Protein 8RS5 (pdb70)

Secondary structure (DSSP, 8-state):
-EEEEETTTSHHHHHHHHHHHT-TT--EEEEE--GGGHHHHHHHHHHHHHHHHHHT---EEEEESSHHHHTT-SEEEE-----HHHHHHHHHHHHHHTTHHHH-TT-EEEE-SSSHHHHHHHHHHHH---GGGEEE-TTHHHHHHHHHHHHHHHT--GGGEE--EEB-SSTT-EE-GGG-EETTEEGGGSTTGGG--HHHHHHHHHHHHHHHHHHTSS--HHHHHHHHHHHHHHHTT--EEEEEEEEEESTTTT-EEEEEEEEEEEETTEEEEE--PPPPHHHHHHHHHHHHHHHHHHHHHHHH-/-EEEEETTTSHHHHHHHHHHHT-TT--EEEEE--GGGHHHHHHHHHHHHHHHHHTT---EEEEESSGGGTTT-SEEEE-----HHHHHHHHHHHHHHTTHHHH-TT-EEEE-SSSHHHHHHHHHHHH---GGGEEE-TTHHHHHHHHHHHHHHHT--GGGEE--EEB-SSTT-EE-GGG-EETTEEGGGSTTGGG--HHHHHHHHHHHHHHHHTTTSS--HHHHHHHHHHHHHHHTT--EEEEEEEEEESTTTT-EEEEEEEEEEEETTEEEEE------HHHHHHHHHHHHHHHHHHHHHHH-

Organism: Methanopyrus kandleri (strain AV19 / DSM 6324 / JCM 9639 / NBRC 100938) (NCBI:txid190192)

Structure (mmCIF, N/CA/C/O backbone):
data_8RS5
#
_entry.id   8RS5
#
_cell.length_a   74.360
_cell.length_b   74.360
_cell.length_c   267.670
_cell.angle_alpha   90.000
_cell.angle_beta   90.000
_cell.angle_gamma   90.000
#
_symmetry.space_group_name_H-M   'P 43 21 2'
#
loop_
_entity.id
_entity.type
_entity.pdbx_description
1 polymer 'Malate dehydrogenase'
2 non-polymer 'NADPH DIHYDRO-NICOTINAMIDE-ADENINE-DINUCLEOTIDE PHOSPHATE'
3 non-polymer 'CHLORIDE ION'
4 non-polymer 'POTASSIUM ION'
5 water water
#
loop_
_atom_site.group_PDB
_atom_site.id
_atom_site.type_symbol
_atom_site.label_atom_id
_atom_site.label_alt_id
_atom_site.label_comp_id
_atom_site.label_asym_id
_atom_site.label_entity_id
_atom_site.label_seq_id
_atom_site.pdbx_PDB_ins_code
_atom_site.Cartn_x
_atom_site.Cartn_y
_atom_site.Cartn_z
_atom_site.occupancy
_atom_site.B_iso_or_equiv
_atom_site.auth_seq_id
_atom_site.auth_comp_id
_atom_site.auth_asym_id
_atom_site.auth_atom_id
_atom_site.pdbx_PDB_model_num
ATOM 1 N N . SER A 1 2 ? -7.12900 -6.08000 -8.06800 1.000 34.62784 2 SER A N 1
ATOM 2 C CA A SER A 1 2 ? -6.43200 -6.93900 -9.01200 0.387 35.68059 2 SER A CA 1
ATOM 3 C CA B SER A 1 2 ? -6.44100 -6.95300 -9.00800 0.613 35.89641 2 SER A CA 1
ATOM 4 C C . SER A 1 2 ? -7.05900 -6.85800 -10.39800 1.000 35.31213 2 SER A C 1
ATOM 5 O O . SER A 1 2 ? -8.28200 -6.87200 -10.54100 1.000 32.30387 2 SER A O 1
ATOM 16 N N . LYS A 1 3 ? -6.20800 -6.77100 -11.41400 1.000 33.63035 3 LYS A N 1
ATOM 17 C CA . LYS A 1 3 ? -6.63200 -6.67000 -12.80100 1.000 34.00408 3 LYS A CA 1
ATOM 18 C C . LYS A 1 3 ? -6.15700 -7.90200 -13.55500 1.000 32.58022 3 LYS A C 1
ATOM 19 O O . LYS A 1 3 ? -4.96200 -8.22700 -13.53300 1.000 33.53560 3 LYS A O 1
ATOM 38 N N . VAL A 1 4 ? -7.08800 -8.58000 -14.22300 1.000 30.92213 4 VAL A N 1
ATOM 39 C CA . VAL A 1 4 ? -6.78100 -9.75000 -15.03900 1.000 29.30088 4 VAL A CA 1
ATOM 40 C C . VAL A 1 4 ? -7.12000 -9.42900 -16.49000 1.000 29.24824 4 VAL A C 1
ATOM 41 O O . VAL A 1 4 ? -8.27800 -9.13700 -16.81200 1.000 30.90107 4 VAL A O 1
ATOM 54 N N . ALA A 1 5 ? -6.12000 -9.49900 -17.36400 1.000 26.97955 5 ALA A N 1
ATOM 55 C CA . ALA A 1 5 ? -6.30600 -9.27200 -18.78900 1.000 29.01401 5 ALA A CA 1
ATOM 56 C C . ALA A 1 5 ? -6.45700 -10.60900 -19.50000 1.000 26.37421 5 ALA A C 1
ATOM 57 O O . ALA A 1 5 ? -5.74200 -11.56600 -19.19800 1.000 31.72749 5 ALA A O 1
ATOM 64 N N . VAL A 1 6 ? -7.37200 -10.66300 -20.46200 1.000 29.69567 6 VAL A N 1
ATOM 65 C CA . VAL A 1 6 ? -7.67700 -11.87800 -21.21300 1.000 26.79532 6 VAL A CA 1
ATOM 66 C C . VAL A 1 6 ? -7.48100 -11.52500 -22.68500 1.000 26.82164 6 VAL A C 1
ATOM 67 O O . VAL A 1 6 ? -8.31700 -10.84900 -23.29200 1.000 27.24274 6 VAL A O 1
ATOM 80 N N . ILE A 1 7 ? -6.38800 -11.98400 -23.27200 1.000 26.28473 7 ILE A N 1
ATOM 81 C CA . ILE A 1 7 ? -6.09700 -11.75500 -24.68800 1.000 27.18221 7 ILE A CA 1
ATOM 82 C C . ILE A 1 7 ? -6.69900 -12.89700 -25.49000 1.000 31.89330 7 ILE A C 1
ATOM 83 O O . ILE A 1 7 ? -6.49400 -14.07500 -25.16400 1.000 31.49588 7 ILE A O 1
ATOM 99 N N . GLY A 1 8 ? -7.43600 -12.54800 -26.54200 1.000 31.31691 8 GLY A N 1
ATOM 100 C CA . GLY A 1 8 ? -8.25000 -13.51900 -27.23500 1.000 33.15661 8 GLY A CA 1
ATOM 101 C C . GLY A 1 8 ? -9.63300 -13.69000 -26.65700 1.000 30.41680 8 GLY A C 1
ATOM 102 O O . GLY A 1 8 ? -10.22900 -14.76000 -26.81300 1.000 29.17981 8 GLY A O 1
ATOM 106 N N . ALA A 1 9 ? -10.16700 -12.65700 -26.00000 1.000 29.81673 9 ALA A N 1
ATOM 107 C CA . ALA A 1 9 ? -11.45500 -12.76500 -25.33000 1.000 28.75345 9 ALA A CA 1
ATOM 108 C C . ALA A 1 9 ? -12.61000 -13.00000 -26.29100 1.000 30.42470 9 ALA A C 1
ATOM 109 O O . ALA A 1 9 ? -13.70800 -13.35800 -25.83400 1.000 32.49074 9 ALA A O 1
ATOM 116 N N . THR A 1 10 ? -12.40400 -12.80000 -27.59300 1.000 32.81183 10 THR A N 1
ATOM 117 C CA . THR A 1 10 ? -13.46000 -13.02600 -28.56900 1.000 35.20685 10 THR A CA 1
ATOM 118 C C . THR A 1 10 ? -13.69300 -14.50600 -28.85100 1.000 34.07777 10 THR A C 1
ATOM 119 O O . THR A 1 10 ? -14.72900 -14.85900 -29.42500 1.000 31.06688 10 THR A O 1
ATOM 130 N N . GLY A 1 11 ? -12.76800 -15.37400 -28.45400 1.000 33.54613 11 GLY A N 1
ATOM 131 C CA . GLY A 1 11 ? -12.88600 -16.78800 -28.72800 1.000 32.93290 11 GLY A CA 1
ATOM 132 C C . GLY A 1 11 ? -13.74000 -17.51500 -27.71700 1.000 30.92739 11 GLY A C 1
ATOM 133 O O . GLY A 1 11 ? -14.25900 -16.93900 -26.75700 1.000 29.57460 11 GLY A O 1
ATOM 137 N N . ARG A 1 12 ? -13.89400 -18.82200 -27.95800 1.000 32.00121 12 ARG A N 1
ATOM 138 C CA A ARG A 1 12 ? -14.68600 -19.66100 -27.06200 0.459 33.07502 12 ARG A CA 1
ATOM 139 C CA B ARG A 1 12 ? -14.68900 -19.65500 -27.06000 0.541 33.04870 12 ARG A CA 1
ATOM 140 C C . ARG A 1 12 ? -14.07200 -19.69900 -25.67000 1.000 32.06700 12 ARG A C 1
ATOM 141 O O . ARG A 1 12 ? -14.77000 -19.53900 -24.66700 1.000 28.06126 12 ARG A O 1
ATOM 178 N N . VAL A 1 13 ? -12.75500 -19.92000 -25.59200 1.000 30.37733 13 VAL A N 1
ATOM 179 C CA . VAL A 1 13 ? -12.09500 -20.02400 -24.29400 1.000 27.66648 13 VAL A CA 1
ATOM 180 C C . VAL A 1 13 ? -11.98600 -18.65000 -23.64300 1.000 29.62987 13 VAL A C 1
ATOM 181 O O . VAL A 1 13 ? -12.31600 -18.47200 -22.46400 1.000 27.89282 13 VAL A O 1
ATOM 194 N N . GLY A 1 14 ? -11.50000 -17.65800 -24.39600 1.000 29.65619 14 GLY A N 1
ATOM 195 C CA . GLY A 1 14 ? -11.38000 -16.31800 -23.83400 1.000 28.99558 14 GLY A CA 1
ATOM 196 C C . GLY A 1 14 ? -12.70500 -15.78400 -23.31200 1.000 25.50569 14 GLY A C 1
ATOM 197 O O . GLY A 1 14 ? -12.79400 -15.26700 -22.18800 1.000 24.45293 14 GLY A O 1
ATOM 201 N N . SER A 1 15 ? -13.75900 -15.90600 -24.12300 1.000 25.89784 15 SER A N 1
ATOM 202 C CA . SER A 1 15 ? -15.06800 -15.40100 -23.71600 1.000 30.12203 15 SER A CA 1
ATOM 203 C C . SER A 1 15 ? -15.50300 -16.02400 -22.39900 1.000 25.38725 15 SER A C 1
ATOM 204 O O . SER A 1 15 ? -15.81800 -15.31100 -21.43900 1.000 25.38199 15 SER A O 1
ATOM 212 N N . THR A 1 16 ? -15.49500 -17.36200 -22.32500 1.000 25.90837 16 THR A N 1
ATOM 213 C CA . THR A 1 16 ? -16.00000 -18.03500 -21.13500 1.000 24.30291 16 THR A CA 1
ATOM 214 C C . THR A 1 16 ? -15.07100 -17.84100 -19.94900 1.000 24.01077 16 THR A C 1
ATOM 215 O O . THR A 1 16 ? -15.53100 -17.81400 -18.79700 1.000 23.68442 16 THR A O 1
ATOM 226 N N . ALA A 1 17 ? -13.76000 -17.74100 -20.19800 1.000 24.04236 17 ALA A N 1
ATOM 227 C CA . ALA A 1 17 ? -12.83300 -17.47400 -19.10200 1.000 24.34766 17 ALA A CA 1
ATOM 228 C C . ALA A 1 17 ? -13.11300 -16.11600 -18.47000 1.000 23.00276 17 ALA A C 1
ATOM 229 O O . ALA A 1 17 ? -13.21300 -15.99700 -17.24200 1.000 23.01855 17 ALA A O 1
ATOM 236 N N . ALA A 1 18 ? -13.27300 -15.08600 -19.29900 1.000 23.09487 18 ALA A N 1
ATOM 237 C CA . ALA A 1 18 ? -13.52100 -13.75000 -18.78500 1.000 24.32660 18 ALA A CA 1
ATOM 238 C C . ALA A 1 18 ? -14.81500 -13.70200 -17.98100 1.000 20.74459 18 ALA A C 1
ATOM 239 O O . ALA A 1 18 ? -14.88900 -13.01600 -16.95900 1.000 26.89270 18 ALA A O 1
ATOM 246 N N . ALA A 1 19 ? -15.84000 -14.43600 -18.42000 1.000 21.81841 19 ALA A N 1
ATOM 247 C CA . ALA A 1 19 ? -17.12000 -14.43900 -17.71400 1.000 23.86076 19 ALA A CA 1
ATOM 248 C C . ALA A 1 19 ? -16.98400 -15.05700 -16.32600 1.000 24.17658 19 ALA A C 1
ATOM 249 O O . ALA A 1 19 ? -17.50000 -14.51300 -15.34000 1.000 22.92380 19 ALA A O 1
ATOM 256 N N . ARG A 1 20 ? -16.29100 -16.19900 -16.22900 1.000 25.19776 20 ARG A N 1
ATOM 257 C CA . ARG A 1 20 ? -16.14700 -16.86500 -14.94200 1.000 22.57113 20 ARG A CA 1
ATOM 258 C C . ARG A 1 20 ? -15.10500 -16.19800 -14.06000 1.000 26.03996 20 ARG A C 1
ATOM 259 O O . ARG A 1 20 ? -15.16600 -16.33000 -12.82600 1.000 23.54230 20 ARG A O 1
ATOM 280 N N . LEU A 1 21 ? -14.12700 -15.50900 -14.66300 1.000 24.07920 21 LEU A N 1
ATOM 281 C CA . LEU A 1 21 ? -13.13800 -14.79300 -13.86200 1.000 25.66887 21 LEU A CA 1
ATOM 282 C C . LEU A 1 21 ? -13.76400 -13.57900 -13.18500 1.000 26.30579 21 LEU A C 1
ATOM 283 O O . LEU A 1 21 ? -13.43900 -13.26100 -12.02800 1.000 26.17419 21 LEU A O 1
ATOM 299 N N . ALA A 1 22 ? -14.68700 -12.90400 -13.88300 1.000 26.94007 22 ALA A N 1
ATOM 300 C CA . ALA A 1 22 ? -15.35600 -11.74700 -13.30000 1.000 29.31141 22 ALA A CA 1
ATOM 301 C C . ALA A 1 22 ? -16.11100 -12.11700 -12.03000 1.000 27.20326 22 ALA A C 1
ATOM 302 O O . ALA A 1 22 ? -16.25000 -11.28600 -11.12700 1.000 28.57185 22 ALA A O 1
ATOM 309 N N . LEU A 1 23 ? -16.59100 -13.35300 -11.93300 1.000 26.88217 23 LEU A N 1
ATOM 310 C CA . LEU A 1 23 ? -17.35100 -13.78200 -10.77000 1.000 25.77414 23 LEU A CA 1
ATOM 311 C C . LEU A 1 23 ? -16.48200 -13.96300 -9.52700 1.000 29.24561 23 LEU A C 1
ATOM 312 O O . LEU A 1 23 ? -17.03500 -14.04300 -8.42500 1.000 30.79580 23 LEU A O 1
ATOM 328 N N . LEU A 1 24 ? -15.15700 -14.02900 -9.66900 1.000 27.85071 24 LEU A N 1
ATOM 329 C CA . LEU A 1 24 ? -14.28200 -14.21500 -8.52100 1.000 25.73993 24 LEU A CA 1
ATOM 330 C C . LEU A 1 24 ? -14.20600 -12.94400 -7.68500 1.000 30.08519 24 LEU A C 1
ATOM 331 O O . LEU A 1 24 ? -14.07900 -11.83800 -8.21200 1.000 30.34311 24 LEU A O 1
ATOM 347 N N . ASP A 1 25 ? -14.31300 -13.10500 -6.36100 1.000 30.71947 25 ASP A N 1
ATOM 348 C CA . ASP A 1 25 ? -14.21700 -11.96100 -5.45900 1.000 31.52746 25 ASP A CA 1
ATOM 349 C C . ASP A 1 25 ? -12.82700 -11.34300 -5.45600 1.000 32.08806 25 ASP A C 1
ATOM 350 O O . ASP A 1 25 ? -12.70100 -10.15200 -5.15400 1.000 30.63525 25 ASP A O 1
ATOM 359 N N . CYS A 1 26 ? -11.79800 -12.10900 -5.80900 1.000 28.55079 26 CYS A N 1
ATOM 360 C CA . CYS A 1 26 ? -10.44200 -11.58300 -5.85800 1.000 31.98278 26 CYS A CA 1
ATOM 361 C C . CYS A 1 26 ? -10.13000 -10.85700 -7.16200 1.000 30.66947 26 CYS A C 1
ATOM 362 O O . CYS A 1 26 ? -9.02600 -10.32500 -7.30200 1.000 34.18305 26 CYS A O 1
ATOM 370 N N . VAL A 1 27 ? -11.05700 -10.83100 -8.11200 1.000 30.65631 27 VAL A N 1
ATOM 371 C CA . VAL A 1 27 ? -10.87600 -10.14600 -9.38600 1.000 29.98781 27 VAL A CA 1
ATOM 372 C C . VAL A 1 27 ? -11.79500 -8.93400 -9.39000 1.000 29.39563 27 VAL A C 1
ATOM 373 O O . VAL A 1 27 ? -13.02000 -9.07900 -9.46500 1.000 27.45856 27 VAL A O 1
ATOM 386 N N . ASN A 1 28 ? -11.20500 -7.74000 -9.32500 1.000 28.78503 28 ASN A N 1
ATOM 387 C CA . ASN A 1 28 ? -11.97100 -6.50400 -9.34600 1.000 32.09332 28 ASN A CA 1
ATOM 388 C C . ASN A 1 28 ? -12.08200 -5.91100 -10.74400 1.000 32.32230 28 ASN A C 1
ATOM 389 O O . ASN A 1 28 ? -12.96000 -5.07700 -10.98100 1.000 31.27480 28 ASN A O 1
ATOM 400 N N . GLU A 1 29 ? -11.20500 -6.29400 -11.66900 1.000 32.29598 29 GLU A N 1
ATOM 401 C CA . GLU A 1 29 ? -11.27700 -5.78600 -13.03300 1.000 30.17993 29 GLU A CA 1
ATOM 402 C C . GLU A 1 29 ? -10.84700 -6.87200 -14.00800 1.000 34.64363 29 GLU A C 1
ATOM 403 O O . GLU A 1 29 ? -9.83800 -7.55300 -13.78300 1.000 27.31643 29 GLU A O 1
ATOM 415 N N . VAL A 1 30 ? -11.61200 -7.02300 -15.08600 1.000 31.05899 30 VAL A N 1
ATOM 416 C CA . VAL A 1 30 ? -11.27100 -7.90500 -16.19400 1.000 31.81434 30 VAL A CA 1
ATOM 417 C C . VAL A 1 30 ? -11.20900 -7.03900 -17.44600 1.000 33.88564 30 VAL A C 1
ATOM 418 O O . VAL A 1 30 ? -12.18000 -6.34500 -17.78100 1.000 32.87763 30 VAL A O 1
ATOM 431 N N . THR A 1 31 ? -10.07700 -7.08600 -18.14200 1.000 34.13567 31 THR A N 1
ATOM 432 C CA . THR A 1 31 ? -9.87500 -6.32900 -19.37000 1.000 32.33546 31 THR A CA 1
ATOM 433 C C . THR A 1 31 ? -9.89500 -7.29300 -20.55000 1.000 30.03255 31 THR A C 1
ATOM 434 O O . THR A 1 31 ? -9.06200 -8.19900 -20.63400 1.000 31.62748 31 THR A O 1
ATOM 445 N N . LEU A 1 32 ? -10.84500 -7.09800 -21.45300 1.000 33.43032 32 LEU A N 1
ATOM 446 C CA . LEU A 1 32 ? -10.96400 -7.91200 -22.65500 1.000 31.53799 32 LEU A CA 1
ATOM 447 C C . LEU A 1 32 ? -10.10000 -7.31800 -23.75200 1.000 31.17216 32 LEU A C 1
ATOM 448 O O . LEU A 1 32 ? -10.23300 -6.13400 -24.07800 1.000 32.81709 32 LEU A O 1
ATOM 464 N N . ILE A 1 33 ? -9.20200 -8.13500 -24.29800 1.000 31.26691 33 ILE A N 1
ATOM 465 C CA . ILE A 1 33 ? -8.25100 -7.70100 -25.31100 1.000 31.25112 33 ILE A CA 1
ATOM 466 C C . ILE A 1 33 ? -8.50100 -8.49300 -26.58400 1.000 28.56132 33 ILE A C 1
ATOM 467 O O . ILE A 1 33 ? -8.73200 -9.70600 -26.53300 1.000 30.09308 33 ILE A O 1
ATOM 483 N N . ALA A 1 34 ? -8.45300 -7.80700 -27.72200 1.000 32.00647 34 ALA A N 1
ATOM 484 C CA . ALA A 1 34 ? -8.63200 -8.45000 -29.01700 1.000 33.24346 34 ALA A CA 1
ATOM 485 C C . ALA A 1 34 ? -7.90700 -7.62900 -30.07400 1.000 34.09093 34 ALA A C 1
ATOM 486 O O . ALA A 1 34 ? -7.37700 -6.55200 -29.79400 1.000 33.71720 34 ALA A O 1
ATOM 493 N N . ARG A 1 35 ? -7.89300 -8.14600 -31.30200 1.000 34.93050 35 ARG A N 1
ATOM 494 C CA . ARG A 1 35 ? -7.35300 -7.38200 -32.41500 1.000 38.10983 35 ARG A CA 1
ATOM 495 C C . ARG A 1 35 ? -8.20000 -6.13000 -32.62600 1.000 40.30220 35 ARG A C 1
ATOM 496 O O . ARG A 1 35 ? -9.40500 -6.13700 -32.35600 1.000 39.89952 35 ARG A O 1
ATOM 517 N N . PRO A 1 36 ? -7.59500 -5.03600 -33.10300 1.000 40.16534 36 PRO A N 1
ATOM 518 C CA . PRO A 1 36 ? -8.36900 -3.79000 -33.26100 1.000 40.56276 36 PRO A CA 1
ATOM 519 C C . PRO A 1 36 ? -9.63500 -3.96100 -34.09100 1.000 45.03961 36 PRO A C 1
ATOM 520 O O . PRO A 1 36 ? -10.62100 -3.24500 -33.86500 1.000 43.99738 36 PRO A O 1
ATOM 531 N N . LYS A 1 37 ? -9.63900 -4.88700 -35.04700 1.000 45.04751 37 LYS A N 1
ATOM 532 C CA . LYS A 1 37 ? -10.81500 -5.13500 -35.87200 1.000 49.44277 37 LYS A CA 1
ATOM 533 C C . LYS A 1 37 ? -11.79900 -6.09600 -35.21900 1.000 49.54278 37 LYS A C 1
ATOM 534 O O . LYS A 1 37 ? -12.73400 -6.55900 -35.88500 1.000 49.13221 37 LYS A O 1
ATOM 553 N N . SER A 1 38 ? -11.61400 -6.39900 -33.93000 1.000 46.50558 38 SER A N 1
ATOM 554 C CA . SER A 1 38 ? -12.54300 -7.25200 -33.19600 1.000 44.26320 38 SER A CA 1
ATOM 555 C C . SER A 1 38 ? -13.04100 -6.58600 -31.91500 1.000 45.40018 38 SER A C 1
ATOM 556 O O . SER A 1 38 ? -13.75000 -7.22600 -31.12800 1.000 43.16833 38 SER A O 1
ATOM 564 N N . VAL A 1 39 ? -12.67000 -5.32700 -31.66600 1.000 44.39743 39 VAL A N 1
ATOM 565 C CA . VAL A 1 39 ? -13.05100 -4.69700 -30.40400 1.000 44.23688 39 VAL A CA 1
ATOM 566 C C . VAL A 1 39 ? -14.56400 -4.50200 -30.33000 1.000 44.28952 39 VAL A C 1
ATOM 567 O O . VAL A 1 39 ? -15.15400 -4.56700 -29.24600 1.000 40.94175 39 VAL A O 1
ATOM 580 N N . ASP A 1 40 ? -15.21400 -4.23200 -31.46600 1.000 45.59494 40 ASP A N 1
ATOM 581 C CA . ASP A 1 40 ? -16.66100 -4.05500 -31.45500 1.000 45.59757 40 ASP A CA 1
ATOM 582 C C . ASP A 1 40 ? -17.35600 -5.30100 -30.92000 1.000 43.68419 40 ASP A C 1
ATOM 583 O O . ASP A 1 40 ? -18.36000 -5.20800 -30.20300 1.000 44.70799 40 ASP A O 1
ATOM 592 N N . LYS A 1 41 ? -16.83700 -6.48000 -31.26000 1.000 41.11282 41 LYS A N 1
ATOM 593 C CA . LYS A 1 41 ? -17.35900 -7.70700 -30.67600 1.000 42.57353 41 LYS A CA 1
ATOM 594 C C . LYS A 1 41 ? -17.11800 -7.74600 -29.17000 1.000 40.60487 41 LYS A C 1
ATOM 595 O O . LYS A 1 41 ? -17.91600 -8.32800 -28.42500 1.000 37.16235 41 LYS A O 1
ATOM 614 N N . LEU A 1 42 ? -16.01700 -7.14500 -28.70600 1.000 37.70189 42 LEU A N 1
ATOM 615 C CA . LEU A 1 42 ? -15.77000 -7.07800 -27.27400 1.000 37.13603 42 LEU A CA 1
ATOM 616 C C . LEU A 1 42 ? -16.80600 -6.21000 -26.57200 1.000 39.67844 42 LEU A C 1
ATOM 617 O O . LEU A 1 42 ? -17.10200 -6.43300 -25.39200 1.000 36.00958 42 LEU A O 1
ATOM 633 N N . ARG A 1 43 ? -17.36100 -5.21500 -27.27500 1.000 38.45198 43 ARG A N 1
ATOM 634 C CA . ARG A 1 43 ? -18.37400 -4.36400 -26.66200 1.000 42.35771 43 ARG A CA 1
ATOM 635 C C . ARG A 1 43 ? -19.62600 -5.16600 -26.31700 1.000 40.07586 43 ARG A C 1
ATOM 636 O O . ARG A 1 43 ? -20.22600 -4.96800 -25.25300 1.000 36.12802 43 ARG A O 1
ATOM 657 N N . GLY A 1 44 ? -20.02600 -6.09000 -27.19400 1.000 37.88612 44 GLY A N 1
ATOM 658 C CA . GLY A 1 44 ? -21.14200 -6.96400 -26.86800 1.000 38.04140 44 GLY A CA 1
ATOM 659 C C . GLY A 1 44 ? -20.82200 -7.91700 -25.73000 1.000 36.01748 44 GLY A C 1
ATOM 660 O O . GLY A 1 44 ? -21.59600 -8.05500 -24.78000 1.000 36.40963 44 GLY A O 1
ATOM 664 N N . LEU A 1 45 ? -19.67800 -8.59100 -25.81000 1.000 35.08315 45 LEU A N 1
ATOM 665 C CA . LEU A 1 45 ? -19.26800 -9.48700 -24.73300 1.000 31.77486 45 LEU A CA 1
ATOM 666 C C . LEU A 1 45 ? -19.21200 -8.76000 -23.39700 1.000 32.28019 45 LEU A C 1
ATOM 667 O O . LEU A 1 45 ? -19.60200 -9.32000 -22.36100 1.000 29.92201 45 LEU A O 1
ATOM 683 N N . ARG A 1 46 ? -18.73100 -7.51400 -23.39700 1.000 31.05372 46 ARG A N 1
ATOM 684 C CA . ARG A 1 46 ? -18.67100 -6.74700 -22.15700 1.000 33.50402 46 ARG A CA 1
ATOM 685 C C . ARG A 1 46 ? -20.05900 -6.60600 -21.53600 1.000 31.67748 46 ARG A C 1
ATOM 686 O O . ARG A 1 46 ? -20.24100 -6.80900 -20.32800 1.000 28.85346 46 ARG A O 1
ATOM 707 N N . ARG A 1 47 ? -21.05500 -6.24900 -22.35200 1.000 30.91686 47 ARG A N 1
ATOM 708 C CA . ARG A 1 47 ? -22.40700 -6.07700 -21.82300 1.000 32.98817 47 ARG A CA 1
ATOM 709 C C . ARG A 1 47 ? -22.96400 -7.39600 -21.30700 1.000 30.89055 47 ARG A C 1
ATOM 710 O O . ARG A 1 47 ? -23.58600 -7.44300 -20.23600 1.000 29.64040 47 ARG A O 1
ATOM 731 N N . ASP A 1 48 ? -22.73800 -8.48200 -22.05000 1.000 29.07717 48 ASP A N 1
ATOM 732 C CA . ASP A 1 48 ? -23.26400 -9.77600 -21.63400 1.000 29.43511 48 ASP A CA 1
ATOM 733 C C . ASP A 1 48 ? -22.68300 -10.20600 -20.29500 1.000 26.48475 48 ASP A C 1
ATOM 734 O O . ASP A 1 48 ? -23.40900 -10.71600 -19.43600 1.000 23.21068 48 ASP A O 1
ATOM 743 N N . ILE A 1 49 ? -21.37700 -10.01300 -20.10000 1.000 28.21128 49 ILE A N 1
ATOM 744 C CA . ILE A 1 49 ? -20.76500 -10.35200 -18.82500 1.000 27.19800 49 ILE A CA 1
ATOM 745 C C . ILE A 1 49 ? -21.33000 -9.47500 -17.71400 1.000 26.35579 49 ILE A C 1
ATOM 746 O O . ILE A 1 49 ? -21.65300 -9.97000 -16.63600 1.000 25.07406 49 ILE A O 1
ATOM 762 N N . LEU A 1 50 ? -21.45000 -8.16100 -17.95300 1.000 30.35890 50 LEU A N 1
ATOM 763 C CA . LEU A 1 50 ? -22.05000 -7.28000 -16.95500 1.000 27.69543 50 LEU A CA 1
ATOM 764 C C . LEU A 1 50 ? -23.45400 -7.73100 -16.58500 1.000 28.32708 50 LEU A C 1
ATOM 765 O O . LEU A 1 50 ? -23.85600 -7.61500 -15.42400 1.000 26.45844 50 LEU A O 1
ATOM 781 N N . HIS A 1 51 ? -24.19900 -8.27300 -17.54500 1.000 29.84042 51 HIS A N 1
ATOM 782 C CA . HIS A 1 51 ? -25.51300 -8.82600 -17.23400 1.000 28.50342 51 HIS A CA 1
ATOM 783 C C . HIS A 1 51 ? -25.39000 -10.05600 -16.34500 1.000 27.85334 51 HIS A C 1
ATOM 784 O O . HIS A 1 51 ? -26.19300 -10.24100 -15.42700 1.000 25.91890 51 HIS A O 1
ATOM 798 N N . SER A 1 52 ? -24.39300 -10.90300 -16.60800 1.000 24.76350 52 SER A N 1
ATOM 799 C CA . SER A 1 52 ? -24.18400 -12.08800 -15.78500 1.000 28.25076 52 SER A CA 1
ATOM 800 C C . SER A 1 52 ? -23.89400 -11.70700 -14.34100 1.000 30.72737 52 SER A C 1
ATOM 801 O O . SER A 1 52 ? -24.42900 -12.32500 -13.41100 1.000 25.58728 52 SER A O 1
ATOM 809 N N . LEU A 1 53 ? -23.05100 -10.68800 -14.13700 1.000 27.11904 53 LEU A N 1
ATOM 810 C CA . LEU A 1 53 ? -22.73100 -10.25200 -12.78400 1.000 29.81936 53 LEU A CA 1
ATOM 811 C C . LEU A 1 53 ? -23.97700 -9.77300 -12.05400 1.000 28.18496 53 LEU A C 1
ATOM 812 O O . LEU A 1 53 ? -24.20900 -10.14800 -10.89900 1.000 30.70895 53 LEU A O 1
ATOM 828 N N . ALA A 1 54 ? -24.79400 -8.94400 -12.71500 1.000 30.09571 54 ALA A N 1
ATOM 829 C CA . ALA A 1 54 ? -26.03900 -8.49000 -12.10200 1.000 30.26942 54 ALA A CA 1
ATOM 830 C C . ALA A 1 54 ? -26.89500 -9.67300 -11.67500 1.000 28.09021 54 ALA A C 1
ATOM 831 O O . ALA A 1 54 ? -27.45300 -9.68200 -10.57300 1.000 28.66396 54 ALA A O 1
ATOM 838 N N . ALA A 1 55 ? -26.98900 -10.69300 -12.52500 1.000 28.91399 55 ALA A N 1
ATOM 839 C CA . ALA A 1 55 ? -27.80700 -11.85900 -12.20300 1.000 30.64052 55 ALA A CA 1
ATOM 840 C C . ALA A 1 55 ? -27.23000 -12.61900 -11.02000 1.000 30.07729 55 ALA A C 1
ATOM 841 O O . ALA A 1 55 ? -27.97900 -13.06500 -10.14200 1.000 29.45090 55 ALA A O 1
ATOM 848 N N . ALA A 1 56 ? -25.90000 -12.76300 -10.97100 1.000 28.06652 56 ALA A N 1
ATOM 849 C CA . ALA A 1 56 ? -25.24600 -13.43700 -9.86000 1.000 29.94306 56 ALA A CA 1
ATOM 850 C C . ALA A 1 56 ? -25.05500 -12.52800 -8.65200 1.000 33.30136 56 ALA A C 1
ATOM 851 O O . ALA A 1 56 ? -24.52200 -12.97700 -7.63000 1.000 35.53058 56 ALA A O 1
ATOM 858 N N . GLN A 1 57 ? -25.47000 -11.26500 -8.74900 1.000 31.08794 57 GLN A N 1
ATOM 859 C CA . GLN A 1 57 ? -25.30100 -10.29200 -7.66700 1.000 34.69363 57 GLN A CA 1
ATOM 860 C C . GLN A 1 57 ? -23.82400 -10.11500 -7.31000 1.000 33.07765 57 GLN A C 1
ATOM 861 O O . GLN A 1 57 ? -23.44800 -10.04100 -6.13700 1.000 32.72498 57 GLN A O 1
ATOM 875 N N . LYS A 1 58 ? -22.98900 -10.05500 -8.33300 1.000 32.29071 58 LYS A N 1
ATOM 876 C CA . LYS A 1 58 ? -21.53600 -9.82200 -8.19600 1.000 35.62269 58 LYS A CA 1
ATOM 877 C C . LYS A 1 58 ? -21.17600 -8.53900 -8.93500 1.000 35.43583 58 LYS A C 1
ATOM 878 O O . LYS A 1 58 ? -21.97000 -8.08300 -9.74200 1.000 36.29383 58 LYS A O 1
ATOM 897 N N . ASP A 1 59 ? -19.98500 -8.03500 -8.65900 1.000 36.18592 59 ASP A N 1
ATOM 898 C CA . ASP A 1 59 ? -19.44200 -6.79300 -9.24500 1.000 37.75979 59 ASP A CA 1
ATOM 899 C C . ASP A 1 59 ? -18.02600 -7.04000 -9.75800 1.000 37.95192 59 ASP A C 1
ATOM 900 O O . ASP A 1 59 ? -17.25900 -7.75400 -9.10900 1.000 35.81482 59 ASP A O 1
ATOM 909 N N . ALA A 1 60 ? -17.72400 -6.42800 -10.88900 1.000 38.83887 60 ALA A N 1
ATOM 910 C CA . ALA A 1 60 ? -16.37900 -6.31700 -11.46500 1.000 37.94139 60 ALA A CA 1
ATOM 911 C C . ALA A 1 60 ? -16.39300 -5.21500 -12.51600 1.000 38.37302 60 ALA A C 1
ATOM 912 O O . ALA A 1 60 ? -17.42100 -5.03800 -13.17500 1.000 36.93074 60 ALA A O 1
ATOM 919 N N . GLU A 1 61 ? -15.26700 -4.53400 -12.66300 1.000 38.73359 61 GLU A N 1
ATOM 920 C CA . GLU A 1 61 ? -15.02000 -3.60500 -13.76000 1.000 40.05480 61 GLU A CA 1
ATOM 921 C C . GLU A 1 61 ? -14.61400 -4.37800 -15.00900 1.000 36.78336 61 GLU A C 1
ATOM 922 O O . GLU A 1 61 ? -13.68300 -5.18500 -14.96800 1.000 35.96221 61 GLU A O 1
ATOM 934 N N . ILE A 1 62 ? -15.30100 -4.11900 -16.11800 1.000 36.89653 62 ILE A N 1
ATOM 935 C CA . ILE A 1 62 ? -15.02800 -4.77800 -17.38700 1.000 35.78061 62 ILE A CA 1
ATOM 936 C C . ILE A 1 62 ? -14.59000 -3.70400 -18.37700 1.000 33.93828 62 ILE A C 1
ATOM 937 O O . ILE A 1 62 ? -15.41200 -2.91800 -18.85600 1.000 33.48296 62 ILE A O 1
ATOM 953 N N . THR A 1 63 ? -13.29900 -3.66600 -18.68200 1.000 34.16725 63 THR A N 1
ATOM 954 C CA . THR A 1 63 ? -12.74500 -2.76000 -19.67600 1.000 33.58034 63 THR A CA 1
ATOM 955 C C . THR A 1 63 ? -12.40200 -3.53800 -20.94500 1.000 31.61168 63 THR A C 1
ATOM 956 O O . THR A 1 63 ? -12.37500 -4.76800 -20.97000 1.000 32.53811 63 THR A O 1
ATOM 967 N N . ILE A 1 64 ? -12.14100 -2.79500 -22.01900 1.000 32.82762 64 ILE A N 1
ATOM 968 C CA . ILE A 1 64 ? -11.82200 -3.36100 -23.32200 1.000 32.94606 64 ILE A CA 1
ATOM 969 C C . ILE A 1 64 ? -10.67900 -2.55700 -23.92800 1.000 34.38570 64 ILE A C 1
ATOM 970 O O . ILE A 1 64 ? -10.45100 -1.39500 -23.59100 1.000 35.56479 64 ILE A O 1
ATOM 986 N N . GLY A 1 65 ? -9.94600 -3.20300 -24.82400 1.000 35.77534 65 GLY A N 1
ATOM 987 C CA . GLY A 1 65 ? -8.84100 -2.54000 -25.49500 1.000 38.71517 65 GLY A CA 1
ATOM 988 C C . GLY A 1 65 ? -8.22600 -3.44200 -26.54200 1.000 36.66755 65 GLY A C 1
ATOM 989 O O . GLY A 1 65 ? -8.60200 -4.61400 -26.69500 1.000 35.42004 65 GLY A O 1
ATOM 993 N N . CYS A 1 66 ? -7.24600 -2.86600 -27.26800 1.000 40.82068 66 CYS A N 1
ATOM 994 C CA . CYS A 1 66 ? -6.57200 -3.62400 -28.31600 1.000 38.88887 66 CYS A CA 1
ATOM 995 C C . CYS A 1 66 ? -5.10000 -3.25000 -28.43900 1.000 41.70237 66 CYS A C 1
ATOM 996 O O . CYS A 1 66 ? -4.51000 -3.50300 -29.49500 1.000 40.96807 66 CYS A O 1
ATOM 1004 N N . GLU A 1 67 ? -4.49700 -2.65800 -27.40800 1.000 42.89725 67 GLU A N 1
ATOM 1005 C CA . GLU A 1 67 ? -3.11700 -2.21200 -27.44900 1.000 43.68945 67 GLU A CA 1
ATOM 1006 C C . GLU A 1 67 ? -2.38300 -2.71000 -26.21300 1.000 41.74711 67 GLU A C 1
ATOM 1007 O O . GLU A 1 67 ? -2.98100 -3.23900 -25.27600 1.000 40.95754 67 GLU A O 1
ATOM 1019 N N A ARG A 1 68 ? -1.06000 -2.52900 -26.22300 0.373 42.68933 68 ARG A N 1
ATOM 1020 N N B ARG A 1 68 ? -1.05900 -2.52300 -26.22000 0.627 42.57879 68 ARG A N 1
ATOM 1021 C CA A ARG A 1 68 ? -0.25200 -2.95900 -25.08700 0.373 40.55486 68 ARG A CA 1
ATOM 1022 C CA B ARG A 1 68 ? -0.24300 -2.95700 -25.09100 0.627 41.03387 68 ARG A CA 1
ATOM 1023 C C A ARG A 1 68 ? -0.60700 -2.17800 -23.83000 0.373 40.71014 68 ARG A C 1
ATOM 1024 C C B ARG A 1 68 ? -0.57600 -2.17100 -23.83100 0.627 41.19968 68 ARG A C 1
ATOM 1025 O O A ARG A 1 68 ? -0.67000 -2.74800 -22.73500 0.373 39.72055 68 ARG A O 1
ATOM 1026 O O B ARG A 1 68 ? -0.60000 -2.74000 -22.73400 0.627 39.75477 68 ARG A O 1
ATOM 1065 N N . ASP A 1 69 ? -0.83900 -0.86800 -23.96500 1.000 44.13161 69 ASP A N 1
ATOM 1066 C CA . ASP A 1 69 ? -1.17300 -0.05700 -22.80100 1.000 42.31560 69 ASP A CA 1
ATOM 1067 C C . ASP A 1 69 ? -2.41100 -0.56600 -22.07300 1.000 41.61815 69 ASP A C 1
ATOM 1068 O O . ASP A 1 69 ? -2.60200 -0.23800 -20.89500 1.000 39.73898 69 ASP A O 1
ATOM 1076 N N . ASP A 1 70 ? -3.24500 -1.36700 -22.74100 1.000 39.75477 70 ASP A N 1
ATOM 1077 C CA . ASP A 1 70 ? -4.50200 -1.79500 -22.14800 1.000 38.23353 70 ASP A CA 1
ATOM 1078 C C . ASP A 1 70 ? -4.32500 -2.97200 -21.19500 1.000 38.38092 70 ASP A C 1
ATOM 1079 O O . ASP A 1 70 ? -5.13200 -3.14300 -20.27800 1.000 38.93888 70 ASP A O 1
ATOM 1088 N N . TYR A 1 71 ? -3.28500 -3.79100 -21.38100 1.000 36.92022 71 TYR A N 1
ATOM 1089 C CA . TYR A 1 71 ? -3.12100 -4.99600 -20.58000 1.000 37.79401 71 TYR A CA 1
ATOM 1090 C C . TYR A 1 71 ? -1.75100 -5.14000 -19.93800 1.000 37.26499 71 TYR A C 1
ATOM 1091 O O . TYR A 1 71 ? -1.55200 -6.07500 -19.15800 1.000 37.51502 71 TYR A O 1
ATOM 1109 N N . VAL A 1 72 ? -0.80900 -4.23900 -20.21500 1.000 37.64136 72 VAL A N 1
ATOM 1110 C CA . VAL A 1 72 ? 0.54600 -4.44400 -19.71300 1.000 38.72570 72 VAL A CA 1
ATOM 1111 C C . VAL A 1 72 ? 0.59500 -4.29100 -18.19700 1.000 37.41764 72 VAL A C 1
ATOM 1112 O O . VAL A 1 72 ? 1.37600 -4.97500 -17.52200 1.000 37.96771 72 VAL A O 1
ATOM 1125 N N . ASP A 1 73 ? -0.22900 -3.41200 -17.63400 1.000 38.29933 73 ASP A N 1
ATOM 1126 C CA . ASP A 1 73 ? -0.23300 -3.17500 -16.19600 1.000 40.53118 73 ASP A CA 1
ATOM 1127 C C . ASP A 1 73 ? -1.06900 -4.19400 -15.42500 1.000 39.94426 73 ASP A C 1
ATOM 1128 O O . ASP A 1 73 ? -1.26600 -4.02600 -14.21500 1.000 38.52304 73 ASP A O 1
ATOM 1137 N N . ALA A 1 74 ? -1.55700 -5.23600 -16.09100 1.000 38.35197 74 ALA A N 1
ATOM 1138 C CA . ALA A 1 74 ? -2.39800 -6.21500 -15.42800 1.000 36.19645 74 ALA A CA 1
ATOM 1139 C C . ALA A 1 74 ? -1.59400 -7.01300 -14.40200 1.000 36.87811 74 ALA A C 1
ATOM 1140 O O . ALA A 1 74 ? -0.36700 -7.10900 -14.46800 1.000 34.36465 74 ALA A O 1
ATOM 1147 N N . ASP A 1 75 ? -2.31700 -7.60400 -13.44700 1.000 34.82260 75 ASP A N 1
ATOM 1148 C CA . ASP A 1 75 ? -1.69600 -8.50900 -12.48500 1.000 33.34610 75 ASP A CA 1
ATOM 1149 C C . ASP A 1 75 ? -1.56100 -9.91900 -13.04600 1.000 31.61168 75 ASP A C 1
ATOM 1150 O O . ASP A 1 75 ? -0.60400 -10.63100 -12.71100 1.000 28.13758 75 ASP A O 1
ATOM 1159 N N . VAL A 1 76 ? -2.49800 -10.33400 -13.89600 1.000 29.13244 76 VAL A N 1
ATOM 1160 C CA . VAL A 1 76 ? -2.45200 -11.62600 -14.56900 1.000 28.71134 76 VAL A CA 1
ATOM 1161 C C . VAL A 1 76 ? -2.85100 -11.40400 -16.02200 1.000 28.23233 76 VAL A C 1
ATOM 1162 O O . VAL A 1 76 ? -3.86400 -10.75400 -16.30400 1.000 29.40616 76 VAL A O 1
ATOM 1175 N N . ILE A 1 77 ? -2.04700 -11.92600 -16.94200 1.000 28.73502 77 ILE A N 1
ATOM 1176 C CA . ILE A 1 77 ? -2.31600 -11.85000 -18.37200 1.000 28.81661 77 ILE A CA 1
ATOM 1177 C C . ILE A 1 77 ? -2.55800 -13.27400 -18.86300 1.000 27.44276 77 ILE A C 1
ATOM 1178 O O . ILE A 1 77 ? -1.63100 -14.09200 -18.88600 1.000 21.98158 77 ILE A O 1
ATOM 1194 N N . VAL A 1 78 ? -3.79300 -13.56900 -19.26700 1.000 25.68992 78 VAL A N 1
ATOM 1195 C CA . VAL A 1 78 ? -4.16200 -14.89000 -19.76000 1.000 28.58764 78 VAL A CA 1
ATOM 1196 C C . VAL A 1 78 ? -4.14400 -14.85600 -21.28400 1.000 29.36668 78 VAL A C 1
ATOM 1197 O O . VAL A 1 78 ? -4.85200 -14.06000 -21.91200 1.000 26.41369 78 VAL A O 1
ATOM 1210 N N . MET A 1 79 ? -3.33900 -15.72100 -21.88200 1.000 26.26894 79 MET A N 1
ATOM 1211 C CA . MET A 1 79 ? -3.20500 -15.79600 -23.33000 1.000 31.14584 79 MET A CA 1
ATOM 1212 C C . MET A 1 79 ? -4.07200 -16.93500 -23.85000 1.000 30.55103 79 MET A C 1
ATOM 1213 O O . MET A 1 79 ? -3.73300 -18.11100 -23.67900 1.000 28.21128 79 MET A O 1
ATOM 1227 N N . THR A 1 80 ? -5.18300 -16.58100 -24.49800 1.000 30.67473 80 THR A N 1
ATOM 1228 C CA . THR A 1 80 ? -6.05500 -17.54800 -25.15600 1.000 30.85896 80 THR A CA 1
ATOM 1229 C C . THR A 1 80 ? -6.23800 -17.22200 -26.63900 1.000 34.11725 80 THR A C 1
ATOM 1230 O O . THR A 1 80 ? -7.15800 -17.73600 -27.28700 1.000 35.00157 80 THR A O 1
ATOM 1241 N N . ALA A 1 81 ? -5.38600 -16.37000 -27.19300 1.000 34.80944 81 ALA A N 1
ATOM 1242 C CA . ALA A 1 81 ? -5.48300 -15.97900 -28.59400 1.000 38.72043 81 ALA A CA 1
ATOM 1243 C C . ALA A 1 81 ? -4.66800 -16.94500 -29.44500 1.000 40.71541 81 ALA A C 1
ATOM 1244 O O . ALA A 1 81 ? -3.45100 -17.04500 -29.28200 1.000 40.69172 81 ALA A O 1
ATOM 1251 N N . GLY A 1 82 ? -5.33700 -17.65800 -30.33700 1.000 43.65260 82 GLY A N 1
ATOM 1252 C CA . GLY A 1 82 ? -4.64700 -18.59200 -31.19800 1.000 46.83193 82 GLY A CA 1
ATOM 1253 C C . GLY A 1 82 ? -5.56900 -19.13200 -32.27000 1.000 53.69591 82 GLY A C 1
ATOM 1254 O O . GLY A 1 82 ? -6.69500 -18.66100 -32.44800 1.000 51.86675 82 GLY A O 1
ATOM 1258 N N . ILE A 1 83 ? -5.06800 -20.13500 -32.98500 1.000 72.90085 83 ILE A N 1
ATOM 1259 C CA . ILE A 1 83 ? -5.82600 -20.77200 -34.05200 1.000 71.45330 83 ILE A CA 1
ATOM 1260 C C . ILE A 1 83 ? -6.06500 -22.24400 -33.71500 1.000 75.86699 83 ILE A C 1
ATOM 1261 O O . ILE A 1 83 ? -5.60100 -22.73900 -32.68700 1.000 72.50343 83 ILE A O 1
ATOM 1265 N N . LEU A 1 92 ? 2.36000 -28.02300 -37.06700 1.000 76.45917 92 LEU A N 1
ATOM 1266 C CA . LEU A 1 92 ? 3.67900 -27.40600 -37.10100 1.000 79.08843 92 LEU A CA 1
ATOM 1267 C C . LEU A 1 92 ? 3.58100 -25.92100 -37.44200 1.000 72.27446 92 LEU A C 1
ATOM 1268 O O . LEU A 1 92 ? 4.07600 -25.06900 -36.70000 1.000 65.67103 92 LEU A O 1
ATOM 1284 N N . ASP A 1 93 ? 2.94700 -25.61600 -38.57600 1.000 74.10889 93 ASP A N 1
ATOM 1285 C CA . ASP A 1 93 ? 2.82600 -24.22400 -38.99500 1.000 71.79019 93 ASP A CA 1
ATOM 1286 C C . ASP A 1 93 ? 1.87900 -23.44600 -38.08700 1.000 63.06019 93 ASP A C 1
ATOM 1287 O O . ASP A 1 93 ? 2.00700 -22.22300 -37.96400 1.000 60.32039 93 ASP A O 1
ATOM 1296 N N . LEU A 1 94 ? 0.92200 -24.12800 -37.45300 1.000 58.69125 94 LEU A N 1
ATOM 1297 C CA . LEU A 1 94 ? 0.06000 -23.45500 -36.48500 1.000 53.76697 94 LEU A CA 1
ATOM 1298 C C . LEU A 1 94 ? 0.83000 -23.10700 -35.21700 1.000 51.23772 94 LEU A C 1
ATOM 1299 O O . LEU A 1 94 ? 0.68700 -22.00300 -34.67800 1.000 49.22432 94 LEU A O 1
ATOM 1303 N N . THR A 1 95 ? 1.66200 -24.0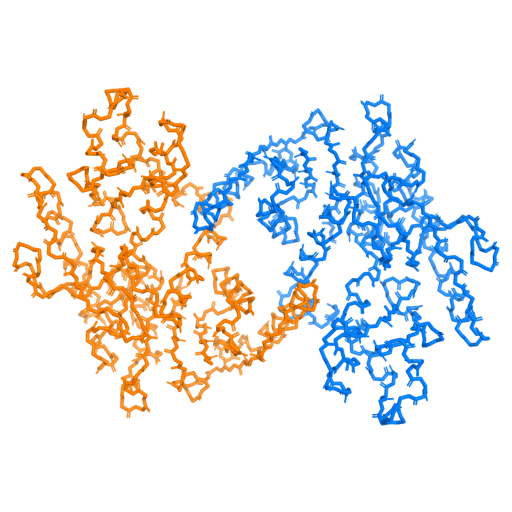3300 -34.73500 1.000 51.13508 95 THR A N 1
ATOM 1304 C CA . THR A 1 95 ? 2.58100 -23.71300 -33.64700 1.000 50.04021 95 THR A CA 1
ATOM 1305 C C . THR A 1 95 ? 3.41600 -22.48600 -33.99000 1.000 50.96137 95 THR A C 1
ATOM 1306 O O . THR A 1 95 ? 3.71500 -21.66400 -33.12000 1.000 48.81901 95 THR A O 1
ATOM 1317 N N . LYS A 1 96 ? 3.79900 -22.34700 -35.25700 1.000 55.63825 96 LYS A N 1
ATOM 1318 C CA . LYS A 1 96 ? 4.45200 -21.13800 -35.73800 1.000 57.07526 96 LYS A CA 1
ATOM 1319 C C . LYS A 1 96 ? 3.55000 -19.94000 -35.47000 1.000 53.06952 96 LYS A C 1
ATOM 1320 O O . LYS A 1 96 ? 3.88000 -19.07100 -34.65400 1.000 50.68766 96 LYS A O 1
ATOM 1339 N N . ASP A 1 97 ? 2.40200 -19.89800 -36.15400 1.000 52.35628 97 ASP A N 1
ATOM 1340 C CA . ASP A 1 97 ? 1.55800 -18.71100 -36.11800 1.000 50.56659 97 ASP A CA 1
ATOM 1341 C C . ASP A 1 97 ? 1.19100 -18.33100 -34.69200 1.000 44.63167 97 ASP A C 1
ATOM 1342 O O . ASP A 1 97 ? 1.21200 -17.14900 -34.33100 1.000 43.38152 97 ASP A O 1
ATOM 1351 N N . ASN A 1 98 ? 0.84400 -19.31300 -33.86500 1.000 44.47112 98 ASN A N 1
ATOM 1352 C CA . ASN A 1 98 ? 0.51900 -19.00700 -32.47900 1.000 41.18915 98 ASN A CA 1
ATOM 1353 C C . ASN A 1 98 ? 1.73700 -18.46600 -31.74100 1.000 41.35759 98 ASN A C 1
ATOM 1354 O O . ASN A 1 98 ? 1.63000 -17.50000 -30.97800 1.000 39.17049 98 ASN A O 1
ATOM 1365 N N . ALA A 1 99 ? 2.91100 -19.06600 -31.96700 1.000 44.43427 99 ALA A N 1
ATOM 1366 C CA . ALA A 1 99 ? 4.13100 -18.55500 -31.35000 1.000 40.79436 99 ALA A CA 1
ATOM 1367 C C . ALA A 1 99 ? 4.37200 -17.09800 -31.73300 1.000 39.01257 99 ALA A C 1
ATOM 1368 O O . ALA A 1 99 ? 4.79600 -16.29000 -30.89900 1.000 37.31500 99 ALA A O 1
ATOM 1375 N N . ALA A 1 100 ? 4.11200 -16.74100 -32.99300 1.000 40.87859 100 ALA A N 1
ATOM 1376 C CA . ALA A 1 100 ? 4.24200 -15.34600 -33.40300 1.000 40.30746 100 ALA A CA 1
ATOM 1377 C C . ALA A 1 100 ? 3.26700 -14.45800 -32.64300 1.000 38.80992 100 ALA A C 1
ATOM 1378 O O . ALA A 1 100 ? 3.62000 -13.34800 -32.22800 1.000 38.73096 100 ALA A O 1
ATOM 1385 N N . ILE A 1 101 ? 2.03800 -14.93900 -32.43700 1.000 37.96508 101 ILE A N 1
ATOM 1386 C CA . ILE A 1 101 ? 1.05500 -14.17600 -31.67500 1.000 38.30722 101 ILE A CA 1
ATOM 1387 C C . ILE A 1 101 ? 1.56000 -13.93700 -30.25900 1.000 35.40424 101 ILE A C 1
ATOM 1388 O O . ILE A 1 101 ? 1.52100 -12.81100 -29.75700 1.000 37.53082 101 ILE A O 1
ATOM 1404 N N . ILE A 1 102 ? 2.03200 -14.99500 -29.59400 1.000 35.17264 102 ILE A N 1
ATOM 1405 C CA . ILE A 1 102 ? 2.64300 -14.83800 -28.27900 1.000 34.77785 102 ILE A CA 1
ATOM 1406 C C . ILE A 1 102 ? 3.66200 -13.70400 -28.30900 1.000 38.83097 102 ILE A C 1
ATOM 1407 O O . ILE A 1 102 ? 3.65900 -12.81000 -27.45500 1.000 37.94139 102 ILE A O 1
ATOM 1423 N N . LYS A 1 103 ? 4.54200 -13.72000 -29.31500 1.000 39.27839 103 LYS A N 1
ATOM 1424 C CA . LYS A 1 103 ? 5.62300 -12.74300 -29.38300 1.000 40.84700 103 LYS A CA 1
ATOM 1425 C C . LYS A 1 103 ? 5.07500 -11.33000 -29.51400 1.000 42.43404 103 LYS A C 1
ATOM 1426 O O . LYS A 1 103 ? 5.47100 -10.42600 -28.76900 1.000 43.64471 103 LYS A O 1
ATOM 1445 N N . LYS A 1 104 ? 4.16100 -11.12100 -30.46300 1.000 42.16295 104 LYS A N 1
ATOM 1446 C CA . LYS A 1 104 ? 3.59100 -9.79200 -30.66500 1.000 45.35807 104 LYS A CA 1
ATOM 1447 C C . LYS A 1 104 ? 3.01100 -9.23200 -29.37200 1.000 40.98913 104 LYS A C 1
ATOM 1448 O O . LYS A 1 104 ? 3.16800 -8.04300 -29.07000 1.000 42.55247 104 LYS A O 1
ATOM 1467 N N . TYR A 1 105 ? 2.33100 -10.07300 -28.59800 1.000 36.66755 105 TYR A N 1
ATOM 1468 C CA . TYR A 1 105 ? 1.62500 -9.57500 -27.42400 1.000 39.09679 105 TYR A CA 1
ATOM 1469 C C . TYR A 1 105 ? 2.53500 -9.41800 -26.21800 1.000 36.87284 105 TYR A C 1
ATOM 1470 O O . TYR A 1 105 ? 2.38400 -8.45800 -25.45200 1.000 39.12311 105 TYR A O 1
ATOM 1488 N N . LEU A 1 106 ? 3.49700 -10.31900 -26.04100 1.000 38.00192 106 LEU A N 1
ATOM 1489 C CA . LEU A 1 106 ? 4.18600 -10.44200 -24.76600 1.000 39.01257 106 LEU A CA 1
ATOM 1490 C C . LEU A 1 106 ? 5.67300 -10.10100 -24.82100 1.000 37.87559 106 LEU A C 1
ATOM 1491 O O . LEU A 1 106 ? 6.37100 -10.28800 -23.82100 1.000 35.96221 106 LEU A O 1
ATOM 1507 N N . GLU A 1 107 ? 6.18100 -9.60300 -25.94500 1.000 40.49433 107 GLU A N 1
ATOM 1508 C CA . GLU A 1 107 ? 7.60100 -9.28100 -26.00300 1.000 40.76015 107 GLU A CA 1
ATOM 1509 C C . GLU A 1 107 ? 7.90200 -8.01100 -25.21200 1.000 40.08112 107 GLU A C 1
ATOM 1510 O O . GLU A 1 107 ? 7.27400 -6.97000 -25.41900 1.000 40.19692 107 GLU A O 1
ATOM 1522 N N . GLY A 1 108 ? 8.85100 -8.11000 -24.28400 1.000 39.05205 108 GLY A N 1
ATOM 1523 C CA . GLY A 1 108 ? 9.28500 -6.95400 -23.52700 1.000 42.38140 108 GLY A CA 1
ATOM 1524 C C . GLY A 1 108 ? 8.35300 -6.48700 -22.43900 1.000 40.43116 108 GLY A C 1
ATOM 1525 O O . GLY A 1 108 ? 8.46100 -5.33500 -22.00200 1.000 41.85239 108 GLY A O 1
ATOM 1529 N N . VAL A 1 109 ? 7.43900 -7.34400 -21.98300 1.000 36.61228 109 VAL A N 1
ATOM 1530 C CA . VAL A 1 109 ? 6.47500 -6.92800 -20.97100 1.000 37.95718 109 VAL A CA 1
ATOM 1531 C C . VAL A 1 109 ? 7.18000 -6.61100 -19.66000 1.000 39.09942 109 VAL A C 1
ATOM 1532 O O . VAL A 1 109 ? 6.78800 -5.68700 -18.93500 1.000 38.68359 109 VAL A O 1
ATOM 1545 N N . ALA A 1 110 ? 8.23100 -7.36600 -19.33200 1.000 37.77032 110 ALA A N 1
ATOM 1546 C CA . ALA A 1 110 ? 8.94200 -7.14300 -18.07600 1.000 38.58094 110 ALA A CA 1
ATOM 1547 C C . ALA A 1 110 ? 9.49000 -5.73300 -17.97200 1.000 40.27325 110 ALA A C 1
ATOM 1548 O O . ALA A 1 110 ? 9.75100 -5.26200 -16.85900 1.000 42.54457 110 ALA A O 1
ATOM 1555 N N . GLU A 1 111 ? 9.66600 -5.04600 -19.10100 1.000 44.90275 111 GLU A N 1
ATOM 1556 C CA . GLU A 1 111 ? 10.18600 -3.68300 -19.06000 1.000 50.36657 111 GLU A CA 1
ATOM 1557 C C . GLU A 1 111 ? 9.14600 -2.70700 -18.52100 1.000 48.72953 111 GLU A C 1
ATOM 1558 O O . GLU A 1 111 ? 9.49000 -1.75600 -17.80900 1.000 49.35065 111 GLU A O 1
ATOM 1570 N N . GLU A 1 112 ? 7.87200 -2.92200 -18.84900 1.000 48.44002 112 GLU A N 1
ATOM 1571 C CA . GLU A 1 112 ? 6.80900 -2.04600 -18.37300 1.000 48.93218 112 GLU A CA 1
ATOM 1572 C C . GLU A 1 112 ? 6.17200 -2.54500 -17.08200 1.000 43.15781 112 GLU A C 1
ATOM 1573 O O . GLU A 1 112 ? 5.66000 -1.73900 -16.30000 1.000 41.25495 112 GLU A O 1
ATOM 1585 N N . ASN A 1 113 ? 6.18600 -3.85300 -16.83900 1.000 41.13388 113 ASN A N 1
ATOM 1586 C CA . ASN A 1 113 ? 5.59500 -4.43600 -15.63100 1.000 38.12826 113 ASN A CA 1
ATOM 1587 C C . ASN A 1 113 ? 6.32300 -5.72100 -15.29000 1.000 37.78348 113 ASN A C 1
ATOM 1588 O O . ASN A 1 113 ? 5.89600 -6.82500 -15.65500 1.000 34.25148 113 ASN A O 1
ATOM 1599 N N . PRO A 1 114 ? 7.43500 -5.61800 -14.55900 1.000 36.07011 114 PRO A N 1
ATOM 1600 C CA . PRO A 1 114 ? 8.19600 -6.83100 -14.21300 1.000 39.42052 114 PRO A CA 1
ATOM 1601 C C . PRO A 1 114 ? 7.46700 -7.76000 -13.26000 1.000 38.34144 114 PRO A C 1
ATOM 1602 O O . PRO A 1 114 ? 7.92000 -8.89100 -13.07100 1.000 40.48643 114 PRO A O 1
ATOM 1613 N N . GLU A 1 115 ? 6.36600 -7.32400 -12.65800 1.000 37.57029 115 GLU A N 1
ATOM 1614 C CA . GLU A 1 115 ? 5.60300 -8.13200 -11.72200 1.000 40.53644 115 GLU A CA 1
ATOM 1615 C C . GLU A 1 115 ? 4.40000 -8.80000 -12.37100 1.000 37.02023 115 GLU A C 1
ATOM 1616 O O . GLU A 1 115 ? 3.53800 -9.32300 -11.65900 1.000 38.05719 115 GLU A O 1
ATOM 1628 N N . ALA A 1 116 ? 4.31900 -8.79200 -13.69800 1.000 33.91459 116 ALA A N 1
ATOM 1629 C CA . ALA A 1 116 ? 3.20000 -9.42500 -14.38200 1.000 32.44336 116 ALA A CA 1
ATOM 1630 C C . ALA A 1 116 ? 3.29500 -10.94100 -14.29400 1.000 29.52722 116 ALA A C 1
ATOM 1631 O O . ALA A 1 116 ? 4.38600 -11.51600 -14.28700 1.000 32.69866 116 ALA A O 1
ATOM 1638 N N . ILE A 1 117 ? 2.13500 -11.59100 -14.21600 1.000 29.21403 117 ILE A N 1
ATOM 1639 C CA . ILE A 1 117 ? 2.03300 -13.04800 -14.26400 1.000 29.93780 117 ILE A CA 1
ATOM 1640 C C . ILE A 1 117 ? 1.28600 -13.41900 -15.53400 1.000 29.11402 117 ILE A C 1
ATOM 1641 O O . ILE A 1 117 ? 0.22000 -12.86300 -15.81800 1.000 26.06102 117 ILE A O 1
ATOM 1657 N N . VAL A 1 118 ? 1.84200 -14.35200 -16.29800 1.000 26.60582 118 VAL A N 1
ATOM 1658 C CA . VAL A 1 118 ? 1.27800 -14.76400 -17.57700 1.000 27.38749 118 VAL A CA 1
ATOM 1659 C C . VAL A 1 118 ? 0.86800 -16.22700 -17.46600 1.000 27.09799 118 VAL A C 1
ATOM 1660 O O . VAL A 1 118 ? 1.65800 -17.07100 -17.01400 1.000 27.79544 118 VAL A O 1
ATOM 1673 N N . LEU A 1 119 ? -0.36700 -16.52100 -17.87200 1.000 27.81123 119 LEU A N 1
ATOM 1674 C CA . LEU A 1 119 ? -0.88900 -17.88600 -17.93000 1.000 27.54278 119 LEU A CA 1
ATOM 1675 C C . LEU A 1 119 ? -1.25200 -18.17900 -19.37700 1.000 28.26392 119 LEU A C 1
ATOM 1676 O O . LEU A 1 119 ? -2.20300 -17.59500 -19.90800 1.000 28.29813 119 LEU A O 1
ATOM 1692 N N . VAL A 1 120 ? -0.48400 -19.07500 -20.01900 1.000 27.34538 120 VAL A N 1
ATOM 1693 C CA . VAL A 1 120 ? -0.69800 -19.41500 -21.41800 1.000 25.99259 120 VAL A CA 1
ATOM 1694 C C . VAL A 1 120 ? -1.64700 -20.60000 -21.49900 1.000 27.74806 120 VAL A C 1
ATOM 1695 O O . VAL A 1 120 ? -1.51800 -21.56500 -20.74300 1.000 27.73227 120 VAL A O 1
ATOM 1708 N N . VAL A 1 121 ? -2.58500 -20.53700 -22.43900 1.000 28.32971 121 VAL A N 1
ATOM 1709 C CA . VAL A 1 121 ? -3.55200 -21.60400 -22.66100 1.000 30.32732 121 VAL A CA 1
ATOM 1710 C C . VAL A 1 121 ? -3.42500 -22.08100 -24.10200 1.000 31.79329 121 VAL A C 1
ATOM 1711 O O . VAL A 1 121 ? -3.69700 -23.24700 -24.40900 1.000 32.73024 121 VAL A O 1
ATOM 1724 N N . THR A 1 122 ? -3.02600 -21.17800 -24.99800 1.000 31.57221 122 THR A N 1
ATOM 1725 C CA . THR A 1 122 ? -2.90300 -21.51900 -26.41000 1.000 32.72498 122 THR A CA 1
ATOM 1726 C C . THR A 1 122 ? -2.03500 -22.76400 -26.58900 1.000 33.97513 122 THR A C 1
ATOM 1727 O O . THR A 1 122 ? -0.98900 -22.91100 -25.94900 1.000 33.15661 122 THR A O 1
ATOM 1738 N N . ASN A 1 123 ? -2.48000 -23.68100 -27.47300 1.000 34.36728 123 ASN A N 1
ATOM 1739 C CA . ASN A 1 123 ? -1.74000 -24.91600 -27.69200 1.000 34.21463 123 ASN A CA 1
ATOM 1740 C C . ASN A 1 123 ? -0.78900 -24.78100 -28.88000 1.000 34.90682 123 ASN A C 1
ATOM 1741 O O . ASN A 1 123 ? -1.07700 -24.05600 -29.83900 1.000 31.74328 123 ASN A O 1
ATOM 1752 N N . PRO A 1 124 ? 0.35300 -25.47500 -28.85200 1.000 34.35149 124 PRO A N 1
ATOM 1753 C CA . PRO A 1 124 ? 0.86600 -26.36300 -27.77500 1.000 36.04380 124 PRO A CA 1
ATOM 1754 C C . PRO A 1 124 ? 1.24400 -25.58800 -26.51200 1.000 32.88552 124 PRO A C 1
ATOM 1755 O O . PRO A 1 124 ? 2.12700 -24.74000 -26.52900 1.000 33.71457 124 PRO A O 1
ATOM 1766 N N . VAL A 1 125 ? 0.58300 -25.88900 -25.39400 1.000 31.19585 125 VAL A N 1
ATOM 1767 C CA . VAL A 1 125 ? 0.69000 -25.03700 -24.22000 1.000 32.61970 125 VAL A CA 1
ATOM 1768 C C . VAL A 1 125 ? 2.10200 -25.06800 -23.65600 1.000 33.79879 125 VAL A C 1
ATOM 1769 O O . VAL A 1 125 ? 2.63900 -24.03100 -23.25700 1.000 31.77486 125 VAL A O 1
ATOM 1782 N N . ASP A 1 126 ? 2.72100 -26.24900 -23.60300 1.000 31.61695 126 ASP A N 1
ATOM 1783 C CA . ASP A 1 126 ? 4.05500 -26.36300 -23.02700 1.000 34.53835 126 ASP A CA 1
ATOM 1784 C C . ASP A 1 126 ? 5.07300 -25.58000 -23.84400 1.000 32.96974 126 ASP A C 1
ATOM 1785 O O . ASP A 1 126 ? 5.90300 -24.85700 -23.28700 1.000 30.84317 126 ASP A O 1
ATOM 1794 N N . VAL A 1 127 ? 5.02700 -25.72600 -25.17000 1.000 34.11462 127 VAL A N 1
ATOM 1795 C CA . VAL A 1 127 ? 5.94400 -24.99400 -26.03500 1.000 36.06222 127 VAL A CA 1
ATOM 1796 C C . VAL A 1 127 ? 5.73000 -23.49500 -25.88000 1.000 32.26966 127 VAL A C 1
ATOM 1797 O O . VAL A 1 127 ? 6.69000 -22.72500 -25.73500 1.000 32.41704 127 VAL A O 1
ATOM 1810 N N . LEU A 1 128 ? 4.46700 -23.05900 -25.92400 1.000 30.96687 128 LEU A N 1
ATOM 1811 C CA . LEU A 1 128 ? 4.17500 -21.62800 -25.98000 1.000 30.88265 128 LEU A CA 1
ATOM 1812 C C . LEU A 1 128 ? 4.39000 -20.93700 -24.63800 1.000 30.16677 128 LEU A C 1
ATOM 1813 O O . LEU A 1 128 ? 4.54100 -19.71200 -24.60500 1.000 30.84844 128 LEU A O 1
ATOM 1829 N N . THR A 1 129 ? 4.38900 -21.68200 -23.52800 1.000 28.12179 129 THR A N 1
ATOM 1830 C CA . THR A 1 129 ? 4.80000 -21.09100 -22.25700 1.000 28.75608 129 THR A CA 1
ATOM 1831 C C . THR A 1 129 ? 6.29500 -20.77700 -22.26800 1.000 29.59039 129 THR A C 1
ATOM 1832 O O . THR A 1 129 ? 6.73100 -19.76700 -21.71100 1.000 31.10899 129 THR A O 1
ATOM 1843 N N . TYR A 1 130 ? 7.09500 -21.63200 -22.90200 1.000 30.44049 130 TYR A N 1
ATOM 1844 C CA . TYR A 1 130 ? 8.52200 -21.34300 -23.06800 1.000 28.97979 130 TYR A CA 1
ATOM 1845 C C . TYR A 1 130 ? 8.72300 -20.11900 -23.95200 1.000 31.31954 130 TYR A C 1
ATOM 1846 O O . TYR A 1 130 ? 9.52400 -19.23400 -23.64200 1.000 30.60367 130 TYR A O 1
ATOM 1864 N N . VAL A 1 131 ? 7.98700 -20.04800 -25.05900 1.000 30.90107 131 VAL A N 1
ATOM 1865 C CA . VAL A 1 131 ? 8.04400 -18.86600 -25.91600 1.000 31.42219 131 VAL A CA 1
ATOM 1866 C C . VAL A 1 131 ? 7.67900 -17.62700 -25.11800 1.000 31.36429 131 VAL A C 1
ATOM 1867 O O . VAL A 1 131 ? 8.38400 -16.61600 -25.15500 1.000 33.71457 131 VAL A O 1
ATOM 1880 N N . ALA A 1 132 ? 6.56600 -17.68700 -24.38600 1.000 32.14859 132 ALA A N 1
ATOM 1881 C CA . ALA A 1 132 ? 6.11400 -16.52900 -23.61600 1.000 30.85896 132 ALA A CA 1
ATOM 1882 C C . ALA A 1 132 ? 7.17600 -16.06800 -22.62600 1.000 30.15625 132 ALA A C 1
ATOM 1883 O O . ALA A 1 132 ? 7.44000 -14.87000 -22.49300 1.000 31.82224 132 ALA A O 1
ATOM 1890 N N . LEU A 1 133 ? 7.78000 -17.00600 -21.90000 1.000 32.34335 133 LEU A N 1
ATOM 1891 C CA . LEU A 1 133 ? 8.82100 -16.63900 -20.94400 1.000 32.08016 133 LEU A CA 1
ATOM 1892 C C . LEU A 1 133 ? 10.03700 -16.04500 -21.65100 1.000 32.71708 133 LEU A C 1
ATOM 1893 O O . LEU A 1 133 ? 10.62400 -15.06800 -21.17200 1.000 34.17252 133 LEU A O 1
ATOM 1909 N N . LYS A 1 134 ? 10.43400 -16.62400 -22.78800 1.000 33.15661 134 LYS A N 1
ATOM 1910 C CA . LYS A 1 134 ? 11.61400 -16.13700 -23.49500 1.000 33.68825 134 LYS A CA 1
ATOM 1911 C C . LYS A 1 134 ? 11.40400 -14.71200 -23.99600 1.000 35.18580 134 LYS A C 1
ATOM 1912 O O . LYS A 1 134 ? 12.24200 -13.83700 -23.77300 1.000 35.68586 134 LYS A O 1
ATOM 1931 N N . VAL A 1 135 ? 10.28000 -14.45800 -24.66400 1.000 33.76194 135 VAL A N 1
ATOM 1932 C CA . VAL A 1 135 ? 10.06400 -13.14100 -25.24700 1.000 34.60152 135 VAL A CA 1
ATOM 1933 C C . VAL A 1 135 ? 9.68500 -12.11600 -24.18300 1.000 36.18592 135 VAL A C 1
ATOM 1934 O O . VAL A 1 135 ? 9.95600 -10.91900 -24.34300 1.000 37.48607 135 VAL A O 1
ATOM 1947 N N . SER A 1 136 ? 9.05500 -12.54800 -23.09300 1.000 35.60690 136 SER A N 1
ATOM 1948 C CA . SER A 1 136 ? 8.55200 -11.58700 -22.11700 1.000 37.09392 136 SER A CA 1
ATOM 1949 C C . SER A 1 136 ? 9.68900 -10.92400 -21.34500 1.000 35.02788 136 SER A C 1
ATOM 1950 O O . SER A 1 136 ? 9.62200 -9.73000 -21.03300 1.000 34.51466 136 SER A O 1
ATOM 1958 N N . GLY A 1 137 ? 10.74100 -11.67500 -21.03400 1.000 35.30686 137 GLY A N 1
ATOM 1959 C CA . GLY A 1 137 ? 11.76200 -11.19000 -20.13500 1.000 34.81996 137 GLY A CA 1
ATOM 1960 C C . GLY A 1 137 ? 11.38200 -11.26100 -18.67500 1.000 36.32541 137 GLY A C 1
ATOM 1961 O O . GLY A 1 137 ? 12.14100 -10.77700 -17.82500 1.000 36.10959 137 GLY A O 1
ATOM 1965 N N . LEU A 1 138 ? 10.23200 -11.86100 -18.36300 1.000 34.26727 138 LEU A N 1
ATOM 1966 C CA . LEU A 1 138 ? 9.78700 -11.98600 -16.99400 1.000 35.42793 138 LEU A CA 1
ATOM 1967 C C . LEU A 1 138 ? 10.57900 -13.06500 -16.26500 1.000 31.07741 138 LEU A C 1
ATOM 1968 O O . LEU A 1 138 ? 11.22700 -13.90100 -16.88900 1.000 35.40424 138 LEU A O 1
ATOM 1984 N N . PRO A 1 139 ? 10.55800 -13.04900 -14.93400 1.000 35.92010 139 PRO A N 1
ATOM 1985 C CA . PRO A 1 139 ? 11.19800 -14.14000 -14.18500 1.000 33.19082 139 PRO A CA 1
ATOM 1986 C C . PRO A 1 139 ? 10.49600 -15.46000 -14.46300 1.000 34.20147 139 PRO A C 1
ATOM 1987 O O . PRO A 1 139 ? 9.29700 -15.50800 -14.74400 1.000 29.79305 139 PRO A O 1
ATOM 1998 N N . LYS A 1 140 ? 11.25900 -16.54900 -14.35600 1.000 32.94869 140 LYS A N 1
ATOM 1999 C CA . LYS A 1 140 ? 10.70200 -17.85900 -14.66900 1.000 33.09081 140 LYS A CA 1
ATOM 2000 C C . LYS A 1 140 ? 9.53300 -18.23200 -13.75800 1.000 31.67748 140 LYS A C 1
ATOM 2001 O O . LYS A 1 140 ? 8.73700 -19.11800 -14.10700 1.000 31.35113 140 LYS A O 1
ATOM 2020 N N . ASN A 1 141 ? 9.39300 -17.57200 -12.61600 1.000 28.94031 141 ASN A N 1
ATOM 2021 C CA . ASN A 1 141 ? 8.33600 -17.90200 -11.67500 1.000 32.27492 141 ASN A CA 1
ATOM 2022 C C . ASN A 1 141 ? 7.02900 -17.16500 -11.95900 1.000 33.61719 141 ASN A C 1
ATOM 2023 O O . ASN A 1 141 ? 6.02900 -17.42800 -11.27900 1.000 34.23305 141 ASN A O 1
ATOM 2034 N N . ARG A 1 142 ? 7.00200 -16.27300 -12.95300 1.000 29.60092 142 ARG A N 1
ATOM 2035 C CA . ARG A 1 142 ? 5.81000 -15.49300 -13.25500 1.000 30.68789 142 ARG A CA 1
ATOM 2036 C C . ARG A 1 142 ? 5.27600 -15.78500 -14.65400 1.000 28.66923 142 ARG A C 1
ATOM 2037 O O . ARG A 1 142 ? 4.53800 -14.96700 -15.21800 1.000 29.71409 142 ARG A O 1
ATOM 2058 N N . VAL A 1 143 ? 5.62600 -16.93000 -15.23500 1.000 28.45604 143 VAL A N 1
ATOM 2059 C CA . VAL A 1 143 ? 5.10400 -17.33600 -16.53900 1.000 28.93242 143 VAL A CA 1
ATOM 2060 C C . VAL A 1 143 ? 4.82900 -18.83400 -16.48700 1.000 29.88779 143 VAL A C 1
ATOM 2061 O O . VAL A 1 143 ? 5.75700 -19.63200 -16.29500 1.000 29.43774 143 VAL A O 1
ATOM 2074 N N . ILE A 1 144 ? 3.56400 -19.21600 -16.64300 1.000 27.79544 144 ILE A N 1
ATOM 2075 C CA . ILE A 1 144 ? 3.14700 -20.60900 -16.59700 1.000 27.04798 144 ILE A CA 1
ATOM 2076 C C . ILE A 1 144 ? 2.08700 -20.83500 -17.66800 1.000 29.55618 144 ILE A C 1
ATOM 2077 O O . ILE A 1 144 ? 1.60700 -19.90000 -18.31200 1.000 27.05851 144 ILE A O 1
ATOM 2093 N N . GLY A 1 145 ? 1.71600 -22.10300 -17.84000 1.000 29.44827 145 GLY A N 1
ATOM 2094 C CA . GLY A 1 145 ? 0.61700 -22.46000 -18.70600 1.000 29.97465 145 GLY A CA 1
ATOM 2095 C C . GLY A 1 145 ? -0.29800 -23.46500 -18.03400 1.000 30.60104 145 GLY A C 1
ATOM 2096 O O . GLY A 1 145 ? 0.07500 -24.12600 -17.06400 1.000 30.07729 145 GLY A O 1
ATOM 2100 N N . SER A 1 146 ? -1.51700 -23.58000 -18.58100 1.000 29.70619 146 SER A N 1
ATOM 2101 C CA . SER A 1 146 ? -2.50700 -24.48000 -17.99500 1.000 31.25901 146 SER A CA 1
ATOM 2102 C C . SER A 1 146 ? -1.99200 -25.91500 -17.95200 1.000 33.33558 146 SER A C 1
ATOM 2103 O O . SER A 1 146 ? -2.25800 -26.65000 -16.98900 1.000 24.74244 146 SER A O 1
ATOM 2111 N N . GLY A 1 147 ? -1.28500 -26.34000 -19.00200 1.000 27.06904 147 GLY A N 1
ATOM 2112 C CA . GLY A 1 147 ? -0.62000 -27.63900 -18.96800 1.000 31.96699 147 GLY A CA 1
ATOM 2113 C C . GLY A 1 147 ? -1.57500 -28.77900 -18.65400 1.000 30.59841 147 GLY A C 1
ATOM 2114 O O . GLY A 1 147 ? -2.64800 -28.89900 -19.25000 1.000 31.05636 147 GLY A O 1
ATOM 2118 N N . THR A 1 148 ? -1.17500 -29.62600 -17.69600 1.000 29.40353 148 THR A N 1
ATOM 2119 C CA . THR A 1 148 ? -1.92200 -30.81600 -17.31700 1.000 29.36931 148 THR A CA 1
ATOM 2120 C C . THR A 1 148 ? -2.76700 -30.59700 -16.06300 1.000 30.94845 148 THR A C 1
ATOM 2121 O O . THR A 1 148 ? -3.15000 -31.56600 -15.39900 1.000 28.25602 148 THR A O 1
ATOM 2132 N N . HIS A 1 149 ? -3.05300 -29.34100 -15.72100 1.000 27.90861 149 HIS A N 1
ATOM 2133 C CA . HIS A 1 149 ? -3.85100 -29.06000 -14.53900 1.000 29.43248 149 HIS A CA 1
ATOM 2134 C C . HIS A 1 149 ? -5.22200 -29.71300 -14.64800 1.000 27.60594 149 HIS A C 1
ATOM 2135 O O . HIS A 1 149 ? -5.62100 -30.50400 -13.78400 1.000 29.31404 149 HIS A O 1
ATOM 2149 N N . LEU A 1 150 ? -5.95500 -29.40500 -15.72100 1.000 27.56383 150 LEU A N 1
ATOM 2150 C CA . LEU A 1 150 ? -7.28100 -29.99400 -15.90300 1.000 30.73526 150 LEU A CA 1
ATOM 2151 C C . LEU A 1 150 ? -7.19100 -31.51100 -16.05500 1.000 31.44588 150 LEU A C 1
ATOM 2152 O O . LEU A 1 150 ? -8.00400 -32.24900 -15.48900 1.000 32.84341 150 LEU A O 1
ATOM 2168 N N . ASP A 1 151 ? -6.18800 -31.99900 -16.78800 1.000 30.99319 151 ASP A N 1
ATOM 2169 C CA . ASP A 1 151 ? -6.01400 -33.44400 -16.91800 1.000 33.60929 151 ASP A CA 1
ATOM 2170 C C . ASP A 1 151 ? -5.86900 -34.10400 -15.54800 1.000 31.77486 151 ASP A C 1
ATOM 2171 O O . ASP A 1 151 ? -6.43900 -35.17300 -15.29400 1.000 27.11115 151 ASP A O 1
ATOM 2180 N N . SER A 1 152 ? -5.10600 -33.48000 -14.64800 1.000 32.40915 152 SER A N 1
ATOM 2181 C CA . SER A 1 152 ? -4.94900 -34.03500 -13.31500 1.000 29.40353 152 SER A CA 1
ATOM 2182 C C . SER A 1 152 ? -6.26400 -34.00700 -12.54700 1.000 29.52986 152 SER A C 1
ATOM 2183 O O . SER A 1 152 ? -6.57900 -34.95300 -11.82700 1.000 29.50354 152 SER A O 1
ATOM 2191 N N A MET A 1 153 ? -7.03300 -32.92500 -12.68000 0.537 31.31428 153 MET A N 1
ATOM 2192 N N B MET A 1 153 ? -7.03700 -32.92900 -12.68500 0.463 31.56168 153 MET A N 1
ATOM 2193 C CA A MET A 1 153 ? -8.29200 -32.81800 -11.95000 0.537 29.99044 153 MET A CA 1
ATOM 2194 C CA B MET A 1 153 ? -8.29300 -32.81800 -11.95000 0.463 30.14835 153 MET A CA 1
ATOM 2195 C C A MET A 1 153 ? -9.28400 -33.87800 -12.41000 0.537 29.89832 153 MET A C 1
ATOM 2196 C C B MET A 1 153 ? -9.30200 -33.85700 -12.41600 0.463 31.11426 153 MET A C 1
ATOM 2197 O O A MET A 1 153 ? -10.04200 -34.42100 -11.59800 0.537 31.00635 153 MET A O 1
ATOM 2198 O O B MET A 1 153 ? -10.08900 -34.36700 -11.61100 0.463 33.37505 153 MET A O 1
ATOM 2223 N N . ARG A 1 154 ? -9.30100 -34.18100 -13.71000 1.000 31.06951 154 ARG A N 1
ATOM 2224 C CA . ARG A 1 154 ? -10.19400 -35.22500 -14.20500 1.000 33.08291 154 ARG A CA 1
ATOM 2225 C C . ARG A 1 154 ? -9.75600 -36.59600 -13.70100 1.000 31.94857 154 ARG A C 1
ATOM 2226 O O . ARG A 1 154 ? -10.59100 -37.40600 -13.29400 1.000 29.67724 154 ARG A O 1
ATOM 2246 N N . PHE A 1 155 ? -8.44800 -36.88000 -13.75800 1.000 33.20661 155 PHE A N 1
ATOM 2247 C CA . PHE A 1 155 ? -7.92400 -38.12100 -13.19900 1.000 35.36740 155 PHE A CA 1
ATOM 2248 C C . PHE A 1 155 ? -8.29700 -38.24500 -11.72700 1.000 34.52782 155 PHE A C 1
ATOM 2249 O O . PHE A 1 155 ? -8.64800 -39.33400 -11.25600 1.000 32.43020 155 PHE A O 1
ATOM 2266 N N . LYS A 1 156 ? -8.23200 -37.13300 -10.99100 1.000 28.69555 156 LYS A N 1
ATOM 2267 C CA . LYS A 1 156 ? -8.61400 -37.13600 -9.58600 1.000 32.95395 156 LYS A CA 1
ATOM 2268 C C . LYS A 1 156 ? -10.06300 -37.57500 -9.41300 1.000 30.95898 156 LYS A C 1
ATOM 2269 O O . LYS A 1 156 ? -10.37400 -38.38700 -8.52900 1.000 29.10086 156 LYS A O 1
ATOM 2288 N N . VAL A 1 157 ? -10.96300 -37.06100 -10.25600 1.000 32.08279 157 VAL A N 1
ATOM 2289 C CA . VAL A 1 157 ? -12.37000 -37.43200 -10.14700 1.000 30.00623 157 VAL A CA 1
ATOM 2290 C C . VAL A 1 157 ? -12.56500 -38.90400 -10.48200 1.000 33.24346 157 VAL A C 1
ATOM 2291 O O . VAL A 1 157 ? -13.33400 -39.61100 -9.81600 1.000 32.11964 157 VAL A O 1
ATOM 2304 N N . LEU A 1 158 ? -11.88200 -39.39400 -11.52100 1.000 33.08291 158 LEU A N 1
ATOM 2305 C CA . LEU A 1 158 ? -12.04000 -40.79500 -11.90300 1.000 34.07777 158 LEU A CA 1
ATOM 2306 C C . LEU A 1 158 ? -11.64100 -41.73400 -10.76800 1.000 32.55390 158 LEU A C 1
ATOM 2307 O O . LEU A 1 158 ? -12.29800 -42.75800 -10.53300 1.000 34.39097 158 LEU A O 1
ATOM 2323 N N . ILE A 1 159 ? -10.57000 -41.40200 -10.04700 1.000 34.42518 159 ILE A N 1
ATOM 2324 C CA . ILE A 1 159 ? -10.15000 -42.24000 -8.93100 1.000 32.85131 159 ILE A CA 1
ATOM 2325 C C . ILE A 1 159 ? -11.13300 -42.11500 -7.78200 1.000 31.64590 159 ILE A C 1
ATOM 2326 O O . ILE A 1 159 ? -11.48900 -43.11000 -7.14800 1.000 29.90095 159 ILE A O 1
ATOM 2342 N N . ALA A 1 160 ? -11.58500 -40.89200 -7.49000 1.000 33.94091 160 ALA A N 1
ATOM 2343 C CA . ALA A 1 160 ? -12.52300 -40.70200 -6.38500 1.000 32.25913 160 ALA A CA 1
ATOM 2344 C C . ALA A 1 160 ? -13.80500 -41.48600 -6.61100 1.000 32.46442 160 ALA A C 1
ATOM 2345 O O . ALA A 1 160 ? -14.38000 -42.04200 -5.66500 1.000 29.91411 160 ALA A O 1
ATOM 2352 N N . LYS A 1 161 ? -14.27900 -41.53400 -7.85700 1.000 33.13818 161 LYS A N 1
ATOM 2353 C CA . LYS A 1 161 ? -15.48900 -42.29400 -8.14700 1.000 33.96986 161 LYS A CA 1
ATOM 2354 C C . LYS A 1 161 ? -15.25400 -43.79400 -8.03900 1.000 33.18819 161 LYS A C 1
ATOM 2355 O O . LYS A 1 161 ? -16.16000 -44.53300 -7.63700 1.000 32.54074 161 LYS A O 1
ATOM 2374 N N . HIS A 1 162 ? -14.05500 -44.25900 -8.38400 1.000 35.67270 162 HIS A N 1
ATOM 2375 C CA . HIS A 1 162 ? -13.75000 -45.67800 -8.24100 1.000 32.99606 162 HIS A CA 1
ATOM 2376 C C . HIS A 1 162 ? -13.83500 -46.10100 -6.78100 1.000 34.39097 162 HIS A C 1
ATOM 2377 O O . HIS A 1 162 ? -14.45100 -47.11800 -6.45000 1.000 34.70153 162 HIS A O 1
ATOM 2391 N N . PHE A 1 163 ? -13.22400 -45.32500 -5.88800 1.000 33.15134 163 PHE A N 1
ATOM 2392 C CA . PHE A 1 163 ? -13.23000 -45.63100 -4.46200 1.000 35.66217 163 PHE A CA 1
ATOM 2393 C C . PHE A 1 163 ? -14.43000 -45.03400 -3.74000 1.000 33.67772 163 PHE A C 1
ATOM 2394 O O . PHE A 1 163 ? -14.59000 -45.26200 -2.53800 1.000 34.26727 163 PHE A O 1
ATOM 2411 N N . ASN A 1 164 ? -15.27300 -44.27600 -4.44100 1.000 35.79903 164 ASN A N 1
ATOM 2412 C CA . ASN A 1 164 ? -16.51300 -43.74600 -3.87100 1.000 32.94342 164 ASN A CA 1
ATOM 2413 C C . ASN A 1 164 ? -16.23500 -42.92600 -2.61300 1.000 32.13280 164 ASN A C 1
ATOM 2414 O O . ASN A 1 164 ? -16.86800 -43.10400 -1.57000 1.000 30.37996 164 ASN A O 1
ATOM 2425 N N . VAL A 1 165 ? -15.27900 -42.00700 -2.72600 1.000 30.01149 165 VAL A N 1
ATOM 2426 C CA . VAL A 1 165 ? -14.91400 -41.10900 -1.63900 1.000 32.60391 165 VAL A CA 1
ATOM 2427 C C . VAL A 1 165 ? -15.09100 -39.67700 -2.11400 1.000 29.18771 165 VAL A C 1
ATOM 2428 O O . VAL A 1 165 ? -15.09200 -39.39400 -3.31400 1.000 25.60307 165 VAL A O 1
ATOM 2441 N N . HIS A 1 166 ? -15.22700 -38.76700 -1.15000 1.000 29.09559 166 HIS A N 1
ATOM 2442 C CA . HIS A 1 166 ? -15.26800 -37.34500 -1.47600 1.000 30.08782 166 HIS A CA 1
ATOM 2443 C C . HIS A 1 166 ? -14.02400 -36.97800 -2.27700 1.000 29.75883 166 HIS A C 1
ATOM 2444 O O . HIS A 1 166 ? -12.90400 -37.41200 -1.96800 1.000 28.60343 166 HIS A O 1
ATOM 2458 N N . MET A 1 167 ? -14.23000 -36.17000 -3.31500 1.000 28.73502 167 MET A N 1
ATOM 2459 C CA . MET A 1 167 ? -13.14900 -35.81800 -4.23200 1.000 31.94067 167 MET A CA 1
ATOM 2460 C C . MET A 1 167 ? -11.95500 -35.22800 -3.49000 1.000 31.24848 167 MET A C 1
ATOM 2461 O O . MET A 1 167 ? -10.80300 -35.48100 -3.84900 1.000 30.48260 167 MET A O 1
ATOM 2475 N N . SER A 1 168 ? -12.20700 -34.44500 -2.44000 1.000 31.31691 168 SER A N 1
ATOM 2476 C CA . SER A 1 168 ? -11.11000 -33.79800 -1.73100 1.000 31.63537 168 SER A CA 1
ATOM 2477 C C . SER A 1 168 ? -10.13900 -34.80700 -1.13000 1.000 30.88265 168 SER A C 1
ATOM 2478 O O . SER A 1 168 ? -9.00700 -34.44000 -0.79300 1.000 31.90383 168 SER A O 1
ATOM 2486 N N . GLU A 1 169 ? -10.55200 -36.06900 -0.98900 1.000 30.38259 169 GLU A N 1
ATOM 2487 C CA . GLU A 1 169 ? -9.68200 -37.07100 -0.40000 1.000 30.21152 169 GLU A CA 1
ATOM 2488 C C . GLU A 1 169 ? -8.58600 -37.51800 -1.35300 1.000 29.03243 169 GLU A C 1
ATOM 2489 O O . GLU A 1 169 ? -7.53500 -37.97900 -0.89300 1.000 30.70368 169 GLU A O 1
ATOM 2501 N N . VAL A 1 170 ? -8.79400 -37.38700 -2.65700 1.000 29.59565 170 VAL A N 1
ATOM 2502 C CA . VAL A 1 170 ? -7.84300 -37.88300 -3.64100 1.000 27.79281 170 VAL A CA 1
ATOM 2503 C C . VAL A 1 170 ? -6.86400 -36.77100 -3.99800 1.000 32.40915 170 VAL A C 1
ATOM 2504 O O . VAL A 1 170 ? -7.26800 -35.65000 -4.32300 1.000 29.75620 170 VAL A O 1
ATOM 2517 N N . HIS A 1 171 ? -5.57300 -37.08800 -3.95300 1.000 28.21391 171 HIS A N 1
ATOM 2518 C CA . HIS A 1 171 ? -4.52100 -36.22200 -4.46900 1.000 32.57233 171 HIS A CA 1
ATOM 2519 C C . HIS A 1 171 ? -3.75100 -37.01700 -5.51100 1.000 30.00097 171 HIS A C 1
ATOM 2520 O O . HIS A 1 171 ? -3.24700 -38.10600 -5.21400 1.000 30.63262 171 HIS A O 1
ATOM 2534 N N . THR A 1 172 ? -3.68300 -36.48500 -6.72700 1.000 31.11952 172 THR A N 1
ATOM 2535 C CA . THR A 1 172 ? -3.00700 -37.14600 -7.82900 1.000 33.26188 172 THR A CA 1
ATOM 2536 C C . THR A 1 172 ? -2.55800 -36.07700 -8.80900 1.000 35.69112 172 THR A C 1
ATOM 2537 O O . THR A 1 172 ? -2.91500 -34.90300 -8.68100 1.000 34.46466 172 THR A O 1
ATOM 2548 N N . ARG A 1 173 ? -1.78000 -36.49400 -9.80600 1.000 33.35137 173 ARG A N 1
ATOM 2549 C CA . ARG A 1 173 ? -1.37700 -35.56200 -10.84800 1.000 33.45664 173 ARG A CA 1
ATOM 2550 C C . ARG A 1 173 ? -0.91000 -36.31200 -12.08700 1.000 35.52005 173 ARG A C 1
ATOM 2551 O O . ARG A 1 173 ? -0.38000 -37.42400 -12.00500 1.000 36.49648 173 ARG A O 1
ATOM 2572 N N . ILE A 1 174 ? -1.14600 -35.68500 -13.23400 1.000 33.55929 174 ILE A N 1
ATOM 2573 C CA . ILE A 1 174 ? -0.59200 -36.08900 -14.51900 1.000 31.46167 174 ILE A CA 1
ATOM 2574 C C . ILE A 1 174 ? 0.44400 -35.04400 -14.90500 1.000 32.43810 174 ILE A C 1
ATOM 2575 O O . ILE A 1 174 ? 0.12300 -33.85400 -15.04200 1.000 33.62245 174 ILE A O 1
ATOM 2591 N N . ILE A 1 175 ? 1.68800 -35.47800 -15.07600 1.000 32.78288 175 ILE A N 1
ATOM 2592 C CA . ILE A 1 175 ? 2.77400 -34.56800 -15.39600 1.000 30.78790 175 ILE A CA 1
ATOM 2593 C C . ILE A 1 175 ? 3.19600 -34.78700 -16.84400 1.000 32.12754 175 ILE A C 1
ATOM 2594 O O . ILE A 1 175 ? 2.77300 -35.73700 -17.50300 1.000 33.60929 175 ILE A O 1
ATOM 2610 N N . GLY A 1 176 ? 4.05100 -33.89700 -17.33100 1.000 28.56921 176 GLY A N 1
ATOM 2611 C CA . GLY A 1 176 ? 4.52900 -33.98300 -18.69000 1.000 33.10923 176 GLY A CA 1
ATOM 2612 C C . GLY A 1 176 ? 3.72000 -33.14000 -19.65900 1.000 34.07777 176 GLY A C 1
ATOM 2613 O O . GLY A 1 176 ? 2.95100 -32.24500 -19.29500 1.000 31.60905 176 GLY A O 1
ATOM 2617 N N . GLU A 1 177 ? 3.91700 -33.44500 -20.93900 1.000 34.38570 177 GLU A N 1
ATOM 2618 C CA . GLU A 1 177 ? 3.20000 -32.74700 -21.99400 1.000 32.14859 177 GLU A CA 1
ATOM 2619 C C . GLU A 1 177 ? 1.70000 -32.87600 -21.80000 1.000 32.89342 177 GLU A C 1
ATOM 2620 O O . GLU A 1 177 ? 1.20000 -33.92600 -21.37500 1.000 34.87787 177 GLU A O 1
ATOM 2632 N N . HIS A 1 178 ? 0.98400 -31.79700 -22.12500 1.000 30.00097 178 HIS A N 1
ATOM 2633 C CA . HIS A 1 178 ? -0.47500 -31.83600 -22.22900 1.000 34.36465 178 HIS A CA 1
ATOM 2634 C C . HIS A 1 178 ? -0.79400 -32.45600 -23.59000 1.000 33.53297 178 HIS A C 1
ATOM 2635 O O . HIS A 1 178 ? -1.09800 -31.77100 -24.57100 1.000 31.81697 178 HIS A O 1
ATOM 2649 N N . GLY A 1 179 ? -0.67600 -33.78000 -23.65100 1.000 33.00396 179 GLY A N 1
ATOM 2650 C CA . GLY A 1 179 ? -0.82500 -34.50600 -24.89800 1.000 34.56204 179 GLY A CA 1
ATOM 2651 C C . GLY A 1 179 ? -0.55500 -35.98900 -24.76900 1.000 36.72019 179 GLY A C 1
ATOM 2652 O O . GLY A 1 179 ? -0.74000 -36.56600 -23.69500 1.000 35.28581 179 GLY A O 1
ATOM 2656 N N . ASP A 1 180 ? -0.07600 -36.61100 -25.84700 1.000 38.17826 180 ASP A N 1
ATOM 2657 C CA . ASP A 1 180 ? 0.04400 -38.06200 -25.87000 1.000 40.74699 180 ASP A CA 1
ATOM 2658 C C . ASP A 1 180 ? 1.07000 -38.57900 -24.87400 1.000 37.60451 180 ASP A C 1
ATOM 2659 O O . ASP A 1 180 ? 0.92400 -39.70000 -24.37200 1.000 37.06497 180 ASP A O 1
ATOM 2668 N N . THR A 1 181 ? 2.10300 -37.79300 -24.57300 1.000 33.26451 181 THR A N 1
ATOM 2669 C CA . THR A 1 181 ? 3.18500 -38.25500 -23.71400 1.000 35.72007 181 THR A CA 1
ATOM 2670 C C . THR A 1 181 ? 2.97300 -37.91700 -22.24200 1.000 33.43032 181 THR A C 1
ATOM 2671 O O . THR A 1 181 ? 3.94100 -37.90800 -21.47100 1.000 33.45927 181 THR A O 1
ATOM 2682 N N . MET A 1 182 ? 1.73900 -37.63600 -21.83300 1.000 34.02513 182 MET A N 1
ATOM 2683 C CA . MET A 1 182 ? 1.47400 -37.35700 -20.42700 1.000 34.39623 182 MET A CA 1
ATOM 2684 C C . MET A 1 182 ? 1.74500 -38.60000 -19.59000 1.000 34.37781 182 MET A C 1
ATOM 2685 O O . MET A 1 182 ? 1.58300 -39.73900 -20.05600 1.000 34.20410 182 MET A O 1
ATOM 2699 N N . VAL A 1 183 ? 2.14500 -38.37000 -18.33100 1.000 33.63298 183 VAL A N 1
ATOM 2700 C CA . VAL A 1 183 ? 2.58100 -39.43300 -17.44200 1.000 34.96472 183 VAL A CA 1
ATOM 2701 C C . VAL A 1 183 ? 1.78700 -39.36000 -16.14700 1.000 32.97237 183 VAL A C 1
ATOM 2702 O O . VAL A 1 183 ? 1.81800 -38.33400 -15.46400 1.000 31.62221 183 VAL A O 1
ATOM 2715 N N . PRO A 1 184 ? 1.04800 -40.40400 -15.77100 1.000 32.56706 184 PRO A N 1
ATOM 2716 C CA . PRO A 1 184 ? 0.43900 -40.42800 -14.43300 1.000 34.15936 184 PRO A CA 1
ATOM 2717 C C . PRO A 1 184 ? 1.45100 -40.79700 -13.36400 1.000 33.77773 184 PRO A C 1
ATOM 2718 O O . PRO A 1 184 ? 2.26000 -41.70900 -13.54200 1.000 35.83061 184 PRO A O 1
ATOM 2729 N N . VAL A 1 185 ? 1.39300 -40.08000 -12.24300 1.000 33.81984 185 VAL A N 1
ATOM 2730 C CA . VAL A 1 185 ? 2.32800 -40.31000 -11.14800 1.000 37.24394 185 VAL A CA 1
ATOM 2731 C C . VAL A 1 185 ? 1.62300 -41.07300 -10.03300 1.000 37.58872 185 VAL A C 1
ATOM 2732 O O . VAL A 1 185 ? 1.22100 -40.48800 -9.02100 1.000 35.78850 185 VAL A O 1
ATOM 2745 N N . ILE A 1 186 ? 1.44400 -42.38300 -10.22300 1.000 36.74651 186 ILE A N 1
ATOM 2746 C CA . ILE A 1 186 ? 0.82500 -43.19600 -9.18200 1.000 38.03088 186 ILE A CA 1
ATOM 2747 C C . ILE A 1 186 ? 1.66900 -43.16100 -7.91900 1.000 36.62808 186 ILE A C 1
ATOM 2748 O O . ILE A 1 186 ? 1.13800 -43.26500 -6.80400 1.000 35.99379 186 ILE A O 1
ATOM 2764 N N . SER A 1 187 ? 2.99200 -43.00800 -8.06800 1.000 36.76230 187 SER A N 1
ATOM 2765 C CA . SER A 1 187 ? 3.88700 -43.00600 -6.91500 1.000 39.11258 187 SER A CA 1
ATOM 2766 C C . SER A 1 187 ? 3.58600 -41.86600 -5.94900 1.000 37.62820 187 SER A C 1
ATOM 2767 O O . SER A 1 187 ? 3.98100 -41.93300 -4.78000 1.000 39.84951 187 SER A O 1
ATOM 2775 N N . SER A 1 188 ? 2.90600 -40.82600 -6.40500 1.000 38.56515 188 SER A N 1
ATOM 2776 C CA . SER A 1 188 ? 2.52200 -39.69300 -5.56900 1.000 40.66277 188 SER A CA 1
ATOM 2777 C C . SER A 1 188 ? 1.01400 -39.47700 -5.61800 1.000 35.75165 188 SER A C 1
ATOM 2778 O O . SER A 1 188 ? 0.52800 -38.34600 -5.65400 1.000 36.05169 188 SER A O 1
ATOM 2786 N N . THR A 1 189 ? 0.26100 -40.57400 -5.62300 1.000 34.86997 189 THR A N 1
ATOM 2787 C CA . THR A 1 189 ? -1.19400 -40.55200 -5.61400 1.000 36.15960 189 THR A CA 1
ATOM 2788 C C . THR A 1 189 ? -1.67200 -41.18100 -4.31500 1.000 35.17264 189 THR A C 1
ATOM 2789 O O . THR A 1 189 ? -1.19000 -42.25500 -3.92700 1.000 36.35436 189 THR A O 1
ATOM 2800 N N . SER A 1 190 ? -2.62000 -40.52200 -3.65200 1.000 30.30100 190 SER A N 1
ATOM 2801 C CA . SER A 1 190 ? -3.07100 -40.95900 -2.34000 1.000 34.01197 190 SER A CA 1
ATOM 2802 C C . SER A 1 190 ? -4.56700 -40.73400 -2.19500 1.000 30.97213 190 SER A C 1
ATOM 2803 O O . SER A 1 190 ? -5.14500 -39.85000 -2.82800 1.000 32.24071 190 SER A O 1
ATOM 2811 N N . VAL A 1 191 ? -5.18300 -41.54400 -1.34000 1.000 32.26439 191 VAL A N 1
ATOM 2812 C CA . VAL A 1 191 ? -6.59700 -41.42500 -0.99600 1.000 32.04595 191 VAL A CA 1
ATOM 2813 C C . VAL A 1 191 ? -6.66500 -41.25400 0.51400 1.000 30.39838 191 VAL A C 1
ATOM 2814 O O . VAL A 1 191 ? -6.37700 -42.19700 1.26300 1.000 33.62508 191 VAL A O 1
ATOM 2827 N N . GLY A 1 192 ? -7.03900 -40.05600 0.96200 1.000 32.21439 192 GLY A N 1
ATOM 2828 C CA . GLY A 1 192 ? -7.01600 -39.75600 2.38600 1.000 33.99092 192 GLY A CA 1
ATOM 2829 C C . GLY A 1 192 ? -5.64200 -39.90300 3.00700 1.000 32.47495 192 GLY A C 1
ATOM 2830 O O . GLY A 1 192 ? -5.52700 -40.23100 4.19500 1.000 30.38259 192 GLY A O 1
ATOM 2834 N N . GLY A 1 193 ? -4.58600 -39.67400 2.22500 1.000 31.48272 193 GLY A N 1
ATOM 2835 C CA . GLY A 1 193 ? -3.23300 -39.82900 2.70200 1.000 31.32744 193 GLY A CA 1
ATOM 2836 C C . GLY A 1 193 ? -2.65800 -41.22200 2.55800 1.000 33.84353 193 GLY A C 1
ATOM 2837 O O . GLY A 1 193 ? -1.44900 -41.40200 2.77800 1.000 32.36967 193 GLY A O 1
ATOM 2841 N N . ILE A 1 194 ? -3.47800 -42.20700 2.20200 1.000 33.73562 194 ILE A N 1
ATOM 2842 C CA . ILE A 1 194 ? -3.04100 -43.59100 2.04000 1.000 31.15637 194 ILE A CA 1
ATOM 2843 C C . ILE A 1 194 ? -2.55600 -43.78700 0.61000 1.000 35.17001 194 ILE A C 1
ATOM 2844 O O . ILE A 1 194 ? -3.28700 -43.47000 -0.33500 1.000 32.65392 194 ILE A O 1
ATOM 2860 N N . PRO A 1 195 ? -1.33800 -44.28500 0.40100 1.000 35.29634 195 PRO A N 1
ATOM 2861 C CA . PRO A 1 195 ? -0.89400 -44.57900 -0.96800 1.000 35.88588 195 PRO A CA 1
ATOM 2862 C C . PRO A 1 195 ? -1.91500 -45.43500 -1.69600 1.000 38.30459 195 PRO A C 1
ATOM 2863 O O . PRO A 1 195 ? -2.33300 -46.48700 -1.20500 1.000 40.83648 195 PRO A O 1
ATOM 2874 N N . VAL A 1 196 ? -2.30400 -44.98000 -2.88900 1.000 35.79640 196 VAL A N 1
ATOM 2875 C CA . VAL A 1 196 ? -3.41900 -45.60200 -3.59800 1.000 38.36776 196 VAL A CA 1
ATOM 2876 C C . VAL A 1 196 ? -3.13400 -47.06900 -3.89100 1.000 43.72893 196 VAL A C 1
ATOM 2877 O O . VAL A 1 196 ? -4.06400 -47.88000 -3.99700 1.000 47.12407 196 VAL A O 1
ATOM 2890 N N . THR A 1 197 ? -1.85800 -47.43700 -4.03200 1.000 44.02896 197 THR A N 1
ATOM 2891 C CA . THR A 1 197 ? -1.52300 -48.83900 -4.26500 1.000 48.96903 197 THR A CA 1
ATOM 2892 C C . THR A 1 197 ? -1.94100 -49.72300 -3.09800 1.000 52.29048 197 THR A C 1
ATOM 2893 O O . THR A 1 197 ? -2.12200 -50.93100 -3.27700 1.000 55.86459 197 THR A O 1
ATOM 2904 N N . ARG A 1 198 ? -2.08800 -49.14900 -1.90600 1.000 51.56934 198 ARG A N 1
ATOM 2905 C CA . ARG A 1 198 ? -2.45700 -49.89300 -0.71200 1.000 54.27493 198 ARG A CA 1
ATOM 2906 C C . ARG A 1 198 ? -3.94800 -49.79600 -0.39700 1.000 51.31405 198 ARG A C 1
ATOM 2907 O O . ARG A 1 198 ? -4.40100 -50.39100 0.58700 1.000 50.75609 198 ARG A O 1
ATOM 2928 N N . MET A 1 199 ? -4.71600 -49.04700 -1.19300 1.000 47.77415 199 MET A N 1
ATOM 2929 C CA . MET A 1 199 ? -6.14500 -48.88800 -0.94500 1.000 48.50582 199 MET A CA 1
ATOM 2930 C C . MET A 1 199 ? -6.90700 -50.10900 -1.45300 1.000 50.41920 199 MET A C 1
ATOM 2931 O O . MET A 1 199 ? -6.58200 -50.64500 -2.51400 1.000 51.50091 199 MET A O 1
ATOM 2945 N N . PRO A 1 200 ? -7.91800 -50.57000 -0.71800 1.000 51.33247 200 PRO A N 1
ATOM 2946 C CA . PRO A 1 200 ? -8.71400 -51.70600 -1.20700 1.000 50.73240 200 PRO A CA 1
ATOM 2947 C C . PRO A 1 200 ? -9.43200 -51.35200 -2.50100 1.000 51.24299 200 PRO A C 1
ATOM 2948 O O . PRO A 1 200 ? -10.13600 -50.34300 -2.58400 1.000 48.73216 200 PRO A O 1
ATOM 2959 N N . GLY A 1 201 ? -9.24100 -52.18900 -3.51500 1.000 50.13759 201 GLY A N 1
ATOM 2960 C CA . GLY A 1 201 ? -9.88900 -52.01300 -4.79100 1.000 50.37446 201 GLY A CA 1
ATOM 2961 C C . GLY A 1 201 ? -9.02400 -51.40300 -5.87100 1.000 50.95611 201 GLY A C 1
ATOM 2962 O O . GLY A 1 201 ? -9.45100 -51.36800 -7.03400 1.000 49.93493 201 GLY A O 1
ATOM 2966 N N . TRP A 1 202 ? -7.83400 -50.91200 -5.52400 1.000 48.59793 202 TRP A N 1
ATOM 2967 C CA . TRP A 1 202 ? -6.93800 -50.37100 -6.53700 1.000 48.82954 202 TRP A CA 1
ATOM 2968 C C . TRP A 1 202 ? -6.71300 -51.35600 -7.67300 1.000 50.94558 202 TRP A C 1
ATOM 2969 O O . TRP A 1 202 ? -6.53900 -50.94700 -8.82700 1.000 49.30065 202 TRP A O 1
ATOM 2990 N N . GLU A 1 203 ? -6.72500 -52.65400 -7.36400 1.000 51.74568 203 GLU A N 1
ATOM 2991 C CA . GLU A 1 203 ? -6.50200 -53.66800 -8.38900 1.000 53.19848 203 GLU A CA 1
ATOM 2992 C C . GLU A 1 203 ? -7.55900 -53.58600 -9.48400 1.000 54.36441 203 GLU A C 1
ATOM 2993 O O . GLU A 1 203 ? -7.32200 -54.01200 -10.62300 1.000 50.77714 203 GLU A O 1
ATOM 3005 N N . ASP A 1 204 ? -8.74700 -53.07100 -9.15100 1.000 51.71936 204 ASP A N 1
ATOM 3006 C CA . ASP A 1 204 ? -9.85200 -52.99800 -10.09700 1.000 54.44337 204 ASP A CA 1
ATOM 3007 C C . ASP A 1 204 ? -9.88500 -51.69100 -10.88200 1.000 50.55606 204 ASP A C 1
ATOM 3008 O O . ASP A 1 204 ? -10.79800 -51.49400 -11.69300 1.000 50.27971 204 ASP A O 1
ATOM 3017 N N . PHE A 1 205 ? -8.92500 -50.79800 -10.65900 1.000 50.59028 205 PHE A N 1
ATOM 3018 C CA . PHE A 1 205 ? -8.83100 -49.54900 -11.40200 1.000 46.50558 205 PHE A CA 1
ATOM 3019 C C . PHE A 1 205 ? -7.84300 -49.72300 -12.55000 1.000 47.61624 205 PHE A C 1
ATOM 3020 O O . PHE A 1 205 ? -6.67900 -50.07400 -12.32300 1.000 46.17133 205 PHE A O 1
ATOM 3037 N N . ASP A 1 206 ? -8.31200 -49.48300 -13.77400 1.000 47.24514 206 ASP A N 1
ATOM 3038 C CA . ASP A 1 206 ? -7.48400 -49.59900 -14.97300 1.000 50.60607 206 ASP A CA 1
ATOM 3039 C C . ASP A 1 206 ? -6.88000 -48.23100 -15.27000 1.000 51.11929 206 ASP A C 1
ATOM 3040 O O . ASP A 1 206 ? -7.52300 -47.37400 -15.89000 1.000 49.97968 206 ASP A O 1
ATOM 3049 N N . VAL A 1 207 ? -5.63300 -48.02800 -14.83400 1.000 51.02454 207 VAL A N 1
ATOM 3050 C CA . VAL A 1 207 ? -4.98800 -46.73300 -15.02200 1.000 51.26930 207 VAL A CA 1
ATOM 3051 C C . VAL A 1 207 ? -4.89500 -46.39100 -16.50400 1.000 50.58501 207 VAL A C 1
ATOM 3052 O O . VAL A 1 207 ? -5.03200 -45.22700 -16.89500 1.000 48.86112 207 VAL A O 1
ATOM 3065 N N . GLU A 1 208 ? -4.65500 -47.39300 -17.35200 1.000 54.65655 208 GLU A N 1
ATOM 3066 C CA . GLU A 1 208 ? -4.43900 -47.12100 -18.77000 1.000 52.85897 208 GLU A CA 1
ATOM 3067 C C . GLU A 1 208 ? -5.71000 -46.60400 -19.43300 1.000 50.29814 208 GLU A C 1
ATOM 3068 O O . GLU A 1 208 ? -5.67500 -45.61400 -20.17400 1.000 48.82164 208 GLU A O 1
ATOM 3080 N N . GLU A 1 209 ? -6.84700 -47.26200 -19.18500 1.000 51.15877 209 GLU A N 1
ATOM 3081 C CA . GLU A 1 209 ? -8.11300 -46.75000 -19.70200 1.000 52.64842 209 GLU A CA 1
ATOM 3082 C C . GLU A 1 209 ? -8.36700 -45.33000 -19.21700 1.000 51.32984 209 GLU A C 1
ATOM 3083 O O . GLU A 1 209 ? -8.76500 -44.46400 -20.00500 1.000 53.34850 209 GLU A O 1
ATOM 3095 N N . ALA A 1 210 ? -8.12700 -45.07100 -17.92900 1.000 48.55319 210 ALA A N 1
ATOM 3096 C CA . ALA A 1 210 ? -8.33000 -43.73700 -17.37600 1.000 48.25579 210 ALA A CA 1
ATOM 3097 C C . ALA A 1 210 ? -7.51000 -42.70300 -18.13700 1.000 48.49002 210 ALA A C 1
ATOM 3098 O O . ALA A 1 210 ? -8.05100 -41.72500 -18.66300 1.000 50.29287 210 ALA A O 1
ATOM 3105 N N . VAL A 1 211 ? -6.19200 -42.91000 -18.20900 1.000 48.16630 211 VAL A N 1
ATOM 3106 C CA . VAL A 1 211 ? -5.33300 -41.98800 -18.94700 1.000 48.24263 211 VAL A CA 1
ATOM 3107 C C . VAL A 1 211 ? -5.85200 -41.80600 -20.36500 1.000 49.01377 211 VAL A C 1
ATOM 3108 O O . VAL A 1 211 ? -5.90100 -40.68800 -20.88300 1.000 48.92692 211 VAL A O 1
ATOM 3121 N N . ARG A 1 212 ? -6.24500 -42.90400 -21.01600 1.000 50.07179 212 ARG A N 1
ATOM 3122 C CA . ARG A 1 212 ? -6.77600 -42.81200 -22.37100 1.000 53.75908 212 ARG A CA 1
ATOM 3123 C C . ARG A 1 212 ? -7.98300 -41.88700 -22.40900 1.000 52.73527 212 ARG A C 1
ATOM 3124 O O . ARG A 1 212 ? -8.07800 -41.00900 -23.27300 1.000 54.51180 212 ARG A O 1
ATOM 3145 N N . GLU A 1 213 ? -8.92100 -42.07400 -21.47400 1.000 51.06402 213 GLU A N 1
ATOM 3146 C CA . GLU A 1 213 ? -10.07200 -41.18300 -21.39200 1.000 53.80382 213 GLU A CA 1
ATOM 3147 C C . GLU A 1 213 ? -9.65100 -39.73300 -21.22700 1.000 50.03231 213 GLU A C 1
ATOM 3148 O O . GLU A 1 213 ? -10.31400 -38.83800 -21.76300 1.000 50.78504 213 GLU A O 1
ATOM 3160 N N . VAL A 1 214 ? -8.55100 -39.48500 -20.51600 1.000 48.55319 214 VAL A N 1
ATOM 3161 C CA . VAL A 1 214 ? -8.08400 -38.11900 -20.33300 1.000 48.36633 214 VAL A CA 1
ATOM 3162 C C . VAL A 1 214 ? -7.35700 -37.62100 -21.57500 1.000 48.13209 214 VAL A C 1
ATOM 3163 O O . VAL A 1 214 ? -7.45500 -36.44200 -21.92700 1.000 45.43703 214 VAL A O 1
ATOM 3176 N N . LYS A 1 215 ? -6.63300 -38.50500 -22.26300 1.000 48.04260 215 LYS A N 1
ATOM 3177 C CA . LYS A 1 215 ? -5.79700 -38.06300 -23.37300 1.000 50.85873 215 LYS A CA 1
ATOM 3178 C C . LYS A 1 215 ? -6.62500 -37.72700 -24.60600 1.000 53.61432 215 LYS A C 1
ATOM 3179 O O . LYS A 1 215 ? -6.32500 -36.75900 -25.31300 1.000 57.18317 215 LYS A O 1
ATOM 3198 N N . GLU A 1 216 ? -7.66600 -38.50800 -24.88300 1.000 57.38583 216 GLU A N 1
ATOM 3199 C CA . GLU A 1 216 ? -8.41700 -38.36600 -26.12600 1.000 59.57556 216 GLU A CA 1
ATOM 3200 C C . GLU A 1 216 ? -9.59600 -37.41000 -26.02300 1.000 59.59136 216 GLU A C 1
ATOM 3201 O O . GLU A 1 216 ? -10.06900 -36.92900 -27.05900 1.000 61.91532 216 GLU A O 1
ATOM 3213 N N . ALA A 1 217 ? -10.07500 -37.12200 -24.81100 1.000 55.69878 217 ALA A N 1
ATOM 3214 C CA . ALA A 1 217 ? -11.26600 -36.29200 -24.66200 1.000 57.31477 217 ALA A CA 1
ATOM 3215 C C . ALA A 1 217 ? -11.16300 -35.01100 -25.47500 1.000 59.31237 217 ALA A C 1
ATOM 3216 O O . ALA A 1 217 ? -12.13000 -34.60200 -26.12700 1.000 59.24131 217 ALA A O 1
ATOM 3223 N N . GLY A 1 218 ? -9.99300 -34.37100 -25.46200 1.000 59.09393 218 GLY A N 1
ATOM 3224 C CA . GLY A 1 218 ? -9.83700 -33.12600 -26.19400 1.000 60.60990 218 GLY A CA 1
ATOM 3225 C C . GLY A 1 218 ? -10.18500 -33.26400 -27.66300 1.000 62.54697 218 GLY A C 1
ATOM 3226 O O . GLY A 1 218 ? -10.95700 -32.47000 -28.20900 1.000 60.28091 218 GLY A O 1
ATOM 3230 N N . GLN A 1 219 ? -9.62100 -34.27800 -28.32300 1.000 61.41789 219 GLN A N 1
ATOM 3231 C CA . GLN A 1 219 ? -9.89700 -34.47800 -29.74100 1.000 63.31549 219 GLN A CA 1
ATOM 3232 C C . GLN A 1 219 ? -11.35800 -34.84000 -29.97400 1.000 66.98435 219 GLN A C 1
ATOM 3233 O O . GLN A 1 219 ? -11.96300 -34.38100 -30.94800 1.000 66.29742 219 GLN A O 1
ATOM 3247 N N . ARG A 1 220 ? -11.94300 -35.65500 -29.09600 1.000 74.53262 220 ARG A N 1
ATOM 3248 C CA . ARG A 1 220 ? -13.34100 -36.02900 -29.27200 1.000 80.61756 220 ARG A CA 1
ATOM 3249 C C . ARG A 1 220 ? -14.25000 -34.81200 -29.14500 1.000 76.13018 220 ARG A C 1
ATOM 3250 O O . ARG A 1 220 ? -15.22000 -34.67000 -29.89900 1.000 83.79163 220 ARG A O 1
ATOM 3271 N N . ILE A 1 221 ? -13.95500 -33.92200 -28.19500 1.000 61.44947 221 ILE A N 1
ATOM 3272 C CA . ILE A 1 221 ? -14.74100 -32.69900 -28.05500 1.000 56.23569 221 ILE A CA 1
ATOM 3273 C C . ILE A 1 221 ? -14.55700 -31.80800 -29.27600 1.000 56.43835 221 ILE A C 1
ATOM 3274 O O . ILE A 1 221 ? -15.49600 -31.14100 -29.72400 1.000 55.76984 221 ILE A O 1
ATOM 3290 N N . ILE A 1 222 ? -13.34600 -31.78200 -29.83300 1.000 58.29120 222 ILE A N 1
ATOM 3291 C CA . ILE A 1 222 ? -13.07300 -30.93600 -30.99100 1.000 57.29898 222 ILE A CA 1
ATOM 3292 C C . ILE A 1 222 ? -13.95500 -31.34100 -32.16200 1.000 57.73061 222 ILE A C 1
ATOM 3293 O O . ILE A 1 222 ? -14.57600 -30.49600 -32.81400 1.000 56.08567 222 ILE A O 1
ATOM 3309 N N . GLU A 1 223 ? -14.02700 -32.64400 -32.44300 1.000 61.01784 223 GLU A N 1
ATOM 3310 C CA . GLU A 1 223 ? -14.76400 -33.11800 -33.60800 1.000 62.71805 223 GLU A CA 1
ATOM 3311 C C . GLU A 1 223 ? -16.27400 -33.06900 -33.42900 1.000 61.54685 223 GLU A C 1
ATOM 3312 O O . GLU A 1 223 ? -16.99900 -33.31400 -34.40100 1.000 57.34898 223 GLU A O 1
ATOM 3324 N N . THR A 1 224 ? -16.76500 -32.77700 -32.22100 1.000 60.09142 224 THR A N 1
ATOM 3325 C CA . THR A 1 224 ? -18.20200 -32.79600 -31.94800 1.000 56.66206 224 THR A CA 1
ATOM 3326 C C . THR A 1 224 ? -18.70600 -31.41400 -31.54600 1.000 53.15901 224 THR A C 1
ATOM 3327 O O . THR A 1 224 ? -19.40300 -30.77100 -32.33100 1.000 49.31118 224 THR A O 1
ATOM 3338 N N . TRP A 1 225 ? -18.37900 -30.93800 -30.34900 1.000 52.29838 225 TRP A N 1
ATOM 3339 C CA . TRP A 1 225 ? -18.83700 -29.64100 -29.86800 1.000 50.93769 225 TRP A CA 1
ATOM 3340 C C . TRP A 1 225 ? -18.01500 -28.48600 -30.41500 1.000 52.01939 225 TRP A C 1
ATOM 3341 O O . TRP A 1 225 ? -18.45900 -27.33600 -30.31900 1.000 52.42997 225 TRP A O 1
ATOM 3362 N N . GLY A 1 226 ? -16.85800 -28.76100 -31.00800 1.000 52.05887 226 GLY A N 1
ATOM 3363 C CA . GLY A 1 226 ? -16.02900 -27.73700 -31.61000 1.000 53.32481 226 GLY A CA 1
ATOM 3364 C C . GLY A 1 226 ? -14.77400 -27.42000 -30.83500 1.000 53.43535 226 GLY A C 1
ATOM 3365 O O . GLY A 1 226 ? -13.89200 -26.72300 -31.37000 1.000 55.86722 226 GLY A O 1
ATOM 3369 N N . GLY A 1 227 ? -14.66700 -27.91800 -29.59100 1.000 51.46933 227 GLY A N 1
ATOM 3370 C CA . GLY A 1 227 ? -13.50600 -27.64700 -28.78200 1.000 48.65320 227 GLY A CA 1
ATOM 3371 C C . GLY A 1 227 ? -13.83300 -27.38300 -27.34000 1.000 45.52914 227 GLY A C 1
ATOM 3372 O O . GLY A 1 227 ? -14.99800 -27.09900 -27.03800 1.000 44.05528 227 GLY A O 1
ATOM 3376 N N . THR A 1 228 ? -12.84200 -27.45600 -26.46300 1.000 43.29466 228 THR A N 1
ATOM 3377 C CA . THR A 1 228 ? -13.07500 -27.20900 -25.05300 1.000 40.76805 228 THR A CA 1
ATOM 3378 C C . THR A 1 228 ? -13.43500 -25.74300 -24.81900 1.000 36.30172 228 THR A C 1
ATOM 3379 O O . THR A 1 228 ? -12.99900 -24.83900 -25.54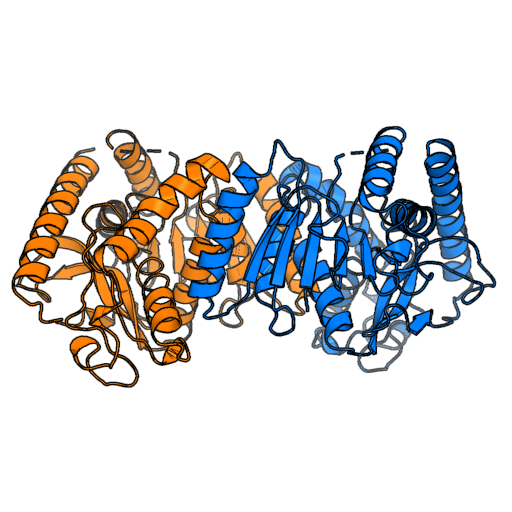300 1.000 33.49612 228 THR A O 1
ATOM 3390 N N . GLN A 1 229 ? -14.23900 -25.51400 -23.78100 1.000 31.48535 229 GLN A N 1
ATOM 3391 C CA . GLN A 1 229 ? -14.74100 -24.18100 -23.48900 1.000 32.08543 229 GLN A CA 1
ATOM 3392 C C . GLN A 1 229 ? -14.96400 -24.00800 -21.99800 1.000 29.66671 229 GLN A C 1
ATOM 3393 O O . GLN A 1 229 ? -14.26400 -23.22700 -21.34900 1.000 27.40855 229 GLN A O 1
ATOM 3407 N N . PHE A 1 230 ? -15.94600 -24.72200 -21.45000 1.000 27.84808 230 PHE A N 1
ATOM 3408 C CA . PHE A 1 230 ? -16.27100 -24.58400 -20.03800 1.000 26.46896 230 PHE A CA 1
ATOM 3409 C C . PHE A 1 230 ? -15.25200 -25.26500 -19.13900 1.000 28.00862 230 PHE A C 1
ATOM 3410 O O . PHE A 1 230 ? -14.99000 -24.77400 -18.03800 1.000 26.22156 230 PHE A O 1
ATOM 3427 N N . GLY A 1 231 ? -14.64700 -26.35700 -19.59900 1.000 25.63202 231 GLY A N 1
ATOM 3428 C CA . GLY A 1 231 ? -13.62700 -27.02700 -18.82300 1.000 25.76888 231 GLY A CA 1
ATOM 3429 C C . GLY A 1 231 ? -12.39200 -26.17800 -18.62800 1.000 25.97417 231 GLY A C 1
ATOM 3430 O O . GLY A 1 231 ? -11.98100 -25.92800 -17.49200 1.000 25.33462 231 GLY A O 1
ATOM 3434 N N . ILE A 1 232 ? -11.79900 -25.71700 -19.73300 1.000 24.78455 232 ILE A N 1
ATOM 3435 C CA . ILE A 1 232 ? -10.57200 -24.93100 -19.63500 1.000 26.15050 232 ILE A CA 1
ATOM 3436 C C . ILE A 1 232 ? -10.83800 -23.60700 -18.94100 1.000 27.72174 232 ILE A C 1
ATOM 3437 O O . ILE A 1 232 ? -9.97400 -23.08800 -18.22900 1.000 25.39252 232 ILE A O 1
ATOM 3453 N N . ALA A 1 233 ? -12.03100 -23.03600 -19.13600 1.000 24.97142 233 ALA A N 1
ATOM 3454 C CA . ALA A 1 233 ? -12.34200 -21.76000 -18.50100 1.000 26.52160 233 ALA A CA 1
ATOM 3455 C C . ALA A 1 233 ? -12.33400 -21.88900 -16.98300 1.000 24.22922 233 ALA A C 1
ATOM 3456 O O . ALA A 1 233 ? -11.78400 -21.02900 -16.28300 1.000 23.15541 233 ALA A O 1
ATOM 3463 N N . GLN A 1 234 ? -12.94500 -22.95400 -16.45600 1.000 23.47650 234 GLN A N 1
ATOM 3464 C CA . GLN A 1 234 ? -12.94000 -23.16000 -15.01600 1.000 25.28987 234 GLN A CA 1
ATOM 3465 C C . GLN A 1 234 ? -11.53700 -23.46000 -14.49800 1.000 25.07143 234 GLN A C 1
ATOM 3466 O O . GLN A 1 234 ? -11.20800 -23.07300 -13.37500 1.000 24.47136 234 GLN A O 1
ATOM 3480 N N . ALA A 1 235 ? -10.70600 -24.13900 -15.29400 1.000 26.60582 235 ALA A N 1
ATOM 3481 C CA . ALA A 1 235 ? -9.33200 -24.39000 -14.87800 1.000 23.82128 235 ALA A CA 1
ATOM 3482 C C . ALA A 1 235 ? -8.54500 -23.09500 -14.78600 1.000 23.68968 235 ALA A C 1
ATOM 3483 O O . ALA A 1 235 ? -7.78900 -22.89400 -13.83300 1.000 23.25279 235 ALA A O 1
ATOM 3490 N N . ILE A 1 236 ? -8.71900 -22.20200 -15.76700 1.000 27.26643 236 ILE A N 1
ATOM 3491 C CA . ILE A 1 236 ? -8.09100 -20.88600 -15.70500 1.000 25.04511 236 ILE A CA 1
ATOM 3492 C C . ILE A 1 236 ? -8.53400 -20.16400 -14.44600 1.000 22.17634 236 ILE A C 1
ATOM 3493 O O . ILE A 1 236 ? -7.71700 -19.58300 -13.72500 1.000 23.17646 236 ILE A O 1
ATOM 3509 N N . THR A 1 237 ? -9.84400 -20.16400 -14.18400 1.000 24.30028 237 THR A N 1
ATOM 3510 C CA . THR A 1 237 ? -10.36500 -19.51700 -12.98900 1.000 24.48451 237 THR A CA 1
ATOM 3511 C C . THR A 1 237 ? -9.71400 -20.08700 -11.73900 1.000 22.61850 237 THR A C 1
ATOM 3512 O O . THR A 1 237 ? -9.38900 -19.34700 -10.81100 1.000 23.53440 237 THR A O 1
ATOM 3523 N N . ASN A 1 238 ? -9.56100 -21.40900 -11.67200 1.000 22.84221 238 ASN A N 1
ATOM 3524 C CA . ASN A 1 238 ? -8.94900 -22.01600 -10.49800 1.000 28.08231 238 ASN A CA 1
ATOM 3525 C C . ASN A 1 238 ? -7.50900 -21.54600 -10.33400 1.000 23.02908 238 ASN A C 1
ATOM 3526 O O . ASN A 1 238 ? -7.07200 -21.23500 -9.22100 1.000 24.97142 238 ASN A O 1
ATOM 3537 N N . LEU A 1 239 ? -6.76800 -21.45700 -11.43600 1.000 24.68454 239 LEU A N 1
ATOM 3538 C CA . LEU A 1 239 ? -5.37400 -21.03300 -11.35700 1.000 24.68980 239 LEU A CA 1
ATOM 3539 C C . LEU A 1 239 ? -5.26500 -19.57100 -10.93500 1.000 24.62401 239 LEU A C 1
ATOM 3540 O O . LEU A 1 239 ? -4.42400 -19.22100 -10.09300 1.000 24.36871 239 LEU A O 1
ATOM 3556 N N . VAL A 1 240 ? -6.10800 -18.70700 -11.50400 1.000 23.34754 240 VAL A N 1
ATOM 3557 C CA . VAL A 1 240 ? -6.02000 -17.28500 -11.18600 1.000 27.71385 240 VAL A CA 1
ATOM 3558 C C . VAL A 1 240 ? -6.40700 -17.04000 -9.73600 1.000 25.91627 240 VAL A C 1
ATOM 3559 O O . VAL A 1 240 ? -5.79900 -16.20300 -9.06000 1.000 21.93947 240 VAL A O 1
ATOM 3572 N N . ARG A 1 241 ? -7.43000 -17.75200 -9.23800 1.000 24.12921 241 ARG A N 1
ATOM 3573 C CA . ARG A 1 241 ? -7.81700 -17.58900 -7.84200 1.000 26.01101 241 ARG A CA 1
ATOM 3574 C C . ARG A 1 241 ? -6.68700 -18.03500 -6.91100 1.000 25.80046 241 ARG A C 1
ATOM 3575 O O . ARG A 1 241 ? -6.34400 -17.34100 -5.94800 1.000 24.08973 241 ARG A O 1
ATOM 3596 N N . THR A 1 242 ? -6.10500 -19.20700 -7.18600 1.000 25.55570 242 THR A N 1
ATOM 3597 C CA . THR A 1 242 ? -4.98600 -19.69900 -6.39500 1.000 26.29526 242 THR A CA 1
ATOM 3598 C C . THR A 1 242 ? -3.86100 -18.67400 -6.32400 1.000 26.21367 242 THR A C 1
ATOM 3599 O O . THR A 1 242 ? -3.22700 -18.49900 -5.27800 1.000 29.07191 242 THR A O 1
ATOM 3610 N N . ILE A 1 243 ? -3.60500 -17.98000 -7.42000 1.000 24.56084 243 ILE A N 1
ATOM 3611 C CA . ILE A 1 243 ? -2.53700 -16.98300 -7.44400 1.000 23.80812 243 ILE A CA 1
ATOM 3612 C C . ILE A 1 243 ? -2.94000 -15.73100 -6.67200 1.000 26.31895 243 ILE A C 1
ATOM 3613 O O . ILE A 1 243 ? -2.27300 -15.33300 -5.71100 1.000 27.41381 243 ILE A O 1
ATOM 3629 N N . LEU A 1 244 ? -4.03900 -15.10100 -7.07300 1.000 24.95299 244 LEU A N 1
ATOM 3630 C CA . LEU A 1 244 ? -4.39500 -13.80500 -6.51200 1.000 24.71875 244 LEU A CA 1
ATOM 3631 C C . LEU A 1 244 ? -4.69800 -13.89600 -5.01600 1.000 27.79281 244 LEU A C 1
ATOM 3632 O O . LEU A 1 244 ? -4.51000 -12.91800 -4.28700 1.000 26.35842 244 LEU A O 1
ATOM 3648 N N . GLN A 1 245 ? -5.17900 -15.04600 -4.54400 1.000 28.62185 245 GLN A N 1
ATOM 3649 C CA . GLN A 1 245 ? -5.45000 -15.25900 -3.13200 1.000 27.56909 245 GLN A CA 1
ATOM 3650 C C . GLN A 1 245 ? -4.31600 -15.97800 -2.42500 1.000 28.42709 245 GLN A C 1
ATOM 3651 O O . GLN A 1 245 ? -4.48200 -16.38100 -1.27400 1.000 27.02429 245 GLN A O 1
ATOM 3665 N N . ASP A 1 246 ? -3.17000 -16.14300 -3.08200 1.000 28.86399 246 ASP A N 1
ATOM 3666 C CA . ASP A 1 246 ? -1.95800 -16.66000 -2.44900 1.000 29.14560 246 ASP A CA 1
ATOM 3667 C C . ASP A 1 246 ? -2.25200 -17.92300 -1.65100 1.000 31.73012 246 ASP A C 1
ATOM 3668 O O . ASP A 1 246 ? -1.90700 -18.04000 -0.47200 1.000 29.03243 246 ASP A O 1
ATOM 3677 N N . GLU A 1 247 ? -2.89900 -18.88600 -2.31800 1.000 31.48535 247 GLU A N 1
ATOM 3678 C CA . GLU A 1 247 ? -3.40100 -20.06200 -1.62200 1.000 30.98529 247 GLU A CA 1
ATOM 3679 C C . GLU A 1 247 ? -2.33400 -21.12000 -1.39400 1.000 29.58249 247 GLU A C 1
ATOM 3680 O O . GLU A 1 247 ? -2.48500 -21.94000 -0.48500 1.000 28.62975 247 GLU A O 1
ATOM 3692 N N . ARG A 1 248 ? -1.26500 -21.11900 -2.18700 1.000 32.39336 248 ARG A N 1
ATOM 3693 C CA . ARG A 1 248 ? -0.13900 -22.02300 -1.98200 1.000 30.11414 248 ARG A CA 1
ATOM 3694 C C . ARG A 1 248 ? -0.57400 -23.48400 -2.07600 1.000 30.92739 248 ARG A C 1
ATOM 3695 O O . ARG A 1 248 ? -0.18900 -24.32600 -1.26400 1.000 31.17216 248 ARG A O 1
ATOM 3716 N N . ARG A 1 249 ? -1.38300 -23.78400 -3.08300 1.000 31.89593 249 ARG A N 1
ATOM 3717 C CA . ARG A 1 249 ? -1.70700 -25.15700 -3.42300 1.000 28.92978 249 ARG A CA 1
ATOM 3718 C C . ARG A 1 249 ? -0.59900 -25.74900 -4.28400 1.000 29.42458 249 ARG A C 1
ATOM 3719 O O . ARG A 1 249 ? 0.18900 -25.03100 -4.90000 1.000 27.86387 249 ARG A O 1
ATOM 3740 N N . VAL A 1 250 ? -0.55400 -27.07700 -4.33500 1.000 28.39025 250 VAL A N 1
ATOM 3741 C CA . VAL A 1 250 ? 0.38300 -27.79000 -5.19800 1.000 30.60630 250 VAL A CA 1
ATOM 3742 C C . VAL A 1 250 ? -0.39900 -28.18600 -6.44800 1.000 29.63250 250 VAL A C 1
ATOM 3743 O O . VAL A 1 250 ? -1.07300 -29.22600 -6.49700 1.000 27.77965 250 VAL A O 1
ATOM 3756 N N . LEU A 1 251 ? -0.32300 -27.33600 -7.46900 1.000 27.44803 251 LEU A N 1
ATOM 3757 C CA . LEU A 1 251 ? -1.05100 -27.54400 -8.70900 1.000 29.92727 251 LEU A CA 1
ATOM 3758 C C . LEU A 1 251 ? -0.07000 -27.92200 -9.81000 1.000 31.77486 251 LEU A C 1
ATOM 3759 O O . LEU A 1 251 ? 1.09200 -27.50700 -9.79900 1.000 30.14309 251 LEU A O 1
ATOM 3775 N N . THR A 1 252 ? -0.55400 -28.70300 -10.76800 1.000 29.18771 252 THR A N 1
ATOM 3776 C CA . THR A 1 252 ? 0.25800 -29.20800 -11.86600 1.000 29.04822 252 THR A CA 1
ATOM 3777 C C . THR A 1 252 ? 0.08400 -28.29100 -13.07200 1.000 30.21152 252 THR A C 1
ATOM 3778 O O . THR A 1 252 ? -0.96200 -28.29700 -13.72600 1.000 32.83025 252 THR A O 1
ATOM 3789 N N . VAL A 1 253 ? 1.11900 -27.52000 -13.37900 1.000 28.66923 253 VAL A N 1
ATOM 3790 C CA . VAL A 1 253 ? 1.08400 -26.53900 -14.45000 1.000 33.30136 253 VAL A CA 1
ATOM 3791 C C . VAL A 1 253 ? 2.36700 -26.66200 -15.25900 1.000 29.80094 253 VAL A C 1
ATOM 3792 O O . VAL A 1 253 ? 3.36700 -27.20800 -14.80100 1.000 30.13256 253 VAL A O 1
ATOM 3805 N N . SER A 1 254 ? 2.33600 -26.12300 -16.47300 1.000 31.44851 254 SER A N 1
ATOM 3806 C CA . SER A 1 254 ? 3.51100 -26.09600 -17.34100 1.000 31.99857 254 SER A CA 1
ATOM 3807 C C . SER A 1 254 ? 4.42100 -24.96700 -16.87000 1.000 29.40616 254 SER A C 1
ATOM 3808 O O . SER A 1 254 ? 4.06000 -23.78800 -16.95500 1.000 30.34574 254 SER A O 1
ATOM 3816 N N . ALA A 1 255 ? 5.60900 -25.32100 -16.38400 1.000 33.40664 255 ALA A N 1
ATOM 3817 C CA . ALA A 1 255 ? 6.53900 -24.35900 -15.80300 1.000 30.07992 255 ALA A CA 1
ATOM 3818 C C . ALA A 1 255 ? 7.95100 -24.68800 -16.25300 1.000 31.93278 255 ALA A C 1
ATOM 3819 O O . ALA A 1 255 ? 8.23600 -25.79500 -16.71900 1.000 32.12754 255 ALA A O 1
ATOM 3826 N N . TYR A 1 256 ? 8.83600 -23.70900 -16.10000 1.000 30.80633 256 TYR A N 1
ATOM 3827 C CA . TYR A 1 256 ? 10.21900 -23.85200 -16.53700 1.000 31.36165 256 TYR A CA 1
ATOM 3828 C C . TYR A 1 256 ? 10.99000 -24.70600 -15.53800 1.000 34.25674 256 TYR A C 1
ATOM 3829 O O . TYR A 1 256 ? 11.12400 -24.33500 -14.37100 1.000 35.03841 256 TYR A O 1
ATOM 3847 N N . LEU A 1 257 ? 11.51300 -25.83300 -15.99600 1.000 33.48033 257 LEU A N 1
ATOM 3848 C CA . LEU A 1 257 ? 12.27800 -26.73600 -15.14600 1.000 37.39659 257 LEU A CA 1
ATOM 3849 C C . LEU A 1 257 ? 13.73800 -26.30900 -15.09400 1.000 33.94881 257 LEU A C 1
ATOM 3850 O O . LEU A 1 257 ? 14.33500 -25.95100 -16.11700 1.000 35.27528 257 LEU A O 1
ATOM 3866 N N . ASP A 1 258 ? 14.30600 -26.34900 -13.89100 1.000 35.72270 258 ASP A N 1
ATOM 3867 C CA . ASP A 1 258 ? 15.70800 -25.99800 -13.67400 1.000 39.12048 258 ASP A CA 1
ATOM 3868 C C . ASP A 1 258 ? 16.33100 -26.99500 -12.69100 1.000 38.07299 258 ASP A C 1
ATOM 3869 O O . ASP A 1 258 ? 16.86900 -26.64400 -11.64700 1.000 36.66755 258 ASP A O 1
ATOM 3878 N N . GLY A 1 259 ? 16.24100 -28.27800 -13.03000 1.000 40.41011 259 GLY A N 1
ATOM 3879 C CA . GLY A 1 259 ? 16.91200 -29.31700 -12.28900 1.000 39.88373 259 GLY A CA 1
ATOM 3880 C C . GLY A 1 259 ? 16.16000 -29.88600 -11.11000 1.000 40.94175 259 GLY A C 1
ATOM 3881 O O . GLY A 1 259 ? 16.70300 -30.76300 -10.42200 1.000 36.24382 259 GLY A O 1
ATOM 3885 N N . GLU A 1 260 ? 14.92800 -29.43600 -10.85800 1.000 37.17814 260 GLU A N 1
ATOM 3886 C CA . GLU A 1 260 ? 14.21400 -29.90000 -9.67700 1.000 39.48895 260 GLU A CA 1
ATOM 3887 C C . GLU A 1 260 ? 13.80000 -31.36300 -9.77200 1.000 41.22073 260 GLU A C 1
ATOM 3888 O O . GLU A 1 260 ? 13.59900 -32.00000 -8.73300 1.000 42.75776 260 GLU A O 1
ATOM 3900 N N . ILE A 1 261 ? 13.66600 -31.90600 -10.98000 1.000 40.59960 261 ILE A N 1
ATOM 3901 C CA . ILE A 1 261 ? 13.24900 -33.28800 -11.18500 1.000 43.01568 261 ILE A CA 1
ATOM 3902 C C . ILE A 1 261 ? 14.22700 -33.93200 -12.15600 1.000 47.27146 261 ILE A C 1
ATOM 3903 O O . ILE A 1 261 ? 14.24700 -33.58500 -13.34200 1.000 46.23449 261 ILE A O 1
ATOM 3919 N N . ASP A 1 262 ? 15.01800 -34.87900 -11.66400 1.000 51.60619 262 ASP A N 1
ATOM 3920 C CA . ASP A 1 262 ? 15.95700 -35.64000 -12.47100 1.000 58.88601 262 ASP A CA 1
ATOM 3921 C C . ASP A 1 262 ? 17.02800 -34.77100 -13.10200 1.000 55.98303 262 ASP A C 1
ATOM 3922 O O . ASP A 1 262 ? 17.60100 -35.14300 -14.13400 1.000 61.04416 262 ASP A O 1
ATOM 3931 N N . GLY A 1 263 ? 17.30000 -33.61300 -12.52500 1.000 51.30878 263 GLY A N 1
ATOM 3932 C CA . GLY A 1 263 ? 18.24200 -32.69000 -13.11600 1.000 48.52161 263 GLY A CA 1
ATOM 3933 C C . GLY A 1 263 ? 17.83300 -32.23600 -14.49900 1.000 47.54517 263 GLY A C 1
ATOM 3934 O O . GLY A 1 263 ? 18.64800 -31.66000 -15.23000 1.000 45.65021 263 GLY A O 1
ATOM 3938 N N . ILE A 1 264 ? 16.57600 -32.49100 -14.87000 1.000 44.76853 264 ILE A N 1
ATOM 3939 C CA . ILE A 1 264 ? 16.05900 -32.01600 -16.14800 1.000 46.20554 264 ILE A CA 1
ATOM 3940 C C . ILE A 1 264 ? 15.96700 -30.49900 -16.10700 1.000 43.01568 264 ILE A C 1
ATOM 3941 O O . ILE A 1 264 ? 15.58800 -29.91000 -15.08600 1.000 42.15505 264 ILE A O 1
ATOM 3957 N N . ARG A 1 265 ? 16.31000 -29.85500 -17.22000 1.000 40.75489 265 ARG A N 1
ATOM 3958 C CA . ARG A 1 265 ? 16.46100 -28.40600 -17.23200 1.000 40.36537 265 ARG A CA 1
ATOM 3959 C C . ARG A 1 265 ? 16.19500 -27.86600 -18.62800 1.000 41.33127 265 ARG A C 1
ATOM 3960 O O . ARG A 1 265 ? 16.28600 -28.58400 -19.62500 1.000 40.18113 265 ARG A O 1
ATOM 3981 N N . ASP A 1 266 ? 15.85100 -26.57600 -18.67700 1.000 39.16259 266 ASP A N 1
ATOM 3982 C CA . ASP A 1 266 ? 15.66400 -25.84700 -19.92500 1.000 38.26511 266 ASP A CA 1
ATOM 3983 C C . ASP A 1 266 ? 14.48100 -26.40000 -20.71400 1.000 36.86495 266 ASP A C 1
ATOM 3984 O O . ASP A 1 266 ? 14.60100 -26.75200 -21.88800 1.000 38.38355 266 ASP A O 1
ATOM 3993 N N . VAL A 1 267 ? 13.32100 -26.45000 -20.06200 1.000 35.44636 267 VAL A N 1
ATOM 3994 C CA . VAL A 1 267 ? 12.09000 -26.84700 -20.72700 1.000 35.55953 267 VAL A CA 1
ATOM 3995 C C . VAL A 1 267 ? 10.92500 -26.43100 -19.84500 1.000 33.71720 267 VAL A C 1
ATOM 3996 O O . VAL A 1 267 ? 11.05100 -26.35500 -18.62100 1.000 34.18041 267 VAL A O 1
ATOM 4009 N N . CYS A 1 268 ? 9.79000 -26.15400 -20.47400 1.000 32.89868 268 CYS A N 1
ATOM 4010 C CA A CYS A 1 268 ? 8.53100 -25.89600 -19.78400 0.852 33.29610 268 CYS A CA 1
ATOM 4011 C CA B CYS A 1 268 ? 8.53700 -25.89700 -19.77700 0.148 32.40125 268 CYS A CA 1
ATOM 4012 C C . CYS A 1 268 ? 7.61600 -27.08800 -20.01000 1.000 32.00384 268 CYS A C 1
ATOM 4013 O O . CYS A 1 268 ? 7.33600 -27.44400 -21.15400 1.000 31.25112 268 CYS A O 1
ATOM 4024 N N . ILE A 1 269 ? 7.15800 -27.70700 -18.92400 1.000 33.24872 269 ILE A N 1
ATOM 4025 C CA . ILE A 1 269 ? 6.36100 -28.92600 -19.01300 1.000 31.47483 269 ILE A CA 1
ATOM 4026 C C . ILE A 1 269 ? 5.53900 -29.03600 -17.74200 1.000 31.34323 269 ILE A C 1
ATOM 4027 O O . ILE A 1 269 ? 5.86200 -28.42500 -16.72600 1.000 28.19022 269 ILE A O 1
ATOM 4043 N N . GLY A 1 270 ? 4.46800 -29.82400 -17.80300 1.000 30.11677 270 GLY A N 1
ATOM 4044 C CA . GLY A 1 270 ? 3.60200 -30.01600 -16.66500 1.000 29.46932 270 GLY A CA 1
ATOM 4045 C C . GLY A 1 270 ? 4.31700 -30.62900 -15.47900 1.000 31.35902 270 GLY A C 1
ATOM 4046 O O . GLY A 1 270 ? 4.84600 -31.73600 -15.56500 1.000 30.03255 270 GLY A O 1
ATOM 4050 N N . VAL A 1 271 ? 4.37600 -29.89600 -14.37600 1.000 26.29263 271 VAL A N 1
ATOM 4051 C CA . VAL A 1 271 ? 5.02400 -30.37300 -13.15900 1.000 27.61121 271 VAL A CA 1
ATOM 4052 C C . VAL A 1 271 ? 4.28400 -29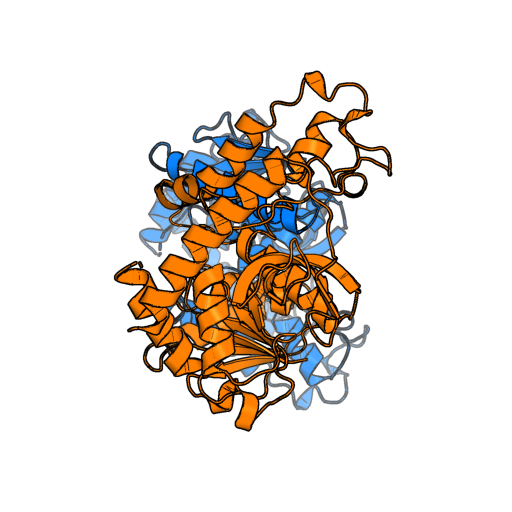.82000 -11.94900 1.000 29.05085 271 VAL A C 1
ATOM 4053 O O . VAL A 1 271 ? 3.56800 -28.81500 -12.07600 1.000 28.42972 271 VAL A O 1
ATOM 4066 N N . PRO A 1 272 ? 4.42300 -30.43500 -10.77200 1.000 28.53237 272 PRO A N 1
ATOM 4067 C CA . PRO A 1 272 ? 3.78800 -29.88000 -9.56300 1.000 31.52746 272 PRO A CA 1
ATOM 4068 C C . PRO A 1 272 ? 4.49800 -28.60900 -9.11300 1.000 29.20087 272 PRO A C 1
ATOM 4069 O O . PRO A 1 272 ? 5.72600 -28.55500 -9.05100 1.000 32.83815 272 PRO A O 1
ATOM 4080 N N . ALA A 1 273 ? 3.71700 -27.57800 -8.81300 1.000 29.31404 273 ALA A N 1
ATOM 4081 C CA . ALA A 1 273 ? 4.26100 -26.29700 -8.38600 1.000 26.09787 273 ALA A CA 1
ATOM 4082 C C . ALA A 1 273 ? 3.40300 -25.73600 -7.25600 1.000 32.94079 273 ALA A C 1
ATOM 4083 O O . ALA A 1 273 ? 2.16400 -25.72300 -7.35100 1.000 27.42171 273 ALA A O 1
ATOM 4090 N N . ARG A 1 274 ? 4.06600 -25.28500 -6.18700 1.000 28.00862 274 ARG A N 1
ATOM 4091 C CA . ARG A 1 274 ? 3.38600 -24.55500 -5.12300 1.000 32.53548 274 ARG A CA 1
ATOM 4092 C C . ARG A 1 274 ? 3.15300 -23.12800 -5.60300 1.000 33.32505 274 ARG A C 1
ATOM 4093 O O . ARG A 1 274 ? 4.11700 -22.39400 -5.83800 1.000 31.68275 274 ARG A O 1
ATOM 4114 N N . LEU A 1 275 ? 1.88600 -22.74100 -5.74900 1.000 30.60104 275 LEU A N 1
ATOM 4115 C CA . LEU A 1 275 ? 1.50100 -21.50800 -6.42400 1.000 30.85107 275 LEU A CA 1
ATOM 4116 C C . LEU A 1 275 ? 0.93400 -20.49100 -5.44200 1.000 32.35125 275 LEU A C 1
ATOM 4117 O O . LEU A 1 275 ? 0.05600 -20.81900 -4.63600 1.000 32.66181 275 LEU A O 1
ATOM 4133 N N . GLY A 1 276 ? 1.43100 -19.25700 -5.52500 1.000 31.78539 276 GLY A N 1
ATOM 4134 C CA . GLY A 1 276 ? 0.92400 -18.16700 -4.72600 1.000 30.11940 276 GLY A CA 1
ATOM 4135 C C . GLY A 1 276 ? 0.87300 -16.85800 -5.49600 1.000 31.21427 276 GLY A C 1
ATOM 4136 O O . GLY A 1 276 ? 0.90900 -16.85200 -6.73300 1.000 30.06413 276 GLY A O 1
ATOM 4140 N N . ARG A 1 277 ? 0.81000 -15.73400 -4.77200 1.000 32.98027 277 ARG A N 1
ATOM 4141 C CA . ARG A 1 277 ? 0.73800 -14.43900 -5.44100 1.000 32.17754 277 ARG A CA 1
ATOM 4142 C C . ARG A 1 277 ? 1.99400 -14.16800 -6.26100 1.000 33.08818 277 ARG A C 1
ATOM 4143 O O . ARG A 1 277 ? 1.94500 -13.40100 -7.22600 1.000 32.73287 277 ARG A O 1
ATOM 4164 N N . GLU A 1 278 ? 3.12200 -14.77500 -5.88800 1.000 34.86734 278 GLU A N 1
ATOM 4165 C CA . GLU A 1 278 ? 4.38500 -14.58900 -6.58800 1.000 39.39420 278 GLU A CA 1
ATOM 4166 C C . GLU A 1 278 ? 4.53700 -15.53400 -7.77700 1.000 34.49361 278 GLU A C 1
ATOM 4167 O O . GLU A 1 278 ? 5.61400 -15.58500 -8.37400 1.000 33.81984 278 GLU A O 1
ATOM 4179 N N . GLY A 1 279 ? 3.50800 -16.29900 -8.10800 1.000 34.19357 279 GLY A N 1
ATOM 4180 C CA . GLY A 1 279 ? 3.59600 -17.25700 -9.20900 1.000 30.54577 279 GLY A CA 1
ATOM 4181 C C . GLY A 1 279 ? 4.09400 -18.59500 -8.67000 1.000 30.99582 279 GLY A C 1
ATOM 4182 O O . GLY A 1 279 ? 3.63400 -19.07000 -7.64500 1.000 33.68035 279 GLY A O 1
ATOM 4186 N N . VAL A 1 280 ? 5.03400 -19.18700 -9.39500 1.000 32.53285 280 VAL A N 1
ATOM 4187 C CA . VAL A 1 280 ? 5.61500 -20.45400 -8.97100 1.000 33.30399 280 VAL A CA 1
ATOM 4188 C C . VAL A 1 280 ? 6.54000 -20.17100 -7.78900 1.000 30.34838 280 VAL A C 1
ATOM 4189 O O . VAL A 1 280 ? 7.58900 -19.54000 -7.94700 1.000 31.76960 280 VAL A O 1
ATOM 4202 N N . LEU A 1 281 ? 6.13900 -20.61500 -6.59700 1.000 29.11928 281 LEU A N 1
ATOM 4203 C CA . LEU A 1 281 ? 7.00600 -20.51200 -5.43200 1.000 36.24382 281 LEU A CA 1
ATOM 4204 C C . LEU A 1 281 ? 8.12700 -21.54200 -5.48600 1.000 36.31751 281 LEU A C 1
ATOM 4205 O O . LEU A 1 281 ? 9.24800 -21.25600 -5.03700 1.000 39.12311 281 LEU A O 1
ATOM 4221 N N . GLU A 1 282 ? 7.84800 -22.71900 -6.05200 1.000 32.79867 282 GLU A N 1
ATOM 4222 C CA . GLU A 1 282 ? 8.86700 -23.73100 -6.29800 1.000 35.45162 282 GLU A CA 1
ATOM 4223 C C . GLU A 1 282 ? 8.26500 -24.91900 -7.04100 1.000 32.53811 282 GLU A C 1
ATOM 4224 O O . GLU A 1 282 ? 7.05900 -25.16700 -6.95700 1.000 32.96974 282 GLU A O 1
ATOM 4236 N N . ILE A 1 283 ? 9.08300 -25.64100 -7.79500 1.000 33.21714 283 ILE A N 1
ATOM 4237 C CA . ILE A 1 283 ? 8.67600 -26.90500 -8.39500 1.000 33.11976 283 ILE A CA 1
ATOM 4238 C C . ILE A 1 283 ? 9.00800 -28.00800 -7.39800 1.000 33.49612 283 ILE A C 1
ATOM 4239 O O . ILE A 1 283 ? 10.17300 -28.20700 -7.04300 1.000 36.69651 283 ILE A O 1
ATOM 4255 N N . VAL A 1 284 ? 7.98600 -28.71700 -6.93300 1.000 33.26978 284 VAL A N 1
ATOM 4256 C CA . VAL A 1 284 ? 8.16100 -29.73900 -5.89700 1.000 34.12778 284 VAL A CA 1
ATOM 4257 C C . VAL A 1 284 ? 9.05700 -30.83700 -6.44900 1.000 36.71230 284 VAL A C 1
ATOM 4258 O O . VAL A 1 284 ? 8.71600 -31.44800 -7.47400 1.000 38.55725 284 VAL A O 1
ATOM 4271 N N . PRO A 1 285 ? 10.20500 -31.11800 -5.81900 1.000 38.28354 285 PRO A N 1
ATOM 4272 C CA . PRO A 1 285 ? 11.08900 -32.16600 -6.35100 1.000 36.42805 285 PRO A CA 1
ATOM 4273 C C . PRO A 1 285 ? 10.51300 -33.56400 -6.17500 1.000 39.10732 285 PRO A C 1
ATOM 4274 O O . PRO A 1 285 ? 10.96600 -34.33400 -5.31900 1.000 42.56563 285 PRO A O 1
ATOM 4285 N N . ILE A 1 286 ? 9.51600 -33.91400 -6.98500 1.000 37.99929 286 ILE A N 1
ATOM 4286 C CA . ILE A 1 286 ? 8.90900 -35.23300 -6.87500 1.000 39.81267 286 ILE A CA 1
ATOM 4287 C C . ILE A 1 286 ? 9.89200 -36.28900 -7.35700 1.000 38.11510 286 ILE A C 1
ATOM 4288 O O . ILE A 1 286 ? 10.60300 -36.09200 -8.34800 1.000 36.85705 286 ILE A O 1
ATOM 4304 N N . GLU A 1 287 ? 9.91800 -37.42400 -6.66500 1.000 39.49684 287 GLU A N 1
ATOM 4305 C CA . GLU A 1 287 ? 10.77700 -38.54800 -7.00300 1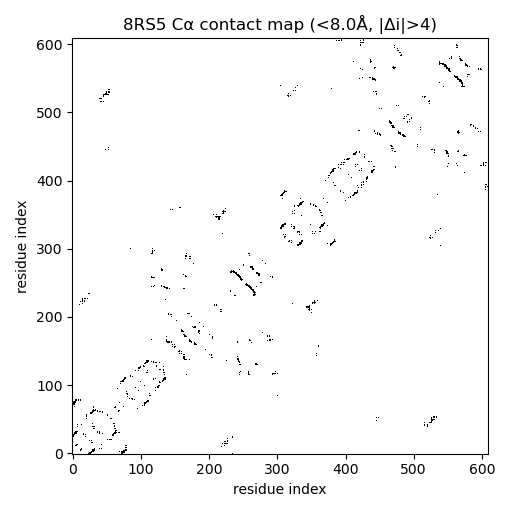.000 42.11294 287 GLU A CA 1
ATOM 4306 C C . GLU A 1 287 ? 9.95200 -39.58300 -7.76100 1.000 42.24191 287 GLU A C 1
ATOM 4307 O O . GLU A 1 287 ? 8.99400 -40.14200 -7.21300 1.000 43.74472 287 GLU A O 1
ATOM 4319 N N . LEU A 1 288 ? 10.32600 -39.83400 -9.01200 1.000 41.39970 288 LEU A N 1
ATOM 4320 C CA . LEU A 1 288 ? 9.59500 -40.74000 -9.88200 1.000 40.61540 288 LEU A CA 1
ATOM 4321 C C . LEU A 1 288 ? 10.19600 -42.14100 -9.84400 1.000 43.19992 288 LEU A C 1
ATOM 4322 O O . LEU A 1 288 ? 11.40700 -42.31800 -9.68600 1.000 43.52364 288 LEU A O 1
ATOM 4338 N N . GLU A 1 289 ? 9.33000 -43.14100 -9.98300 1.000 44.13950 289 GLU A N 1
ATOM 4339 C CA . GLU A 1 289 ? 9.78100 -44.51500 -10.12200 1.000 48.38738 289 GLU A CA 1
ATOM 4340 C C . GLU A 1 289 ? 10.39900 -44.70900 -11.50700 1.000 47.28198 289 GLU A C 1
ATOM 4341 O O . GLU A 1 289 ? 10.35000 -43.82100 -12.36900 1.000 45.62916 289 GLU A O 1
ATOM 4353 N N . GLU A 1 290 ? 10.97300 -45.89400 -11.72500 1.000 45.68179 290 GLU A N 1
ATOM 4354 C CA . GLU A 1 290 ? 11.68500 -46.15700 -12.97200 1.000 49.70070 290 GLU A CA 1
ATOM 4355 C C . GLU A 1 290 ? 10.79700 -45.89000 -14.18400 1.000 51.25088 290 GLU A C 1
ATOM 4356 O O . GLU A 1 290 ? 11.12900 -45.06900 -15.04500 1.000 50.56922 290 GLU A O 1
ATOM 4368 N N . ASP A 1 291 ? 9.65500 -46.57800 -14.26100 1.000 55.27768 291 ASP A N 1
ATOM 4369 C CA . ASP A 1 291 ? 8.77200 -46.41500 -15.41200 1.000 57.59901 291 ASP A CA 1
ATOM 4370 C C . ASP A 1 291 ? 8.29100 -44.97500 -15.54200 1.000 51.04033 291 ASP A C 1
ATOM 4371 O O . ASP A 1 291 ? 8.28400 -44.41300 -16.64400 1.000 49.47698 291 ASP A O 1
ATOM 4380 N N . GLU A 1 292 ? 7.88100 -44.36200 -14.43000 1.000 45.53441 292 GLU A N 1
ATOM 4381 C CA . GLU A 1 292 ? 7.42900 -42.97500 -14.48300 1.000 43.71050 292 GLU A CA 1
ATOM 4382 C C . GLU A 1 292 ? 8.54300 -42.05300 -14.95600 1.000 41.57604 292 GLU A C 1
ATOM 4383 O O . GLU A 1 292 ? 8.30100 -41.12700 -15.73400 1.000 37.30184 292 GLU A O 1
ATOM 4395 N N . MET A 1 293 ? 9.77600 -42.29900 -14.50700 1.000 43.22097 293 MET A N 1
ATOM 4396 C CA . MET A 1 293 ? 10.90000 -41.47300 -14.93800 1.000 45.33175 293 MET A CA 1
ATOM 4397 C C . MET A 1 293 ? 11.16000 -41.62300 -16.43200 1.000 42.89462 293 MET A C 1
ATOM 4398 O O . MET A 1 293 ? 11.41100 -40.63300 -17.12600 1.000 42.46035 293 MET A O 1
ATOM 4412 N N . ARG A 1 294 ? 11.10800 -42.85000 -16.94600 1.000 48.08471 294 ARG A N 1
ATOM 4413 C CA . ARG A 1 294 ? 11.35300 -43.05800 -18.36800 1.000 49.48225 294 ARG A CA 1
ATOM 4414 C C . ARG A 1 294 ? 10.29400 -42.36000 -19.20600 1.000 43.53680 294 ARG A C 1
ATOM 4415 O O . ARG A 1 294 ? 10.61500 -41.69600 -20.19500 1.000 40.95228 294 ARG A O 1
ATOM 4436 N N . ALA A 1 295 ? 9.01900 -42.51300 -18.83000 1.000 42.79987 295 ALA A N 1
ATOM 4437 C CA . ALA A 1 295 ? 7.95100 -41.84200 -19.56400 1.000 41.26811 295 ALA A CA 1
ATOM 4438 C C . ALA A 1 295 ? 8.09200 -40.32900 -19.46700 1.000 39.07311 295 ALA A C 1
ATOM 4439 O O . ALA A 1 295 ? 7.81500 -39.60600 -20.43300 1.000 37.09655 295 ALA A O 1
ATOM 4446 N N . PHE A 1 296 ? 8.51900 -39.83000 -18.30100 1.000 38.69674 296 PHE A N 1
ATOM 4447 C CA . PHE A 1 296 ? 8.70100 -38.39200 -18.13000 1.000 36.69124 296 PHE A CA 1
ATOM 4448 C C . PHE A 1 296 ? 9.85500 -37.88700 -18.98700 1.000 38.38355 296 PHE A C 1
ATOM 4449 O O . PHE A 1 296 ? 9.76200 -36.81500 -19.59300 1.000 35.43056 296 PHE A O 1
ATOM 4466 N N . ARG A 1 297 ? 10.94000 -38.66100 -19.07400 1.000 37.63346 297 ARG A N 1
ATOM 4467 C CA . ARG A 1 297 ? 12.05300 -38.26300 -19.92900 1.000 41.51550 297 ARG A CA 1
ATOM 4468 C C . ARG A 1 297 ? 11.64500 -38.23800 -21.39700 1.000 38.52041 297 ARG A C 1
ATOM 4469 O O . ARG A 1 297 ? 12.03600 -37.33000 -22.14500 1.000 37.64662 297 ARG A O 1
ATOM 4490 N N . ARG A 1 298 ? 10.88000 -39.23900 -21.83600 1.000 39.23628 298 ARG A N 1
ATOM 4491 C CA . ARG A 1 298 ? 10.40200 -39.24500 -23.21400 1.000 38.92046 298 ARG A CA 1
ATOM 4492 C C . ARG A 1 298 ? 9.52300 -38.03400 -23.48800 1.000 36.98601 298 ARG A C 1
ATOM 4493 O O . ARG A 1 298 ? 9.63100 -37.40100 -24.54700 1.000 36.25435 298 ARG A O 1
ATOM 4514 N N . SER A 1 299 ? 8.64800 -37.69200 -22.53900 1.000 34.46992 299 SER A N 1
ATOM 4515 C CA . SER A 1 299 ? 7.79600 -36.51900 -22.71200 1.000 35.11210 299 SER A CA 1
ATOM 4516 C C . SER A 1 299 ? 8.63000 -35.25100 -22.86500 1.000 34.86471 299 SER A C 1
ATOM 4517 O O . SER A 1 299 ? 8.35800 -34.41900 -23.73900 1.000 34.26200 299 SER A O 1
ATOM 4525 N N . VAL A 1 300 ? 9.65100 -35.08400 -22.02300 1.000 34.82260 300 VAL A N 1
ATOM 4526 C CA . VAL A 1 300 ? 10.51900 -33.91600 -22.13100 1.000 35.71218 300 VAL A CA 1
ATOM 4527 C C . VAL A 1 300 ? 11.17200 -33.86500 -23.50600 1.000 37.04392 300 VAL A C 1
ATOM 4528 O O . VAL A 1 300 ? 11.36000 -32.78500 -24.08000 1.000 37.48344 300 VAL A O 1
ATOM 4541 N N . LYS A 1 301 ? 11.52600 -35.02900 -24.05800 1.000 36.83600 301 LYS A N 1
ATOM 4542 C CA . LYS A 1 301 ? 12.17200 -35.06300 -25.36600 1.000 40.71804 301 LYS A CA 1
ATOM 4543 C C . LYS A 1 301 ? 11.25300 -34.50900 -26.44900 1.000 38.90730 301 LYS A C 1
ATOM 4544 O O . LYS A 1 301 ? 11.70100 -33.79200 -27.35300 1.000 36.95180 301 LYS A O 1
ATOM 4563 N N . VAL A 1 302 ? 9.96300 -34.83300 -26.37600 1.000 35.79903 302 VAL A N 1
ATOM 4564 C CA . VAL A 1 302 ? 9.02200 -34.34900 -27.38300 1.000 37.92297 302 VAL A CA 1
ATOM 4565 C C . VAL A 1 302 ? 8.80900 -32.85100 -27.23200 1.000 35.89115 302 VAL A C 1
ATOM 4566 O O . VAL A 1 302 ? 8.69100 -32.12500 -28.22600 1.000 39.11522 302 VAL A O 1
ATOM 4579 N N . VAL A 1 303 ? 8.75800 -32.36000 -25.99300 1.000 37.94402 303 VAL A N 1
ATOM 4580 C CA . VAL A 1 303 ? 8.50100 -30.93800 -25.78000 1.000 35.80692 303 VAL A CA 1
ATOM 4581 C C . VAL A 1 303 ? 9.71000 -30.10700 -26.20000 1.000 37.99666 303 VAL A C 1
ATOM 4582 O O . VAL A 1 303 ? 9.57000 -29.03700 -26.80600 1.000 34.69890 303 VAL A O 1
ATOM 4595 N N . LYS A 1 304 ? 10.91600 -30.57500 -25.87700 1.000 38.07562 304 LYS A N 1
ATOM 4596 C CA . LYS A 1 304 ? 12.11000 -29.80600 -26.21600 1.000 40.87332 304 LYS A CA 1
ATOM 4597 C C . LYS A 1 304 ? 12.27000 -29.67000 -27.72200 1.000 38.87308 304 LYS A C 1
ATOM 4598 O O . LYS A 1 304 ? 12.55000 -28.57500 -28.21700 1.000 41.70500 304 LYS A O 1
ATOM 4617 N N . GLU A 1 305 ? 12.08100 -30.76500 -28.46900 1.000 41.24968 305 GLU A N 1
ATOM 4618 C CA . GLU A 1 305 ? 12.16900 -30.67900 -29.92400 1.000 44.29742 305 GLU A CA 1
ATOM 4619 C C . GLU A 1 305 ? 11.09900 -29.74800 -30.48200 1.000 44.09213 305 GLU A C 1
ATOM 4620 O O . GLU A 1 305 ? 11.37200 -28.93800 -31.37600 1.000 45.28438 305 GLU A O 1
ATOM 4632 N N . ALA A 1 306 ? 9.87200 -29.85400 -29.97400 1.000 38.62042 306 ALA A N 1
ATOM 4633 C CA . ALA A 1 306 ? 8.81400 -28.94800 -30.40900 1.000 41.75237 306 ALA A CA 1
ATOM 4634 C C . ALA A 1 306 ? 9.13700 -27.50200 -30.05400 1.000 41.03124 306 ALA A C 1
ATOM 4635 O O . ALA A 1 306 ? 8.84400 -26.58400 -30.83000 1.000 46.08974 306 ALA A O 1
ATOM 4642 N N . THR A 1 307 ? 9.74200 -27.28100 -28.88500 1.000 38.44145 307 THR A N 1
ATOM 4643 C CA . THR A 1 307 ? 10.11300 -25.92600 -28.48800 1.000 41.04966 307 THR A CA 1
ATOM 4644 C C . THR A 1 307 ? 11.21300 -25.37000 -29.38600 1.000 42.20769 307 THR A C 1
ATOM 4645 O O . THR A 1 307 ? 11.17200 -24.19800 -29.76900 1.000 43.73682 307 THR A O 1
ATOM 4656 N N . ARG A 1 308 ? 12.19400 -26.19900 -29.74300 1.000 42.37350 308 ARG A N 1
ATOM 4657 C CA . ARG A 1 308 ? 13.27200 -25.74400 -30.62000 1.000 47.84258 308 ARG A CA 1
ATOM 4658 C C . ARG A 1 308 ? 12.73000 -25.31100 -31.97900 1.000 50.62186 308 ARG A C 1
ATOM 4659 O O . ARG A 1 308 ? 13.06600 -24.23300 -32.48200 1.000 51.44301 308 ARG A O 1
ATOM 4680 N N . GLU A 1 309 ? 11.88700 -26.14500 -32.59100 1.000 51.72462 309 GLU A N 1
ATOM 4681 C CA . GLU A 1 309 ? 11.28100 -25.77400 -33.86500 1.000 58.69388 309 GLU A CA 1
ATOM 4682 C C . GLU A 1 309 ? 10.46700 -24.49500 -33.73200 1.000 56.05672 309 GLU A C 1
ATOM 4683 O O . GLU A 1 309 ? 10.49600 -23.63600 -34.62000 1.000 59.89666 309 GLU A O 1
ATOM 4695 N N . ALA A 1 310 ? 9.74000 -24.34600 -32.62400 1.000 53.051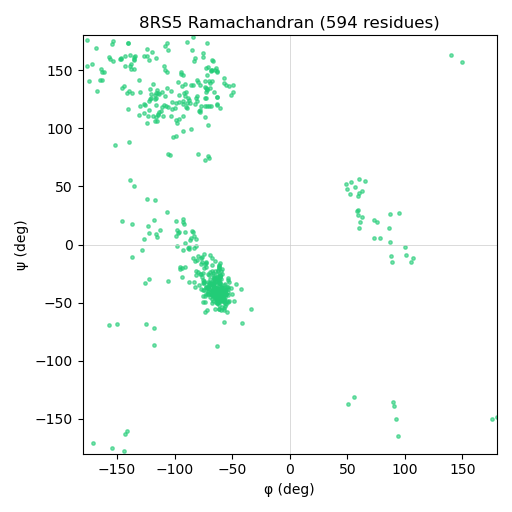10 310 ALA A N 1
ATOM 4696 C CA . ALA A 1 310 ? 8.94800 -23.13900 -32.42400 1.000 55.27242 310 ALA A CA 1
ATOM 4697 C C . ALA A 1 310 ? 9.83500 -21.90600 -32.33500 1.000 56.35939 310 ALA A C 1
ATOM 4698 O O . ALA A 1 310 ? 9.50600 -20.85700 -32.90000 1.000 58.13592 310 ALA A O 1
ATOM 4705 N N . MET A 1 311 ? 10.96700 -22.00700 -31.63700 1.000 54.51969 311 MET A N 1
ATOM 4706 C CA . MET A 1 311 ? 11.83300 -20.84000 -31.50100 1.000 56.62258 311 MET A CA 1
ATOM 4707 C C . MET A 1 311 ? 12.56100 -20.52300 -32.80100 1.000 57.52532 311 MET A C 1
ATOM 4708 O O . MET A 1 311 ? 12.67800 -19.35100 -33.17800 1.000 57.64112 311 MET A O 1
ATOM 4722 N N . GLU A 1 312 ? 13.07400 -21.55000 -33.48700 1.000 59.96245 312 GLU A N 1
ATOM 4723 C CA . GLU A 1 312 ? 13.62900 -21.33800 -34.81700 1.000 62.84701 312 GLU A CA 1
ATOM 4724 C C . GLU A 1 312 ? 12.69200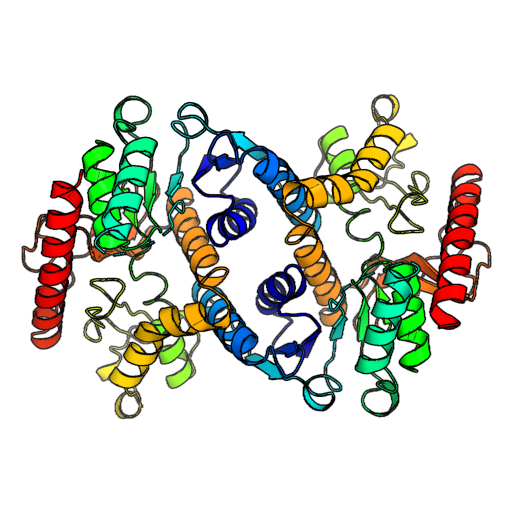 -20.50100 -35.67100 1.000 62.71541 312 GLU A C 1
ATOM 4725 O O . GLU A 1 312 ? 13.15000 -19.69900 -36.49200 1.000 63.71553 312 GLU A O 1
ATOM 4737 N N . ALA A 1 313 ? 11.38300 -20.66700 -35.48100 1.000 59.68084 313 ALA A N 1
ATOM 4738 C CA . ALA A 1 313 ? 10.41200 -19.87900 -36.22300 1.000 57.73061 313 ALA A CA 1
ATOM 4739 C C . ALA A 1 313 ? 10.34100 -18.45000 -35.71000 1.000 59.06761 313 ALA A C 1
ATOM 4740 O O . ALA A 1 313 ? 10.06700 -17.53300 -36.48600 1.000 60.19669 313 ALA A O 1
ATOM 4747 N N . ILE A 1 314 ? 10.58100 -18.24200 -34.42100 1.000 63.87871 314 ILE A N 1
ATOM 4748 C CA . ILE A 1 314 ? 10.56900 -16.90900 -33.83600 1.000 67.88446 314 ILE A CA 1
ATOM 4749 C C . ILE A 1 314 ? 9.16200 -16.31800 -33.92000 1.000 68.20291 314 ILE A C 1
ATOM 4750 O O . ILE A 1 314 ? 8.20800 -16.87700 -33.38200 1.000 64.17348 314 ILE A O 1
ATOM 4766 N N . SER B 1 2 ? -32.72400 -33.93600 -8.10500 1.000 40.13639 2 SER B N 1
ATOM 4767 C CA . SER B 1 2 ? -33.44700 -33.05800 -9.07700 1.000 37.85454 2 SER B CA 1
ATOM 4768 C C . SER B 1 2 ? -32.80800 -33.16900 -10.45600 1.000 34.05408 2 SER B C 1
ATOM 4769 O O . SER B 1 2 ? -31.57400 -33.19600 -10.58800 1.000 32.50390 2 SER B O 1
ATOM 4777 N N . LYS B 1 3 ? -33.64900 -33.23500 -11.48300 1.000 34.25411 3 LYS B N 1
ATOM 4778 C CA . LYS B 1 3 ? -33.21200 -33.36100 -12.86600 1.000 31.85908 3 LYS B CA 1
ATOM 4779 C C . LYS B 1 3 ? -33.72300 -32.17600 -13.66800 1.000 29.65356 3 LYS B C 1
ATOM 4780 O O . LYS B 1 3 ? -34.92100 -31.89000 -13.66000 1.000 26.90059 3 LYS B O 1
ATOM 4799 N N . VAL B 1 4 ? -32.80900 -31.48500 -14.34300 1.000 26.87427 4 VAL B N 1
ATOM 4800 C CA . VAL B 1 4 ? -33.13800 -30.31900 -15.15400 1.000 27.61384 4 VAL B CA 1
ATOM 4801 C C . VAL B 1 4 ? -32.79600 -30.64400 -16.59800 1.000 27.44276 4 VAL B C 1
ATOM 4802 O O . VAL B 1 4 ? -31.66300 -31.03000 -16.90300 1.000 29.06401 4 VAL B O 1
ATOM 4815 N N . ALA B 1 5 ? -33.77100 -30.49200 -17.47900 1.000 25.29514 5 ALA B N 1
ATOM 4816 C CA . ALA B 1 5 ? -33.59800 -30.74300 -18.90100 1.000 28.72450 5 ALA B CA 1
ATOM 4817 C C . ALA B 1 5 ? -33.46600 -29.41900 -19.64100 1.000 25.08459 5 ALA B C 1
ATOM 4818 O O . ALA B 1 5 ? -34.25300 -28.50100 -19.41800 1.000 25.60833 5 ALA B O 1
ATOM 4825 N N . VAL B 1 6 ? -32.46800 -29.32300 -20.50600 1.000 23.67126 6 VAL B N 1
ATOM 4826 C CA . VAL B 1 6 ? -32.21200 -28.12100 -21.29100 1.000 25.82152 6 VAL B CA 1
ATOM 4827 C C . VAL B 1 6 ? -32.43100 -28.47300 -22.75300 1.000 26.64530 6 VAL B C 1
ATOM 4828 O O . VAL B 1 6 ? -31.60100 -29.16300 -23.36100 1.000 30.52734 6 VAL B O 1
ATOM 4841 N N . ILE B 1 7 ? -33.54000 -27.99700 -23.32200 1.000 29.66145 7 ILE B N 1
ATOM 4842 C CA . ILE B 1 7 ? -33.84300 -28.19700 -24.73100 1.000 28.64554 7 ILE B CA 1
ATOM 4843 C C . ILE B 1 7 ? -33.27600 -27.01500 -25.50400 1.000 29.98517 7 ILE B C 1
ATOM 4844 O O . ILE B 1 7 ? -33.54300 -25.85200 -25.17300 1.000 31.83540 7 ILE B O 1
ATOM 4860 N N . GLY B 1 8 ? -32.49200 -27.31500 -26.53200 1.000 31.94594 8 GLY B N 1
ATOM 4861 C CA . GLY B 1 8 ? -31.69700 -26.30700 -27.19600 1.000 34.73574 8 GLY B CA 1
ATOM 4862 C C . GLY B 1 8 ? -30.28000 -26.21700 -26.67400 1.000 33.74352 8 GLY B C 1
ATOM 4863 O O . GLY B 1 8 ? -29.66100 -25.14900 -26.75200 1.000 34.98314 8 GLY B O 1
ATOM 4867 N N . ALA B 1 9 ? -29.74400 -27.31300 -26.13900 1.000 30.85633 9 ALA B N 1
ATOM 4868 C CA . ALA B 1 9 ? -28.46600 -27.27200 -25.44400 1.000 34.83839 9 ALA B CA 1
ATOM 4869 C C . ALA B 1 9 ? -27.29100 -27.09700 -26.38900 1.000 31.50641 9 ALA B C 1
ATOM 4870 O O . ALA B 1 9 ? -26.21000 -26.75600 -25.92800 1.000 32.73287 9 ALA B O 1
ATOM 4877 N N . THR B 1 10 ? -27.47500 -27.32400 -27.69000 1.000 35.70428 10 THR B N 1
ATOM 4878 C CA . THR B 1 10 ? -26.41400 -27.08000 -28.66000 1.000 38.85466 10 THR B CA 1
ATOM 4879 C C . THR B 1 10 ? -26.23000 -25.60100 -28.97100 1.000 36.78073 10 THR B C 1
ATOM 4880 O O . THR B 1 10 ? -25.25000 -25.24300 -29.63000 1.000 36.69651 10 THR B O 1
ATOM 4891 N N . GLY B 1 11 ? -27.14700 -24.73900 -28.52300 1.000 35.80956 11 GLY B N 1
ATOM 4892 C CA . GLY B 1 11 ? -27.06200 -23.32800 -28.83200 1.000 37.77032 11 GLY B CA 1
ATOM 4893 C C . GLY B 1 11 ? -26.25300 -22.54300 -27.81100 1.000 36.50174 11 GLY B C 1
ATOM 4894 O O . GLY B 1 11 ? -25.82700 -23.06700 -26.78100 1.000 32.40915 11 GLY B O 1
ATOM 4898 N N . ARG B 1 12 ? -26.04600 -21.26000 -28.12800 1.000 37.02286 12 ARG B N 1
ATOM 4899 C CA A ARG B 1 12 ? -25.28800 -20.38900 -27.23700 0.634 37.20709 12 ARG B CA 1
ATOM 4900 C CA B ARG B 1 12 ? -25.28300 -20.39700 -27.23500 0.366 37.37817 12 ARG B CA 1
ATOM 4901 C C . ARG B 1 12 ? -25.88300 -20.38700 -25.83800 1.000 31.23006 12 ARG B C 1
ATOM 4902 O O . ARG B 1 12 ? -25.18400 -20.64400 -24.85400 1.000 32.54074 12 ARG B O 1
ATOM 4939 N N . VAL B 1 13 ? -27.17900 -20.09300 -25.73700 1.000 31.38271 13 VAL B N 1
ATOM 4940 C CA . VAL B 1 13 ? -27.83000 -19.98400 -24.43500 1.000 32.80393 13 VAL B CA 1
ATOM 4941 C C . VAL B 1 13 ? -27.90200 -21.34300 -23.75300 1.000 25.31356 13 VAL B C 1
ATOM 4942 O O . VAL B 1 13 ? -27.53200 -21.48700 -22.58600 1.000 27.75859 13 VAL B O 1
ATOM 4955 N N . GLY B 1 14 ? -28.39000 -22.35300 -24.46900 1.000 26.39001 14 GLY B N 1
ATOM 4956 C CA . GLY B 1 14 ? -28.60100 -23.65000 -23.85400 1.000 27.37697 14 GLY B CA 1
ATOM 4957 C C . GLY B 1 14 ? -27.32700 -24.24400 -23.29000 1.000 29.77989 14 GLY B C 1
ATOM 4958 O O . GLY B 1 14 ? -27.30500 -24.73000 -22.15300 1.000 26.68741 14 GLY B O 1
ATOM 4962 N N . SER B 1 15 ? -26.25200 -24.23300 -24.08600 1.000 26.43212 15 SER B N 1
ATOM 4963 C CA . SER B 1 15 ? -24.98000 -24.77500 -23.62000 1.000 27.73754 15 SER B CA 1
ATOM 4964 C C . SER B 1 15 ? -24.52700 -24.08700 -22.34000 1.000 27.12694 15 SER B C 1
ATOM 4965 O O . SER B 1 15 ? -24.25700 -24.74200 -21.32500 1.000 26.17156 15 SER B O 1
ATOM 4973 N N . THR B 1 16 ? -24.43700 -22.76100 -22.37100 1.000 25.87679 16 THR B N 1
ATOM 4974 C CA . THR B 1 16 ? -23.97900 -22.02000 -21.20100 1.000 26.92165 16 THR B CA 1
ATOM 4975 C C . THR B 1 16 ? -24.91300 -22.22700 -20.01500 1.000 23.68968 16 THR B C 1
ATOM 4976 O O . THR B 1 16 ? -24.45600 -22.35400 -18.87800 1.000 23.40807 16 THR B O 1
ATOM 4987 N N . ALA B 1 17 ? -26.22000 -22.28500 -20.26700 1.000 23.91866 17 ALA B N 1
ATOM 4988 C CA . ALA B 1 17 ? -27.17500 -22.55000 -19.20200 1.000 25.45042 17 ALA B CA 1
ATOM 4989 C C . ALA B 1 17 ? -26.90900 -23.90600 -18.56700 1.000 24.53189 17 ALA B C 1
ATOM 4990 O O . ALA B 1 17 ? -26.87700 -24.03500 -17.33600 1.000 25.39252 17 ALA B O 1
ATOM 4997 N N . ALA B 1 18 ? -26.72700 -24.94000 -19.39400 1.000 26.26894 18 ALA B N 1
ATOM 4998 C CA . ALA B 1 18 ? -26.47100 -26.27400 -18.85400 1.000 25.85836 18 ALA B CA 1
ATOM 4999 C C . ALA B 1 18 ? -25.20700 -26.28800 -18.00700 1.000 25.37409 18 ALA B C 1
ATOM 5000 O O . ALA B 1 18 ? -25.16600 -26.91800 -16.93500 1.000 22.19213 18 ALA B O 1
ATOM 5007 N N . ALA B 1 19 ? -24.16900 -25.58600 -18.46500 1.000 25.44779 19 ALA B N 1
ATOM 5008 C CA . ALA B 1 19 ? -22.90100 -25.58600 -17.74200 1.000 24.98194 19 ALA B CA 1
ATOM 5009 C C . ALA B 1 19 ? -23.06600 -25.02200 -16.33600 1.000 24.58453 19 ALA B C 1
ATOM 5010 O O . ALA B 1 19 ? -22.58600 -25.61100 -15.35600 1.000 24.45030 19 ALA B O 1
ATOM 5017 N N . ARG B 1 20 ? -23.72300 -23.86700 -16.21900 1.000 22.77378 20 ARG B N 1
ATOM 5018 C CA . ARG B 1 20 ? -23.87800 -23.22600 -14.92500 1.000 23.89497 20 ARG B CA 1
ATOM 5019 C C . ARG B 1 20 ? -24.91700 -23.92300 -14.06600 1.000 24.75034 20 ARG B C 1
ATOM 5020 O O . ARG B 1 20 ? -24.75600 -23.97100 -12.84800 1.000 24.59769 20 ARG B O 1
ATOM 5041 N N . LEU B 1 21 ? -25.93800 -24.52100 -14.68300 1.000 27.12694 21 LEU B N 1
ATOM 5042 C CA . LEU B 1 21 ? -26.90100 -25.30800 -13.92300 1.000 23.21857 21 LEU B CA 1
ATOM 5043 C C . LEU B 1 21 ? -26.23500 -26.50600 -13.26700 1.000 22.87380 21 LEU B C 1
ATOM 5044 O O . LEU B 1 21 ? -26.53000 -26.83900 -12.11600 1.000 22.17898 21 LEU B O 1
ATOM 5060 N N . ALA B 1 22 ? -25.33400 -27.17300 -13.98400 1.000 26.18735 22 ALA B N 1
ATOM 5061 C CA . ALA B 1 22 ? -24.68500 -28.35000 -13.42800 1.000 22.87906 22 ALA B CA 1
ATOM 5062 C C . ALA B 1 22 ? -23.85900 -28.02100 -12.19400 1.000 23.67652 22 ALA B C 1
ATOM 5063 O O . ALA B 1 22 ? -23.57300 -28.92100 -11.39500 1.000 23.58441 22 ALA B O 1
ATOM 5070 N N . LEU B 1 23 ? -23.45900 -26.76200 -12.03000 1.000 24.10552 23 LEU B N 1
ATOM 5071 C CA . LEU B 1 23 ? -22.68000 -26.36800 -10.86400 1.000 27.60594 23 LEU B CA 1
ATOM 5072 C C . LEU B 1 23 ? -23.52800 -26.21500 -9.61200 1.000 27.05851 23 LEU B C 1
ATOM 5073 O O . LEU B 1 23 ? -22.97800 -26.20200 -8.50200 1.000 28.37445 23 LEU B O 1
ATOM 5089 N N . LEU B 1 24 ? -24.84400 -26.10500 -9.75800 1.000 28.13495 24 LEU B N 1
ATOM 5090 C CA . LEU B 1 24 ? -25.70400 -25.93500 -8.59600 1.000 29.00874 24 LEU B CA 1
ATOM 5091 C C . LEU B 1 24 ? -25.73300 -27.21400 -7.76500 1.000 26.61898 24 LEU B C 1
ATOM 5092 O O . LEU B 1 24 ? -25.89600 -28.31000 -8.30300 1.000 25.28461 24 LEU B O 1
ATOM 5108 N N . ASP B 1 25 ? -25.60800 -27.06800 -6.44900 1.000 27.96125 25 ASP B N 1
ATOM 5109 C CA . ASP B 1 25 ? -25.74400 -28.22000 -5.56800 1.000 30.93002 25 ASP B CA 1
ATOM 5110 C C . ASP B 1 25 ? -27.13700 -28.82700 -5.64800 1.000 29.86674 25 ASP B C 1
ATOM 5111 O O . ASP B 1 25 ? -27.29000 -30.04200 -5.48300 1.000 28.47183 25 ASP B O 1
ATOM 5120 N N . CYS B 1 26 ? -28.15600 -28.00600 -5.92300 1.000 28.66659 26 CYS B N 1
ATOM 5121 C CA . CYS B 1 26 ? -29.52800 -28.49100 -6.01000 1.000 28.92452 26 CYS B CA 1
ATOM 5122 C C . CYS B 1 26 ? -29.82300 -29.21600 -7.31600 1.000 29.11402 26 CYS B C 1
ATOM 5123 O O . CYS B 1 26 ? -30.87800 -29.85900 -7.42500 1.000 28.58764 26 CYS B O 1
ATOM 5131 N N . VAL B 1 27 ? -28.93300 -29.13400 -8.30000 1.000 27.91124 27 VAL B N 1
ATOM 5132 C CA . VAL B 1 27 ? -29.09700 -29.83600 -9.56500 1.000 27.08483 27 VAL B CA 1
ATOM 5133 C C . VAL B 1 27 ? -28.17500 -31.04900 -9.53900 1.000 31.31165 27 VAL B C 1
ATOM 5134 O O . VAL B 1 27 ? -26.94200 -30.91400 -9.57300 1.000 29.89043 27 VAL B O 1
ATOM 5147 N N . ASN B 1 28 ? -28.76800 -32.24200 -9.47500 1.000 30.56156 28 ASN B N 1
ATOM 5148 C CA . ASN B 1 28 ? -27.99000 -33.47700 -9.48300 1.000 32.36704 28 ASN B CA 1
ATOM 5149 C C . ASN B 1 28 ? -27.85300 -34.09800 -10.87200 1.000 31.78539 28 ASN B C 1
ATOM 5150 O O . ASN B 1 28 ? -26.92100 -34.88700 -11.10200 1.000 31.90383 28 ASN B O 1
ATOM 5161 N N . GLU B 1 29 ? -28.74700 -33.75800 -11.80100 1.000 29.85884 29 GLU B N 1
ATOM 5162 C CA . GLU B 1 29 ? -28.66400 -34.26100 -13.16400 1.000 34.47255 29 GLU B CA 1
ATOM 5163 C C . GLU B 1 29 ? -29.10900 -33.19000 -14.15000 1.000 32.87236 29 GLU B C 1
ATOM 5164 O O . GLU B 1 29 ? -30.11100 -32.50100 -13.93500 1.000 31.09057 29 GLU B O 1
ATOM 5176 N N . VAL B 1 30 ? -28.35400 -33.05100 -15.23200 1.000 32.60128 30 VAL B N 1
ATOM 5177 C CA . VAL B 1 30 ? -28.71400 -32.18700 -16.34600 1.000 31.85645 30 VAL B CA 1
ATOM 5178 C C . VAL B 1 30 ? -28.81200 -33.05700 -17.58700 1.000 31.67748 30 VAL B C 1
ATOM 5179 O O . VAL B 1 30 ? -27.89400 -33.83500 -17.87600 1.000 33.81458 30 VAL B O 1
ATOM 5192 N N . THR B 1 31 ? -29.92000 -32.92900 -18.31400 1.000 28.16390 31 THR B N 1
ATOM 5193 C CA . THR B 1 31 ? -30.15400 -33.67900 -19.54100 1.000 32.65392 31 THR B CA 1
ATOM 5194 C C . THR B 1 31 ? -30.10300 -32.71900 -20.72300 1.000 30.09571 31 THR B C 1
ATOM 5195 O O . THR B 1 31 ? -30.89700 -31.77900 -20.79200 1.000 29.01927 31 THR B O 1
ATOM 5206 N N . LEU B 1 32 ? -29.15700 -32.94600 -21.62900 1.000 28.26655 32 LEU B N 1
ATOM 5207 C CA . LEU B 1 32 ? -28.98300 -32.11300 -22.80800 1.000 30.51155 32 LEU B CA 1
ATOM 5208 C C . LEU B 1 32 ? -29.84800 -32.66500 -23.93700 1.000 32.74603 32 LEU B C 1
ATOM 5209 O O . LEU B 1 32 ? -29.69300 -33.82200 -24.33500 1.000 32.84341 32 LEU B O 1
ATOM 5225 N N . ILE B 1 33 ? -30.75100 -31.84000 -24.45600 1.000 29.42458 33 ILE B N 1
ATOM 5226 C CA . ILE B 1 33 ? -31.71100 -32.26200 -25.47300 1.000 31.61695 33 ILE B CA 1
ATOM 5227 C C . ILE B 1 33 ? -31.53000 -31.38800 -26.70800 1.000 32.60128 33 ILE B C 1
ATOM 5228 O O . ILE B 1 33 ? -31.42700 -30.16000 -26.60300 1.000 31.82224 33 ILE B O 1
ATOM 5244 N N . ALA B 1 34 ? -31.48400 -32.02600 -27.87200 1.000 34.95156 34 ALA B N 1
ATOM 5245 C CA . ALA B 1 34 ? -31.38400 -31.33300 -29.14400 1.000 35.94905 34 ALA B CA 1
ATOM 5246 C C . ALA B 1 34 ? -31.98800 -32.23400 -30.21700 1.000 36.33594 34 ALA B C 1
ATOM 5247 O O . ALA B 1 34 ? -32.52400 -33.30700 -29.92600 1.000 37.15709 34 ALA B O 1
ATOM 5254 N N . ARG B 1 35 ? -31.88900 -31.80600 -31.46900 1.000 39.61001 35 ARG B N 1
ATOM 5255 C CA . ARG B 1 35 ? -32.44300 -32.58600 -32.56800 1.000 41.41286 35 ARG B CA 1
ATOM 5256 C C . ARG B 1 35 ? -31.58800 -33.82600 -32.82200 1.000 39.72318 35 ARG B C 1
ATOM 5257 O O . ARG B 1 35 ? -30.39400 -33.83200 -32.53300 1.000 39.00468 35 ARG B O 1
ATOM 5278 N N . PRO B 1 36 ? -32.19000 -34.90000 -33.33500 1.000 40.86279 36 PRO B N 1
ATOM 5279 C CA . PRO B 1 36 ? -31.41700 -36.14400 -33.52400 1.000 42.38140 36 PRO B CA 1
ATOM 5280 C C . PRO B 1 36 ? -30.11700 -35.95900 -34.27900 1.000 45.01592 36 PRO B C 1
ATOM 5281 O O . PRO B 1 36 ? -29.12100 -36.60600 -33.94200 1.000 48.18736 36 PRO B O 1
ATOM 5292 N N . LYS B 1 37 ? -30.09000 -35.08400 -35.28400 1.000 51.17192 37 LYS B N 1
ATOM 5293 C CA . LYS B 1 37 ? -28.87500 -34.88800 -36.06600 1.000 57.97011 37 LYS B CA 1
ATOM 5294 C C . LYS B 1 37 ? -27.75300 -34.25100 -35.26000 1.000 51.89833 37 LYS B C 1
ATOM 5295 O O . LYS B 1 37 ? -26.59200 -34.32400 -35.67800 1.000 53.26428 37 LYS B O 1
ATOM 5314 N N . SER B 1 38 ? -28.06700 -33.63500 -34.12000 1.000 48.80322 38 SER B N 1
ATOM 5315 C CA . SER B 1 38 ? -27.09000 -32.90300 -33.32200 1.000 49.63227 38 SER B CA 1
ATOM 5316 C C . SER B 1 38 ? -26.70000 -33.65500 -32.05000 1.000 48.37685 38 SER B C 1
ATOM 5317 O O . SER B 1 38 ? -26.30800 -33.04400 -31.05200 1.000 47.66098 38 SER B O 1
ATOM 5325 N N . VAL B 1 39 ? -26.78100 -34.98500 -32.07700 1.000 49.42172 39 VAL B N 1
ATOM 5326 C CA . VAL B 1 39 ? -26.51400 -35.76000 -30.87000 1.000 48.63741 39 VAL B CA 1
ATOM 5327 C C . VAL B 1 39 ? -25.02500 -35.78400 -30.56600 1.000 47.20566 39 VAL B C 1
ATOM 5328 O O . VAL B 1 39 ? -24.61400 -35.62900 -29.41100 1.000 47.00037 39 VAL B O 1
ATOM 5341 N N . ASP B 1 40 ? -24.19100 -36.00000 -31.58400 1.000 51.06402 40 ASP B N 1
ATOM 5342 C CA . ASP B 1 40 ? -22.75500 -36.07800 -31.33800 1.000 53.63011 40 ASP B CA 1
ATOM 5343 C C . ASP B 1 40 ? -22.22400 -34.77800 -30.75000 1.000 48.09261 40 ASP B C 1
ATOM 5344 O O . ASP B 1 40 ? -21.38400 -34.79900 -29.84600 1.000 47.89785 40 ASP B O 1
ATOM 5353 N N . LYS B 1 41 ? -22.70600 -33.63600 -31.24800 1.000 50.05600 41 LYS B N 1
ATOM 5354 C CA . LYS B 1 41 ? -22.32400 -32.35400 -30.66000 1.000 49.49804 41 LYS B CA 1
ATOM 5355 C C . LYS B 1 41 ? -22.62000 -32.32800 -29.16600 1.000 42.40772 41 LYS B C 1
ATOM 5356 O O . LYS B 1 41 ? -21.84400 -31.76500 -28.38100 1.000 41.00492 41 LYS B O 1
ATOM 5375 N N . LEU B 1 42 ? -23.74000 -32.92900 -28.75200 1.000 40.12060 42 LEU B N 1
ATOM 5376 C CA . LEU B 1 42 ? -24.05700 -32.98800 -27.32900 1.000 35.89115 42 LEU B CA 1
ATOM 5377 C C . LEU B 1 42 ? -23.06500 -33.85500 -26.56300 1.000 34.85944 42 LEU B C 1
ATOM 5378 O O . LEU B 1 42 ? -22.77600 -33.57500 -25.39600 1.000 34.99104 42 LEU B O 1
ATOM 5394 N N . ARG B 1 43 ? -22.55000 -34.91400 -27.19000 1.000 36.83073 43 ARG B N 1
ATOM 5395 C CA . ARG B 1 43 ? -21.53500 -35.72800 -26.53100 1.000 36.94127 43 ARG B CA 1
ATOM 5396 C C . ARG B 1 43 ? -20.33100 -34.89000 -26.13400 1.000 33.05923 43 ARG B C 1
ATOM 5397 O O . ARG B 1 43 ? -19.81300 -35.02900 -25.02200 1.000 32.90921 43 ARG B O 1
ATOM 5418 N N . GLY B 1 44 ? -19.87800 -34.01400 -27.02900 1.000 35.47794 44 GLY B N 1
ATOM 5419 C CA . GLY B 1 44 ? -18.74400 -33.16800 -26.71600 1.000 37.48081 44 GLY B CA 1
ATOM 5420 C C . GLY B 1 44 ? -19.06900 -32.14900 -25.64700 1.000 35.94115 44 GLY B C 1
ATOM 5421 O O . GLY B 1 44 ? -18.26400 -31.91300 -24.74600 1.000 33.63298 44 GLY B O 1
ATOM 5425 N N . LEU B 1 45 ? -20.25400 -31.53400 -25.73100 1.000 30.51155 45 LEU B N 1
ATOM 5426 C CA . LEU B 1 45 ? -20.66300 -30.59800 -24.69300 1.000 34.50151 45 LEU B CA 1
ATOM 5427 C C . LEU B 1 45 ? -20.75600 -31.29700 -23.34500 1.000 27.00061 45 LEU B C 1
ATOM 5428 O O . LEU B 1 45 ? -20.34000 -30.74600 -22.32400 1.000 29.94043 45 LEU B O 1
ATOM 5444 N N . ARG B 1 46 ? -21.30700 -32.51400 -23.32300 1.000 31.53536 46 ARG B N 1
ATOM 5445 C CA . ARG B 1 46 ? -21.36200 -33.27300 -22.07900 1.000 30.27205 46 ARG B CA 1
ATOM 5446 C C . ARG B 1 46 ? -19.97400 -33.40800 -21.46100 1.000 28.01125 46 ARG B C 1
ATOM 5447 O O . ARG B 1 46 ? -19.79600 -33.18100 -20.26100 1.000 29.04296 46 ARG B O 1
ATOM 5468 N N . ARG B 1 47 ? -18.98200 -33.81100 -22.26500 1.000 30.81685 47 ARG B N 1
ATOM 5469 C CA . ARG B 1 47 ? -17.63700 -33.99300 -21.73900 1.000 30.86949 47 ARG B CA 1
ATOM 5470 C C . ARG B 1 47 ? -17.04400 -32.66900 -21.28500 1.000 30.17204 47 ARG B C 1
ATOM 5471 O O . ARG B 1 47 ? -16.38000 -32.60600 -20.24500 1.000 31.60642 47 ARG B O 1
ATOM 5492 N N . ASP B 1 48 ? -17.27300 -31.59900 -22.04800 1.000 29.47195 48 ASP B N 1
ATOM 5493 C CA . ASP B 1 48 ? -16.74700 -30.29500 -21.66200 1.000 29.63250 48 ASP B CA 1
ATOM 5494 C C . ASP B 1 48 ? -17.30700 -29.86200 -20.31200 1.000 29.25877 48 ASP B C 1
ATOM 5495 O O . ASP B 1 48 ? -16.56800 -29.34900 -19.46400 1.000 27.20589 48 ASP B O 1
ATOM 5504 N N . ILE B 1 49 ? -18.61200 -30.06500 -20.09400 1.000 27.74017 49 ILE B N 1
ATOM 5505 C CA . ILE B 1 49 ? -19.21100 -29.69000 -18.81700 1.000 26.76900 49 ILE B CA 1
ATOM 5506 C C . ILE B 1 49 ? -18.66600 -30.57000 -17.70400 1.000 27.53488 49 ILE B C 1
ATOM 5507 O O . ILE B 1 49 ? -18.40700 -30.09600 -16.58800 1.000 27.01113 49 ILE B O 1
ATOM 5523 N N . LEU B 1 50 ? -18.47900 -31.86300 -17.98400 1.000 26.23209 50 LEU B N 1
ATOM 5524 C CA . LEU B 1 50 ? -17.92200 -32.75100 -16.97000 1.000 29.84832 50 LEU B CA 1
ATOM 5525 C C . LEU B 1 50 ? -16.52000 -32.30900 -16.57400 1.000 27.69279 50 LEU B C 1
ATOM 5526 O O . LEU B 1 50 ? -16.13600 -32.41600 -15.40400 1.000 28.87188 50 LEU B O 1
ATOM 5542 N N . HIS B 1 51 ? -15.74700 -31.79500 -17.53400 1.000 26.10839 51 HIS B N 1
ATOM 5543 C CA . HIS B 1 51 ? -14.44800 -31.22000 -17.20000 1.000 30.37206 51 HIS B CA 1
ATOM 5544 C C . HIS B 1 51 ? -14.61500 -30.00500 -16.29600 1.000 28.64554 51 HIS B C 1
ATOM 5545 O O . HIS B 1 51 ? -13.86100 -29.82900 -15.33000 1.000 28.83504 51 HIS B O 1
ATOM 5559 N N . SER B 1 52 ? -15.60500 -29.15300 -16.59200 1.000 28.06126 52 SER B N 1
ATOM 5560 C CA . SER B 1 52 ? -15.83100 -27.98300 -15.74900 1.000 26.40843 52 SER B CA 1
ATOM 5561 C C . SER B 1 52 ? -16.15800 -28.38800 -14.31800 1.000 25.30303 52 SER B C 1
ATOM 5562 O O . SER B 1 52 ? -15.62700 -27.80700 -13.36700 1.000 25.81889 52 SER B O 1
ATOM 5570 N N . LEU B 1 53 ? -17.00000 -29.40400 -14.15100 1.000 24.49504 53 LEU B N 1
ATOM 5571 C CA . LEU B 1 53 ? -17.33900 -29.88400 -12.81700 1.000 29.96675 53 LEU B CA 1
ATOM 5572 C C . LEU B 1 53 ? -16.09300 -30.37100 -12.08500 1.000 31.54062 53 LEU B C 1
ATOM 5573 O O . LEU B 1 53 ? -15.87300 -30.04300 -10.91300 1.000 29.59302 53 LEU B O 1
ATOM 5589 N N . ALA B 1 54 ? -15.26000 -31.15400 -12.76700 1.000 31.57484 54 ALA B N 1
ATOM 5590 C CA . ALA B 1 54 ? -14.03500 -31.63600 -12.14200 1.000 30.53524 54 ALA B CA 1
ATOM 5591 C C . ALA B 1 54 ? -13.16700 -30.47800 -11.66900 1.000 28.56395 54 ALA B C 1
ATOM 5592 O O . ALA B 1 54 ? -12.62000 -30.51800 -10.56100 1.000 31.67748 54 ALA B O 1
ATOM 5599 N N . ALA B 1 55 ? -13.02700 -29.43700 -12.49500 1.000 31.20374 55 ALA B N 1
ATOM 5600 C CA . ALA B 1 55 ? -12.21100 -28.29200 -12.10500 1.000 29.55618 55 ALA B CA 1
ATOM 5601 C C . ALA B 1 55 ? -12.83300 -27.50900 -10.95100 1.000 31.81434 55 ALA B C 1
ATOM 5602 O O . ALA B 1 55 ? -12.10900 -26.94800 -10.12200 1.000 32.39862 55 ALA B O 1
ATOM 5609 N N . ALA B 1 56 ? -14.15700 -27.45200 -10.87900 1.000 34.30938 56 ALA B N 1
ATOM 5610 C CA . ALA B 1 56 ? -14.85200 -26.76200 -9.80000 1.000 34.66205 56 ALA B CA 1
ATOM 5611 C C . ALA B 1 56 ? -15.06900 -27.65100 -8.58200 1.000 37.20446 56 ALA B C 1
ATOM 5612 O O . ALA B 1 56 ? -15.70900 -27.21500 -7.61700 1.000 37.17814 56 ALA B O 1
ATOM 5619 N N . GLN B 1 57 ? -14.54900 -28.87700 -8.60000 1.000 33.87775 57 GLN B N 1
ATOM 5620 C CA . GLN B 1 57 ? -14.77400 -29.83500 -7.52600 1.000 38.65200 57 GLN B CA 1
ATOM 5621 C C . GLN B 1 57 ? -16.26600 -29.98400 -7.23000 1.000 38.30196 57 GLN B C 1
ATOM 5622 O O . GLN B 1 57 ? -16.69000 -30.03400 -6.07500 1.000 36.53859 57 GLN B O 1
ATOM 5636 N N . LYS B 1 58 ? -17.06600 -30.07600 -8.28900 1.000 37.40712 58 LYS B N 1
ATOM 5637 C CA . LYS B 1 58 ? -18.50400 -30.29200 -8.20100 1.000 34.63573 58 LYS B CA 1
ATOM 5638 C C . LYS B 1 58 ? -18.87000 -31.53500 -8.99700 1.000 35.67533 58 LYS B C 1
ATOM 5639 O O . LYS B 1 58 ? -18.06300 -32.07500 -9.75800 1.000 35.33845 58 LYS B O 1
ATOM 5658 N N . ASP B 1 59 ? -20.10500 -31.99400 -8.81600 1.000 37.69663 59 ASP B N 1
ATOM 5659 C CA . ASP B 1 59 ? -20.55500 -33.24300 -9.41400 1.000 38.29933 59 ASP B CA 1
ATOM 5660 C C . ASP B 1 59 ? -21.96500 -33.08000 -9.95900 1.000 36.71756 59 ASP B C 1
ATOM 5661 O O . ASP B 1 59 ? -22.75900 -32.27100 -9.46500 1.000 32.63812 59 ASP B O 1
ATOM 5670 N N . ALA B 1 60 ? -22.25500 -33.85300 -11.00200 1.000 35.34108 60 ALA B N 1
ATOM 5671 C CA . ALA B 1 60 ? -23.57000 -33.85800 -11.62400 1.000 34.18831 60 ALA B CA 1
ATOM 5672 C C . ALA B 1 60 ? -23.61700 -34.95200 -12.68700 1.000 38.40460 60 ALA B C 1
ATOM 5673 O O . ALA B 1 60 ? -22.63500 -35.16900 -13.41200 1.000 33.12766 60 ALA B O 1
ATOM 5680 N N . GLU B 1 61 ? -24.73700 -35.66100 -12.79500 1.000 36.53333 61 GLU B N 1
ATOM 5681 C CA . GLU B 1 61 ? -24.93300 -36.62600 -13.86800 1.000 42.33402 61 GLU B CA 1
ATOM 5682 C C . GLU B 1 61 ? -25.38700 -35.88400 -15.12300 1.000 38.95730 61 GLU B C 1
ATOM 5683 O O . GLU B 1 61 ? -26.41600 -35.19800 -15.11100 1.000 37.35974 61 GLU B O 1
ATOM 5695 N N . ILE B 1 62 ? -24.62100 -36.00700 -16.20200 1.000 37.63083 62 ILE B N 1
ATOM 5696 C CA . ILE B 1 62 ? -24.94100 -35.35400 -17.46600 1.000 37.59135 62 ILE B CA 1
ATOM 5697 C C . ILE B 1 62 ? -25.44400 -36.41700 -18.43300 1.000 37.73347 62 ILE B C 1
ATOM 5698 O O . ILE B 1 62 ? -24.71200 -37.35700 -18.76800 1.000 38.04140 62 ILE B O 1
ATOM 5714 N N . THR B 1 63 ? -26.69000 -36.26800 -18.87500 1.000 37.83085 63 THR B N 1
ATOM 5715 C CA . THR B 1 63 ? -27.31600 -37.16400 -19.83400 1.000 39.35735 63 THR B CA 1
ATOM 5716 C C . THR B 1 63 ? -27.64700 -36.40200 -21.11100 1.000 38.45198 63 THR B C 1
ATOM 5717 O O . THR B 1 63 ? -27.72400 -35.16900 -21.12500 1.000 36.26487 63 THR B O 1
ATOM 5728 N N . ILE B 1 64 ? -27.83900 -37.15400 -22.19500 1.000 38.85203 64 ILE B N 1
ATOM 5729 C CA . ILE B 1 64 ? -28.12700 -36.57100 -23.50000 1.000 38.87308 64 ILE B CA 1
ATOM 5730 C C . ILE B 1 64 ? -29.26600 -37.35600 -24.13700 1.000 39.67055 64 ILE B C 1
ATOM 5731 O O . ILE B 1 64 ? -29.43600 -38.55600 -23.89900 1.000 43.55259 64 ILE B O 1
ATOM 5747 N N . GLY B 1 65 ? -30.03400 -36.67600 -24.97300 1.000 38.67569 65 GLY B N 1
ATOM 5748 C CA . GLY B 1 65 ? -31.15000 -37.32800 -25.63300 1.000 43.44468 65 GLY B CA 1
ATOM 5749 C C . GLY B 1 65 ? -31.71400 -36.46300 -26.73800 1.000 44.63956 65 GLY B C 1
ATOM 5750 O O . GLY B 1 65 ? -31.37600 -35.28400 -26.87800 1.000 37.82559 65 GLY B O 1
ATOM 5754 N N . CYS B 1 66 ? -32.58200 -37.08800 -27.54100 1.000 51.36932 66 CYS B N 1
ATOM 5755 C CA . CYS B 1 66 ? -33.29000 -36.37200 -28.59300 1.000 51.39300 66 CYS B CA 1
ATOM 5756 C C . CYS B 1 66 ? -34.76100 -36.77200 -28.64700 1.000 51.33247 66 CYS B C 1
ATOM 5757 O O . CYS B 1 66 ? -35.42900 -36.51900 -29.65600 1.000 60.46778 66 CYS B O 1
ATOM 5765 N N . GLU B 1 67 ? -35.28200 -37.38500 -27.59100 1.000 48.24789 67 GLU B N 1
ATOM 5766 C CA . GLU B 1 67 ? -36.63000 -37.92900 -27.57600 1.000 49.54015 67 GLU B CA 1
ATOM 5767 C C . GLU B 1 67 ? -37.39900 -37.37700 -26.38400 1.000 45.78444 67 GLU B C 1
ATOM 5768 O O . GLU B 1 67 ? -36.81500 -36.86200 -25.42700 1.000 43.44995 67 GLU B O 1
ATOM 5780 N N . ARG B 1 68 ? -38.72600 -37.50200 -26.45200 1.000 44.54218 68 ARG B N 1
ATOM 5781 C CA . ARG B 1 68 ? -39.56600 -37.04300 -25.35200 1.000 45.82918 68 ARG B CA 1
ATOM 5782 C C . ARG B 1 68 ? -39.24400 -37.79900 -24.06800 1.000 42.78408 68 ARG B C 1
ATOM 5783 O O . ARG B 1 68 ? -39.14400 -37.19500 -22.99400 1.000 40.24693 68 ARG B O 1
ATOM 5804 N N . ASP B 1 69 ? -39.07800 -39.12200 -24.16100 1.000 42.88146 69 ASP B N 1
ATOM 5805 C CA . ASP B 1 69 ? -38.82900 -39.93200 -22.97400 1.000 44.39216 69 ASP B CA 1
ATOM 5806 C C . ASP B 1 69 ? -37.54900 -39.53400 -22.25000 1.000 43.30256 69 ASP B C 1
ATOM 5807 O O . ASP B 1 69 ? -37.35700 -39.92000 -21.09000 1.000 42.63406 69 ASP B O 1
ATOM 5816 N N . ASP B 1 70 ? -36.66700 -38.77500 -22.90200 1.000 42.86567 70 ASP B N 1
ATOM 5817 C CA . ASP B 1 70 ? -35.42500 -38.35500 -22.26800 1.000 40.47854 70 ASP B CA 1
ATOM 5818 C C . ASP B 1 70 ? -35.58000 -37.11400 -21.40000 1.000 40.64435 70 ASP B C 1
ATOM 5819 O O . ASP B 1 70 ? -34.65600 -36.79900 -20.63800 1.000 38.45198 70 ASP B O 1
ATOM 5828 N N . TYR B 1 71 ? -36.71300 -36.40900 -21.48500 1.000 39.96005 71 TYR B N 1
ATOM 5829 C CA . TYR B 1 71 ? -36.88400 -35.19100 -20.70200 1.000 37.65188 71 TYR B CA 1
ATOM 5830 C C . TYR B 1 71 ? -38.24500 -35.02500 -20.04100 1.000 39.65212 71 TYR B C 1
ATOM 5831 O O . TYR B 1 71 ? -38.39200 -34.11100 -19.21700 1.000 35.94115 71 TYR B O 1
ATOM 5849 N N . VAL B 1 72 ? -39.24600 -35.84400 -20.37000 1.000 40.17587 72 VAL B N 1
ATOM 5850 C CA . VAL B 1 72 ? -40.58500 -35.59500 -19.85200 1.000 40.55486 72 VAL B CA 1
ATOM 5851 C C . VAL B 1 72 ? -40.61800 -35.72500 -18.33500 1.000 39.85215 72 VAL B C 1
ATOM 5852 O O . VAL B 1 72 ? -41.37600 -35.01700 -17.66000 1.000 39.92584 72 VAL B O 1
ATOM 5865 N N . ASP B 1 73 ? -39.81300 -36.62300 -17.77500 1.000 38.47830 73 ASP B N 1
ATOM 5866 C CA . ASP B 1 73 ? -39.80800 -36.85700 -16.33600 1.000 39.92321 73 ASP B CA 1
ATOM 5867 C C . ASP B 1 73 ? -38.91700 -35.87600 -15.57700 1.000 35.34371 73 ASP B C 1
ATOM 5868 O O . ASP B 1 73 ? -38.66500 -36.08300 -14.38700 1.000 35.85693 73 ASP B O 1
ATOM 5877 N N . ALA B 1 74 ? -38.44000 -34.82400 -16.23200 1.000 35.25160 74 ALA B N 1
ATOM 5878 C CA . ALA B 1 74 ? -37.60500 -33.84700 -15.55300 1.000 34.81996 74 ALA B CA 1
ATOM 5879 C C . ALA B 1 74 ? -38.42500 -33.01900 -14.57500 1.000 30.96424 74 ALA B C 1
ATOM 5880 O O . ALA B 1 74 ? -39.63300 -32.83500 -14.74200 1.000 34.62784 74 ALA B O 1
ATOM 5887 N N . ASP B 1 75 ? -37.75200 -32.52700 -13.53000 1.000 30.62736 75 ASP B N 1
ATOM 5888 C CA . ASP B 1 75 ? -38.40300 -31.60400 -12.60400 1.000 30.00097 75 ASP B CA 1
ATOM 5889 C C . ASP B 1 75 ? -38.53100 -30.21400 -13.22100 1.000 29.21666 75 ASP B C 1
ATOM 5890 O O . ASP B 1 75 ? -39.54700 -29.54100 -13.04900 1.000 28.72713 75 ASP B O 1
ATOM 5899 N N . VAL B 1 76 ? -37.51000 -29.76900 -13.94700 1.000 29.14034 76 VAL B N 1
ATOM 5900 C CA . VAL B 1 76 ? -37.53300 -28.49200 -14.64800 1.000 26.95323 76 VAL B CA 1
ATOM 5901 C C . VAL B 1 76 ? -37.09100 -28.73400 -16.08600 1.000 27.10325 76 VAL B C 1
ATOM 5902 O O . VAL B 1 76 ? -36.06300 -29.37700 -16.32400 1.000 27.85597 76 VAL B O 1
ATOM 5915 N N . ILE B 1 77 ? -37.85800 -28.21600 -17.03500 1.000 25.56886 77 ILE B N 1
ATOM 5916 C CA . ILE B 1 77 ? -37.54200 -28.30200 -18.45500 1.000 26.40053 77 ILE B CA 1
ATOM 5917 C C . ILE B 1 77 ? -37.28800 -26.88200 -18.93400 1.000 27.80597 77 ILE B C 1
ATOM 5918 O O . ILE B 1 77 ? -38.21600 -26.06600 -19.00900 1.000 29.21403 77 ILE B O 1
ATOM 5934 N N . VAL B 1 78 ? -36.03900 -26.58500 -19.27100 1.000 25.13986 78 VAL B N 1
ATOM 5935 C CA . VAL B 1 78 ? -35.66100 -25.25500 -19.73500 1.000 26.89270 78 VAL B CA 1
ATOM 5936 C C . VAL B 1 78 ? -35.75200 -25.24100 -21.25500 1.000 29.09033 78 VAL B C 1
ATOM 5937 O O . VAL B 1 78 ? -35.07000 -26.01800 -21.94000 1.000 28.98242 78 VAL B O 1
ATOM 5950 N N . MET B 1 79 ? -36.58000 -24.34600 -21.78300 1.000 25.88731 79 MET B N 1
ATOM 5951 C CA . MET B 1 79 ? -36.82900 -24.24700 -23.21800 1.000 26.73742 79 MET B CA 1
ATOM 5952 C C . MET B 1 79 ? -35.95400 -23.14100 -23.80200 1.000 31.18005 79 MET B C 1
ATOM 5953 O O . MET B 1 79 ? -36.23900 -21.95100 -23.61700 1.000 31.64327 79 MET B O 1
ATOM 5967 N N . THR B 1 80 ? -34.89400 -23.54000 -24.50700 1.000 30.79053 80 THR B N 1
ATOM 5968 C CA . THR B 1 80 ? -34.01100 -22.60200 -25.18300 1.000 36.07011 80 THR B CA 1
ATOM 5969 C C . THR B 1 80 ? -33.92400 -22.86500 -26.68200 1.000 36.43068 80 THR B C 1
ATOM 5970 O O . THR B 1 80 ? -33.07000 -22.27600 -27.35200 1.000 42.54457 80 THR B O 1
ATOM 5981 N N . ALA B 1 81 ? -34.76900 -23.73700 -27.22400 1.000 36.34383 81 ALA B N 1
ATOM 5982 C CA . ALA B 1 81 ? -34.73800 -24.05500 -28.64500 1.000 41.79712 81 ALA B CA 1
ATOM 5983 C C . ALA B 1 81 ? -35.47300 -22.96600 -29.41700 1.000 44.33953 81 ALA B C 1
ATOM 5984 O O . ALA B 1 81 ? -36.64900 -22.68800 -29.14800 1.000 46.79245 81 ALA B O 1
ATOM 5991 N N . GLY B 1 82 ? -34.78500 -22.35100 -30.37400 1.000 47.26883 82 GLY B N 1
ATOM 5992 C CA . GLY B 1 82 ? -35.37500 -21.28200 -31.15000 1.000 50.70082 82 GLY B CA 1
ATOM 5993 C C . GLY B 1 82 ? -34.62300 -20.98900 -32.42600 1.000 55.76984 82 GLY B C 1
ATOM 5994 O O . GLY B 1 82 ? -33.38900 -21.02200 -32.44700 1.000 55.65931 82 GLY B O 1
ATOM 5998 N N . ILE B 1 83 ? -35.35800 -20.70200 -33.49800 1.000 59.09130 83 ILE B N 1
ATOM 5999 C CA . ILE B 1 83 ? -34.75500 -20.38900 -34.79200 1.000 61.74951 83 ILE B CA 1
ATOM 6000 C C . ILE B 1 83 ? -33.93000 -19.11000 -34.67700 1.000 60.66517 83 ILE B C 1
ATOM 6001 O O . ILE B 1 83 ? -34.21100 -18.25600 -33.83800 1.000 66.28426 83 ILE B O 1
ATOM 6017 N N . LEU B 1 92 ? -42.99700 -12.02800 -36.98300 1.000 78.55679 92 LEU B N 1
ATOM 6018 C CA . LEU B 1 92 ? -44.10700 -12.93600 -36.70800 1.000 75.33798 92 LEU B CA 1
ATOM 6019 C C . LEU B 1 92 ? -43.81100 -14.31900 -37.28300 1.000 72.76925 92 LEU B C 1
ATOM 6020 O O . LEU B 1 92 ? -44.14400 -15.33600 -36.67700 1.000 70.40055 92 LEU B O 1
ATOM 6024 N N . ASP B 1 93 ? -43.18400 -14.35000 -38.46200 1.000 79.25687 93 ASP B N 1
ATOM 6025 C CA . ASP B 1 93 ? -42.74700 -15.62300 -39.02200 1.000 80.36490 93 ASP B CA 1
ATOM 6026 C C . ASP B 1 93 ? -41.78700 -16.33100 -38.07700 1.000 73.83254 93 ASP B C 1
ATOM 6027 O O . ASP B 1 93 ? -41.67200 -17.56200 -38.11500 1.000 71.59806 93 ASP B O 1
ATOM 6036 N N . LEU B 1 94 ? -41.09200 -15.57200 -37.22300 1.000 71.98231 94 LEU B N 1
ATOM 6037 C CA . LEU B 1 94 ? -40.21700 -16.18600 -36.22900 1.000 71.70597 94 LEU B CA 1
ATOM 6038 C C . LEU B 1 94 ? -41.03600 -16.78600 -35.09200 1.000 60.63622 94 LEU B C 1
ATOM 6039 O O . LEU B 1 94 ? -40.82900 -17.94100 -34.70300 1.000 54.71709 94 LEU B O 1
ATOM 6055 N N . THR B 1 95 ? -41.97400 -16.01000 -34.54400 1.000 59.35185 95 THR B N 1
ATOM 6056 C CA . THR B 1 95 ? -42.80300 -16.50700 -33.45100 1.000 53.19848 95 THR B CA 1
ATOM 6057 C C . THR B 1 95 ? -43.54000 -17.77400 -33.85700 1.000 48.18209 95 THR B C 1
ATOM 6058 O O . THR B 1 95 ? -43.63500 -18.72400 -33.07300 1.000 43.17097 95 THR B O 1
ATOM 6069 N N . LYS B 1 96 ? -44.06600 -17.80700 -35.08400 1.000 50.14812 96 LYS B N 1
ATOM 6070 C CA . LYS B 1 96 ? -44.80000 -18.97900 -35.54600 1.000 46.91352 96 LYS B CA 1
ATOM 6071 C C . LYS B 1 96 ? -43.92700 -20.22800 -35.49900 1.000 44.44743 96 LYS B C 1
ATOM 6072 O O . LYS B 1 96 ? -44.34800 -21.27500 -34.99600 1.000 41.05492 96 LYS B O 1
ATOM 6091 N N . ASP B 1 97 ? -42.71000 -20.13800 -36.03700 1.000 46.81614 97 ASP B N 1
ATOM 6092 C CA . ASP B 1 97 ? -41.82800 -21.30200 -36.05800 1.000 46.41609 97 ASP B CA 1
ATOM 6093 C C . ASP B 1 97 ? -41.40600 -21.70600 -34.65200 1.000 43.25782 97 ASP B C 1
ATOM 6094 O O . ASP B 1 97 ? -41.33500 -22.90000 -34.34200 1.000 40.91017 97 ASP B O 1
ATOM 6103 N N . ASN B 1 98 ? -41.12400 -20.72700 -33.78400 1.000 44.07107 98 ASN B N 1
ATOM 6104 C CA . ASN B 1 98 ? -40.76900 -21.05000 -32.40600 1.000 42.56300 98 ASN B CA 1
ATOM 6105 C C . ASN B 1 98 ? -41.94600 -21.63200 -31.63900 1.000 38.84150 98 ASN B C 1
ATOM 6106 O O . ASN B 1 98 ? -41.74900 -22.51100 -30.79400 1.000 38.43882 98 ASN B O 1
ATOM 6117 N N . ALA B 1 99 ? -43.16300 -21.16700 -31.91900 1.000 37.27289 99 ALA B N 1
ATOM 6118 C CA . ALA B 1 99 ? -44.32900 -21.77300 -31.28600 1.000 38.11510 99 ALA B CA 1
ATOM 6119 C C . ALA B 1 99 ? -44.49300 -23.21500 -31.74000 1.000 39.32577 99 ALA B C 1
ATOM 6120 O O . ALA B 1 99 ? -44.85700 -24.08500 -30.94100 1.000 39.36261 99 ALA B O 1
ATOM 6127 N N . ALA B 1 100 ? -44.21400 -23.48500 -33.01700 1.000 38.98099 100 ALA B N 1
ATOM 6128 C CA . ALA B 1 100 ? -44.22700 -24.86100 -33.49900 1.000 42.88935 100 ALA B CA 1
ATOM 6129 C C . ALA B 1 100 ? -43.22100 -25.71000 -32.73500 1.000 39.25207 100 ALA B C 1
ATOM 6130 O O . ALA B 1 100 ? -43.50100 -26.86700 -32.40000 1.000 39.21523 100 ALA B O 1
ATOM 6137 N N . ILE B 1 101 ? -42.04100 -25.15200 -32.44900 1.000 42.05767 101 ILE B N 1
ATOM 6138 C CA . ILE B 1 101 ? -41.04300 -25.87500 -31.66200 1.000 38.48883 101 ILE B CA 1
ATOM 6139 C C . ILE B 1 101 ? -41.57600 -26.14400 -30.26200 1.000 38.63621 101 ILE B C 1
ATOM 6140 O O . ILE B 1 101 ? -41.44300 -27.25100 -29.72700 1.000 38.30459 101 ILE B O 1
ATOM 6156 N N . ILE B 1 102 ? -42.18500 -25.12800 -29.64700 1.000 35.96484 102 ILE B N 1
ATOM 6157 C CA . ILE B 1 102 ? -42.78800 -25.30500 -28.32800 1.000 38.95204 102 ILE B CA 1
ATOM 6158 C C . ILE B 1 102 ? -43.78500 -26.45600 -28.35800 1.000 36.91495 102 ILE B C 1
ATOM 6159 O O . ILE B 1 102 ? -43.73800 -27.36900 -27.52400 1.000 37.52818 102 ILE B O 1
ATOM 6175 N N . LYS B 1 103 ? -44.70300 -26.42200 -29.32500 1.000 37.23604 103 LYS B N 1
ATOM 6176 C CA . LYS B 1 103 ? -45.72000 -27.46300 -29.43700 1.000 39.48895 103 LYS B CA 1
ATOM 6177 C C . LYS B 1 103 ? -45.09600 -28.83600 -29.63600 1.000 41.07071 103 LYS B C 1
ATOM 6178 O O . LYS B 1 103 ? -45.50400 -29.80500 -28.99000 1.000 39.88373 103 LYS B O 1
ATOM 6197 N N . LYS B 1 104 ? -44.10000 -28.93700 -30.51600 1.000 42.06557 104 LYS B N 1
ATOM 6198 C CA . LYS B 1 104 ? -43.48600 -30.23300 -30.78300 1.000 44.67115 104 LYS B CA 1
ATOM 6199 C C . LYS B 1 104 ? -42.90600 -30.84400 -29.51700 1.000 42.19190 104 LYS B C 1
ATOM 6200 O O . LYS B 1 104 ? -43.06700 -32.04400 -29.27400 1.000 45.75549 104 LYS B O 1
ATOM 6219 N N . TYR B 1 105 ? -42.24200 -30.03600 -28.69200 1.000 44.50007 105 TYR B N 1
ATOM 6220 C CA . TYR B 1 105 ? -41.54600 -30.56100 -27.52700 1.000 38.93888 105 TYR B CA 1
ATOM 6221 C C . TYR B 1 105 ? -42.42600 -30.67800 -26.29000 1.000 39.64949 105 TYR B C 1
ATOM 6222 O O . TYR B 1 105 ? -42.20400 -31.58200 -25.47400 1.000 38.70201 105 TYR B O 1
ATOM 6240 N N . LEU B 1 106 ? -43.40400 -29.78500 -26.12100 1.000 37.59661 106 LEU B N 1
ATOM 6241 C CA . LEU B 1 106 ? -44.11200 -29.66100 -24.85500 1.000 36.03064 106 LEU B CA 1
ATOM 6242 C C . LEU B 1 106 ? -45.59100 -30.00100 -24.94800 1.000 38.33354 106 LEU B C 1
ATOM 6243 O O . LEU B 1 106 ? -46.31300 -29.80300 -23.97400 1.000 38.07562 106 LEU B O 1
ATOM 6259 N N . GLU B 1 107 ? -46.05900 -30.53200 -26.06800 1.000 38.66779 107 GLU B N 1
ATOM 6260 C CA . GLU B 1 107 ? -47.45800 -30.93500 -26.15800 1.000 42.89198 107 GLU B CA 1
ATOM 6261 C C . GLU B 1 107 ? -47.69500 -32.19800 -25.34200 1.000 44.10002 107 GLU B C 1
ATOM 6262 O O . GLU B 1 107 ? -46.99900 -33.20300 -25.52200 1.000 46.27660 107 GLU B O 1
ATOM 6274 N N . GLY B 1 108 ? -48.67600 -32.14200 -24.44200 1.000 43.34204 108 GLY B N 1
ATOM 6275 C CA . GLY B 1 108 ? -49.06800 -33.31600 -23.69100 1.000 47.23461 108 GLY B CA 1
ATOM 6276 C C . GLY B 1 108 ? -48.10000 -33.75200 -22.62500 1.000 45.65284 108 GLY B C 1
ATOM 6277 O O . GLY B 1 108 ? -48.13100 -34.91600 -22.21500 1.000 47.97154 108 GLY B O 1
ATOM 6281 N N . VAL B 1 109 ? -47.23800 -32.84800 -22.15800 1.000 43.03937 109 VAL B N 1
ATOM 6282 C CA . VAL B 1 109 ? -46.29100 -33.20800 -21.11100 1.000 41.07861 109 VAL B CA 1
ATOM 6283 C C . VAL B 1 109 ? -47.02600 -33.57800 -19.83000 1.000 44.19477 109 VAL B C 1
ATOM 6284 O O . VAL B 1 109 ? -46.68800 -34.56800 -19.17100 1.000 43.93158 109 VAL B O 1
ATOM 6297 N N . ALA B 1 110 ? -48.02800 -32.78100 -19.44800 1.000 44.01054 110 ALA B N 1
ATOM 6298 C CA . ALA B 1 110 ? -48.72800 -33.01300 -18.19100 1.000 43.49732 110 ALA B CA 1
ATOM 6299 C C . ALA B 1 110 ? -49.38900 -34.38600 -18.13700 1.000 46.00815 110 ALA B C 1
ATOM 6300 O O . ALA B 1 110 ? -49.65900 -34.88500 -17.03700 1.000 42.78934 110 ALA B O 1
ATOM 6307 N N . GLU B 1 111 ? -49.66600 -35.00000 -19.29200 1.000 47.74520 111 GLU B N 1
ATOM 6308 C CA . GLU B 1 111 ? -50.25300 -36.33400 -19.28700 1.000 50.38762 111 GLU B CA 1
ATOM 6309 C C . GLU B 1 111 ? -49.28300 -37.36200 -18.71900 1.000 48.09261 111 GLU B C 1
ATOM 6310 O O . GLU B 1 111 ? -49.71000 -38.36300 -18.13500 1.000 46.50031 111 GLU B O 1
ATOM 6322 N N . GLU B 1 112 ? -47.98000 -37.13500 -18.88800 1.000 46.08447 112 GLU B N 1
ATOM 6323 C CA . GLU B 1 112 ? -46.94700 -38.05600 -18.43800 1.000 45.95551 112 GLU B CA 1
ATOM 6324 C C . GLU B 1 112 ? -46.20200 -37.58200 -17.20400 1.000 46.46083 112 GLU B C 1
ATOM 6325 O O . GLU B 1 112 ? -45.77700 -38.41400 -16.40400 1.000 45.72127 112 GLU B O 1
ATOM 6337 N N . ASN B 1 113 ? -46.04800 -36.27000 -17.02600 1.000 43.73682 113 ASN B N 1
ATOM 6338 C CA . ASN B 1 113 ? -45.38300 -35.70100 -15.85600 1.000 41.17599 113 ASN B CA 1
ATOM 6339 C C . ASN B 1 113 ? -46.16400 -34.46800 -15.42800 1.000 41.66552 113 ASN B C 1
ATOM 6340 O O . ASN B 1 113 ? -45.87700 -33.34700 -15.86900 1.000 40.97597 113 ASN B O 1
ATOM 6351 N N . PRO B 1 114 ? -47.17900 -34.63900 -14.57400 1.000 42.56826 114 PRO B N 1
ATOM 6352 C CA . PRO B 1 114 ? -48.02300 -33.48400 -14.20600 1.000 41.03124 114 PRO B CA 1
ATOM 6353 C C . PRO B 1 114 ? -47.34400 -32.50300 -13.26400 1.000 40.13902 114 PRO B C 1
ATOM 6354 O O . PRO B 1 114 ? -47.82900 -31.37200 -13.12900 1.000 39.07837 114 PRO B O 1
ATOM 6365 N N . GLU B 1 115 ? -46.25800 -32.89700 -12.59700 1.000 38.88098 115 GLU B N 1
ATOM 6366 C CA . GLU B 1 115 ? -45.55900 -32.02200 -11.66600 1.000 40.08639 115 GLU B CA 1
ATOM 6367 C C . GLU B 1 115 ? -44.36700 -31.31900 -12.30600 1.000 37.68347 115 GLU B C 1
ATOM 6368 O O . GLU B 1 115 ? -43.56200 -30.70600 -11.59700 1.000 35.73323 115 GLU B O 1
ATOM 6380 N N . ALA B 1 116 ? -44.23700 -31.39800 -13.62600 1.000 37.18867 116 ALA B N 1
ATOM 6381 C CA . ALA B 1 116 ? -43.13400 -30.75000 -14.31000 1.000 37.56766 116 ALA B CA 1
ATOM 6382 C C . ALA B 1 116 ? -43.28300 -29.23100 -14.24500 1.000 34.91208 116 ALA B C 1
ATOM 6383 O O . ALA B 1 116 ? -44.39400 -28.68500 -14.21300 1.000 32.05911 116 ALA B O 1
ATOM 6390 N N . ILE B 1 117 ? -42.14300 -28.55000 -14.22800 1.000 30.48260 117 ILE B N 1
ATOM 6391 C CA . ILE B 1 117 ? -42.07800 -27.09700 -14.30400 1.000 29.77199 117 ILE B CA 1
ATOM 6392 C C . ILE B 1 117 ? -41.34200 -26.74300 -15.58700 1.000 30.13256 117 ILE B C 1
ATOM 6393 O O . ILE B 1 117 ? -40.24700 -27.26000 -15.84400 1.000 32.07490 117 ILE B O 1
ATOM 6409 N N . VAL B 1 118 ? -41.94000 -25.86800 -16.39000 1.000 29.32720 118 VAL B N 1
ATOM 6410 C CA . VAL B 1 118 ? -41.36100 -25.42500 -17.65100 1.000 25.77941 118 VAL B CA 1
ATOM 6411 C C . VAL B 1 118 ? -40.90700 -23.98000 -17.49500 1.000 25.77151 118 VAL B C 1
ATOM 6412 O O . VAL B 1 118 ? -41.68600 -23.12100 -17.07100 1.000 27.78228 118 VAL B O 1
ATOM 6425 N N . LEU B 1 119 ? -39.65400 -23.71300 -17.84600 1.000 24.47399 119 LEU B N 1
ATOM 6426 C CA . LEU B 1 119 ? -39.11700 -22.36300 -17.92700 1.000 25.40831 119 LEU B CA 1
ATOM 6427 C C . LEU B 1 119 ? -38.84600 -22.05200 -19.39700 1.000 22.22372 119 LEU B C 1
ATOM 6428 O O . LEU B 1 119 ? -37.99700 -22.69400 -20.03000 1.000 25.88468 119 LEU B O 1
ATOM 6444 N N . VAL B 1 120 ? -39.56600 -21.08800 -19.93400 1.000 25.82941 120 VAL B N 1
ATOM 6445 C CA . VAL B 1 120 ? -39.41100 -20.68600 -21.32600 1.000 29.52722 120 VAL B CA 1
ATOM 6446 C C . VAL B 1 120 ? -38.43100 -19.52000 -21.40600 1.000 24.46083 120 VAL B C 1
ATOM 6447 O O . VAL B 1 120 ? -38.48700 -18.56600 -20.62100 1.000 22.31583 120 VAL B O 1
ATOM 6460 N N . VAL B 1 121 ? -37.53500 -19.59000 -22.38100 1.000 28.39025 121 VAL B N 1
ATOM 6461 C CA . VAL B 1 121 ? -36.53100 -18.55100 -22.57100 1.000 30.01149 121 VAL B CA 1
ATOM 6462 C C . VAL B 1 121 ? -36.61000 -18.04000 -24.00100 1.000 30.18520 121 VAL B C 1
ATOM 6463 O O . VAL B 1 121 ? -36.36900 -16.85800 -24.25700 1.000 31.66959 121 VAL B O 1
ATOM 6476 N N . THR B 1 122 ? -36.95200 -18.92700 -24.93300 1.000 31.83803 122 THR B N 1
ATOM 6477 C CA . THR B 1 122 ? -37.06700 -18.56700 -26.33800 1.000 33.61456 122 THR B CA 1
ATOM 6478 C C . THR B 1 122 ? -37.90900 -17.31500 -26.50700 1.000 34.46992 122 THR B C 1
ATOM 6479 O O . THR B 1 122 ? -38.94500 -17.15600 -25.86300 1.000 32.87763 122 THR B O 1
ATOM 6490 N N . ASN B 1 123 ? -37.43600 -16.38900 -27.40800 1.000 34.72785 123 ASN B N 1
ATOM 6491 C CA . ASN B 1 123 ? -38.17200 -15.15200 -27.65900 1.000 36.99917 123 ASN B CA 1
ATOM 6492 C C . ASN B 1 123 ? -39.11900 -15.31300 -28.84200 1.000 34.40939 123 ASN B C 1
ATOM 6493 O O . ASN B 1 123 ? -38.81000 -16.03300 -29.79400 1.000 38.48883 123 ASN B O 1
ATOM 6504 N N . PRO B 1 124 ? -40.29100 -14.65600 -28.81200 1.000 35.05683 124 PRO B N 1
ATOM 6505 C CA . PRO B 1 124 ? -40.81500 -13.77700 -27.74200 1.000 31.86961 124 PRO B CA 1
ATOM 6506 C C . PRO B 1 124 ? -41.23200 -14.58100 -26.51700 1.000 33.66983 124 PRO B C 1
ATOM 6507 O O . PRO B 1 124 ? -42.13300 -15.42300 -26.58900 1.000 32.05121 124 PRO B O 1
ATOM 6518 N N . VAL B 1 125 ? -40.59400 -14.32300 -25.37100 1.000 31.70643 125 VAL B N 1
ATOM 6519 C CA . VAL B 1 125 ? -40.74000 -15.20200 -24.22000 1.000 30.38785 125 VAL B CA 1
ATOM 6520 C C . VAL B 1 125 ? -42.15900 -15.14900 -23.66000 1.000 30.07203 125 VAL B C 1
ATOM 6521 O O . VAL B 1 125 ? -42.74400 -16.18800 -23.32600 1.000 29.48248 125 VAL B O 1
ATOM 6534 N N . ASP B 1 126 ? -42.73700 -13.95300 -23.54400 1.000 27.97967 126 ASP B N 1
ATOM 6535 C CA . ASP B 1 126 ? -44.08800 -13.84300 -23.00000 1.000 30.67210 126 ASP B CA 1
ATOM 6536 C C . ASP B 1 126 ? -45.07900 -14.62200 -23.85500 1.000 29.48775 126 ASP B C 1
ATOM 6537 O O . ASP B 1 126 ? -45.89900 -15.38700 -23.33700 1.000 32.68023 126 ASP B O 1
ATOM 6546 N N . VAL B 1 127 ? -45.01500 -14.44400 -25.17200 1.000 30.74053 127 VAL B N 1
ATOM 6547 C CA . VAL B 1 127 ? -45.91500 -15.16000 -26.07400 1.000 30.31153 127 VAL B CA 1
ATOM 6548 C C . VAL B 1 127 ? -45.70300 -16.66400 -25.94500 1.000 29.17192 127 VAL B C 1
ATOM 6549 O O . VAL B 1 127 ? -46.63500 -17.42500 -25.65800 1.000 26.95060 127 VAL B O 1
ATOM 6562 N N . LEU B 1 128 ? -44.45800 -17.11100 -26.12900 1.000 27.34538 128 LEU B N 1
ATOM 6563 C CA . LEU B 1 128 ? -44.16800 -18.53800 -26.08200 1.000 29.20877 128 LEU B CA 1
ATOM 6564 C C . LEU B 1 128 ? -44.41300 -19.15000 -24.70500 1.000 30.92213 128 LEU B C 1
ATOM 6565 O O . LEU B 1 128 ? -44.61300 -20.36700 -24.61400 1.000 28.28760 128 LEU B O 1
ATOM 6581 N N . THR B 1 129 ? -44.39900 -18.34700 -23.63800 1.000 28.83504 129 THR B N 1
ATOM 6582 C CA . THR B 1 129 ? -44.82600 -18.86300 -22.34600 1.000 27.70332 129 THR B CA 1
ATOM 6583 C C . THR B 1 129 ? -46.29800 -19.25900 -22.39000 1.000 27.89282 129 THR B C 1
ATOM 6584 O O . THR B 1 129 ? -46.67700 -20.32400 -21.88900 1.000 25.23197 129 THR B O 1
ATOM 6595 N N . TYR B 1 130 ? -47.13700 -18.40900 -22.99000 1.000 29.25088 130 TYR B N 1
ATOM 6596 C CA . TYR B 1 130 ? -48.54400 -18.74300 -23.17000 1.000 29.05612 130 TYR B CA 1
ATOM 6597 C C . TYR B 1 130 ? -48.69800 -19.98900 -24.03200 1.000 28.20338 130 TYR B C 1
ATOM 6598 O O . TYR B 1 130 ? -49.47900 -20.89500 -23.70800 1.000 30.17204 130 TYR B O 1
ATOM 6616 N N . VAL B 1 131 ? -47.97300 -20.04200 -25.15000 1.000 27.14273 131 VAL B N 1
ATOM 6617 C CA . VAL B 1 131 ? -48.00700 -21.23200 -26.00000 1.000 29.26667 131 VAL B CA 1
ATOM 6618 C C . VAL B 1 131 ? -47.67600 -22.47500 -25.18000 1.000 28.80609 131 VAL B C 1
ATOM 6619 O O . VAL B 1 131 ? -48.39300 -23.48500 -25.21900 1.000 30.27995 131 VAL B O 1
ATOM 6632 N N . ALA B 1 132 ? -46.58200 -22.41500 -24.42000 1.000 28.02704 132 ALA B N 1
ATOM 6633 C CA . ALA B 1 132 ? -46.15000 -23.56500 -23.63300 1.000 29.44564 132 ALA B CA 1
ATOM 6634 C C . ALA B 1 132 ? -47.24700 -24.01400 -22.67700 1.000 29.50880 132 ALA B C 1
ATOM 6635 O O . ALA B 1 132 ? -47.57700 -25.20500 -22.60600 1.000 30.15625 132 ALA B O 1
ATOM 6642 N N . LEU B 1 133 ? -47.85400 -23.06500 -21.95800 1.000 27.04272 133 LEU B N 1
ATOM 6643 C CA . LEU B 1 133 ? -48.90100 -23.42400 -21.00500 1.000 30.06150 133 LEU B CA 1
ATOM 6644 C C . LEU B 1 133 ? -50.06800 -24.10600 -21.70400 1.000 29.62460 133 LEU B C 1
ATOM 6645 O O . LEU B 1 133 ? -50.56700 -25.13600 -21.23800 1.000 30.69315 133 LEU B O 1
ATOM 6661 N N . LYS B 1 134 ? -50.51300 -23.54600 -22.82600 1.000 32.11964 134 LYS B N 1
ATOM 6662 C CA . LYS B 1 134 ? -51.65900 -24.09700 -23.53800 1.000 29.79041 134 LYS B CA 1
ATOM 6663 C C . LYS B 1 134 ? -51.37800 -25.52000 -24.00300 1.000 32.21176 134 LYS B C 1
ATOM 6664 O O . LYS B 1 134 ? -52.13700 -26.45600 -23.70400 1.000 31.87487 134 LYS B O 1
ATOM 6683 N N . VAL B 1 135 ? -50.28800 -25.70100 -24.75200 1.000 29.97201 135 VAL B N 1
ATOM 6684 C CA . VAL B 1 135 ? -50.02000 -27.00900 -25.33600 1.000 33.55929 135 VAL B CA 1
ATOM 6685 C C . VAL B 1 135 ? -49.61300 -28.01300 -24.26500 1.000 34.35412 135 VAL B C 1
ATOM 6686 O O . VAL B 1 135 ? -49.81800 -29.22500 -24.43300 1.000 35.45162 135 VAL B O 1
ATOM 6699 N N . SER B 1 136 ? -49.05700 -27.53700 -23.14700 1.000 32.71182 136 SER B N 1
ATOM 6700 C CA . SER B 1 136 ? -48.54100 -28.45300 -22.13700 1.000 34.68311 136 SER B CA 1
ATOM 6701 C C . SER B 1 136 ? -49.67100 -29.14800 -21.38600 1.000 34.93840 136 SER B C 1
ATOM 6702 O O . SER B 1 136 ? -49.54900 -30.32500 -21.02300 1.000 34.24621 136 SER B O 1
ATOM 6710 N N . GLY B 1 137 ? -50.77000 -28.43600 -21.13300 1.000 33.14608 137 GLY B N 1
ATOM 6711 C CA . GLY B 1 137 ? -51.79100 -28.94400 -20.23500 1.000 32.39599 137 GLY B CA 1
ATOM 6712 C C . GLY B 1 137 ? -51.40300 -28.90500 -18.77700 1.000 33.48823 137 GLY B C 1
ATOM 6713 O O . GLY B 1 137 ? -52.14600 -29.41500 -17.93200 1.000 32.18017 137 GLY B O 1
ATOM 6717 N N . LEU B 1 138 ? -50.25000 -28.32200 -18.45500 1.000 32.85657 138 LEU B N 1
ATOM 6718 C CA . LEU B 1 138 ? -49.78500 -28.21700 -17.08100 1.000 32.20912 138 LEU B CA 1
ATOM 6719 C C . LEU B 1 138 ? -50.55400 -27.13100 -16.33900 1.000 35.16211 138 LEU B C 1
ATOM 6720 O O . LEU B 1 138 ? -51.22400 -26.29500 -16.95500 1.000 34.27253 138 LEU B O 1
ATOM 6736 N N . PRO B 1 139 ? -50.46600 -27.11000 -15.00900 1.000 34.70942 139 PRO B N 1
ATOM 6737 C CA . PRO B 1 139 ? -51.12400 -26.03600 -14.25300 1.000 36.15170 139 PRO B CA 1
ATOM 6738 C C . PRO B 1 139 ? -50.44500 -24.69900 -14.50100 1.000 34.26463 139 PRO B C 1
ATOM 6739 O O . PRO B 1 139 ? -49.24000 -24.62800 -14.75600 1.000 33.24346 139 PRO B O 1
ATOM 6750 N N . LYS B 1 140 ? -51.24100 -23.63200 -14.41600 1.000 31.08531 140 LYS B N 1
ATOM 6751 C CA . LYS B 1 140 ? -50.72900 -22.28700 -14.65100 1.000 33.17766 140 LYS B CA 1
ATOM 6752 C C . LYS B 1 140 ? -49.52200 -21.96600 -13.79300 1.000 31.95646 140 LYS B C 1
ATOM 6753 O O . LYS B 1 140 ? -48.67400 -21.16800 -14.19900 1.000 35.20948 140 LYS B O 1
ATOM 6772 N N . ASN B 1 141 ? -49.41900 -22.57400 -12.61200 1.000 35.09631 141 ASN B N 1
ATOM 6773 C CA . ASN B 1 141 ? -48.35900 -22.23900 -11.67100 1.000 31.16689 141 ASN B CA 1
ATOM 6774 C C . ASN B 1 141 ? -47.02700 -22.88700 -12.00900 1.000 30.01412 141 ASN B C 1
ATOM 6775 O O . ASN B 1 141 ? -46.02000 -22.53100 -11.39300 1.000 29.51933 141 ASN B O 1
ATOM 6786 N N . ARG B 1 142 ? -46.99100 -23.81700 -12.96200 1.000 31.93014 142 ARG B N 1
ATOM 6787 C CA . ARG B 1 142 ? -45.77900 -24.57400 -13.25600 1.000 31.61958 142 ARG B CA 1
ATOM 6788 C C . ARG B 1 142 ? -45.18800 -24.25400 -14.62100 1.000 28.80345 142 ARG B C 1
ATOM 6789 O O . ARG B 1 142 ? -44.30800 -24.98700 -15.09600 1.000 29.94306 142 ARG B O 1
ATOM 6810 N N . VAL B 1 143 ? -45.65100 -23.19200 -15.27000 1.000 28.70081 143 VAL B N 1
ATOM 6811 C CA . VAL B 1 143 ? -45.11800 -22.75600 -16.55300 1.000 29.11139 143 VAL B CA 1
ATOM 6812 C C . VAL B 1 143 ? -44.82700 -21.26600 -16.45100 1.000 30.19309 143 VAL B C 1
ATOM 6813 O O . VAL B 1 143 ? -45.74200 -20.46200 -16.22400 1.000 29.29035 143 VAL B O 1
ATOM 6826 N N . ILE B 1 144 ? -43.55400 -20.89500 -16.62600 1.000 27.51909 144 ILE B N 1
ATOM 6827 C CA . ILE B 1 144 ? -43.12200 -19.50700 -16.51800 1.000 27.99020 144 ILE B CA 1
ATOM 6828 C C . ILE B 1 144 ? -42.09200 -19.23600 -17.60400 1.000 24.82929 144 ILE B C 1
ATOM 6829 O O . ILE B 1 144 ? -41.67700 -20.13500 -18.34100 1.000 28.02178 144 ILE B O 1
ATOM 6845 N N . GLY B 1 145 ? -41.70700 -17.97000 -17.71700 1.000 27.62963 145 GLY B N 1
ATOM 6846 C CA . GLY B 1 145 ? -40.68500 -17.57500 -18.66300 1.000 30.14572 145 GLY B CA 1
ATOM 6847 C C . GLY B 1 145 ? -39.70700 -16.62500 -18.00600 1.000 22.35794 145 GLY B C 1
ATOM 6848 O O . GLY B 1 145 ? -40.00700 -15.99300 -16.99300 1.000 26.53213 145 GLY B O 1
ATOM 6852 N N . SER B 1 146 ? -38.52000 -16.54000 -18.60200 1.000 27.35854 146 SER B N 1
ATOM 6853 C CA . SER B 1 146 ? -37.49800 -15.63800 -18.08200 1.000 21.48679 146 SER B CA 1
ATOM 6854 C C . SER B 1 146 ? -38.02000 -14.21300 -18.02200 1.000 22.13950 146 SER B C 1
ATOM 6855 O O . SER B 1 146 ? -37.73800 -13.48600 -17.06900 1.000 29.87463 146 SER B O 1
ATOM 6863 N N . GLY B 1 147 ? -38.81200 -13.80900 -19.01100 1.000 26.27157 147 GLY B N 1
ATOM 6864 C CA . GLY B 1 147 ? -39.46100 -12.51600 -18.97300 1.000 28.76134 147 GLY B CA 1
ATOM 6865 C C . GLY B 1 147 ? -38.50300 -11.38800 -18.68200 1.000 27.61910 147 GLY B C 1
ATOM 6866 O O . GLY B 1 147 ? -37.40500 -11.30900 -19.24400 1.000 28.59027 147 GLY B O 1
ATOM 6870 N N . THR B 1 148 ? -38.93700 -10.47900 -17.81600 1.000 27.49277 148 THR B N 1
ATOM 6871 C CA . THR B 1 148 ? -38.13600 -9.32600 -17.42500 1.000 31.41692 148 THR B CA 1
ATOM 6872 C C . THR B 1 148 ? -37.30800 -9.58300 -16.16800 1.000 27.91124 148 THR B C 1
ATOM 6873 O O . THR B 1 148 ? -36.91800 -8.62400 -15.48500 1.000 28.14811 148 THR B O 1
ATOM 6884 N N . HIS B 1 149 ? -37.03400 -10.85200 -15.84700 1.000 27.80333 149 HIS B N 1
ATOM 6885 C CA . HIS B 1 149 ? -36.22900 -11.15400 -14.66400 1.000 28.82977 149 HIS B CA 1
ATOM 6886 C C . HIS B 1 149 ? -34.85300 -10.50100 -14.75000 1.000 28.18233 149 HIS B C 1
ATOM 6887 O O . HIS B 1 149 ? -34.44800 -9.75900 -13.84500 1.000 28.86136 149 HIS B O 1
ATOM 6901 N N . LEU B 1 150 ? -34.12300 -10.75400 -15.84000 1.000 23.90023 150 LEU B N 1
ATOM 6902 C CA . LEU B 1 150 ? -32.80800 -10.13600 -16.00000 1.000 27.61910 150 LEU B CA 1
ATOM 6903 C C . LEU B 1 150 ? -32.92500 -8.62500 -16.11400 1.000 31.40377 150 LEU B C 1
ATOM 6904 O O . LEU B 1 150 ? -32.09700 -7.89300 -15.55800 1.000 31.06688 150 LEU B O 1
ATOM 6920 N N . ASP B 1 151 ? -33.94600 -8.14200 -16.83400 1.000 29.29562 151 ASP B N 1
ATOM 6921 C CA . ASP B 1 151 ? -34.16900 -6.70500 -16.93800 1.000 29.33773 151 ASP B CA 1
ATOM 6922 C C . ASP B 1 151 ? -34.29700 -6.06100 -15.56100 1.000 27.46908 151 ASP B C 1
ATOM 6923 O O . ASP B 1 151 ? -33.75700 -4.97900 -15.32400 1.000 30.59841 151 ASP B O 1
ATOM 6932 N N . SER B 1 152 ? -35.01900 -6.70800 -14.64700 1.000 30.74316 152 SER B N 1
ATOM 6933 C CA . SER B 1 152 ? -35.17800 -6.17100 -13.29900 1.000 30.98529 152 SER B CA 1
ATOM 6934 C C . SER B 1 152 ? -33.86000 -6.19200 -12.53400 1.000 29.65882 152 SER B C 1
ATOM 6935 O O . SER B 1 152 ? -33.54200 -5.24600 -11.80200 1.000 25.28987 152 SER B O 1
ATOM 6943 N N . MET B 1 153 ? -33.07500 -7.26300 -12.68400 1.000 28.12442 153 MET B N 1
ATOM 6944 C CA A MET B 1 153 ? -31.78700 -7.33800 -11.99600 0.483 28.66396 153 MET B CA 1
ATOM 6945 C CA B MET B 1 153 ? -31.80200 -7.31500 -11.97300 0.517 32.33546 153 MET B CA 1
ATOM 6946 C C . MET B 1 153 ? -30.82900 -6.26400 -12.50100 1.000 30.11677 153 MET B C 1
ATOM 6947 O O . MET B 1 153 ? -30.06900 -5.67200 -11.72300 1.000 29.92464 153 MET B O 1
ATOM 6970 N N . ARG B 1 154 ? -30.84600 -5.99700 -13.80700 1.000 28.37445 154 ARG B N 1
ATOM 6971 C CA A ARG B 1 154 ? -29.99500 -4.94000 -14.34900 0.540 30.74053 154 ARG B CA 1
ATOM 6972 C CA B ARG B 1 154 ? -29.99000 -4.94100 -14.34400 0.460 30.78790 154 ARG B CA 1
ATOM 6973 C C . ARG B 1 154 ? -30.42500 -3.57000 -13.84100 1.000 30.88528 154 ARG B C 1
ATOM 6974 O O . ARG B 1 154 ? -29.58100 -2.74300 -13.47100 1.000 33.00659 154 ARG B O 1
ATOM 7011 N N . PHE B 1 155 ? -31.73400 -3.31200 -13.81900 1.000 31.64853 155 PHE B N 1
ATOM 7012 C CA . PHE B 1 155 ? -32.24600 -2.05500 -13.27700 1.000 30.94582 155 PHE B CA 1
ATOM 7013 C C . PHE B 1 155 ? -31.85100 -1.89700 -11.81500 1.000 29.30351 155 PHE B C 1
ATOM 7014 O O . PHE B 1 155 ? -31.50500 -0.79700 -11.37100 1.000 29.95886 155 PHE B O 1
ATOM 7031 N N . LYS B 1 156 ? -31.88700 -2.99400 -11.05500 1.000 29.48775 156 LYS B N 1
ATOM 7032 C CA . LYS B 1 156 ? -31.47300 -2.95700 -9.65300 1.000 29.30878 156 LYS B CA 1
ATOM 7033 C C . LYS B 1 156 ? -30.03300 -2.47600 -9.50000 1.000 29.59302 156 LYS B C 1
ATOM 7034 O O . LYS B 1 156 ? -29.73900 -1.64800 -8.63400 1.000 31.90119 156 LYS B O 1
ATOM 7053 N N . VAL B 1 157 ? -29.12800 -2.97100 -10.33900 1.000 32.21965 157 VAL B N 1
ATOM 7054 C CA . VAL B 1 157 ? -27.72900 -2.58200 -10.23500 1.000 33.25925 157 VAL B CA 1
ATOM 7055 C C . VAL B 1 157 ? -27.55400 -1.10600 -10.56300 1.000 34.34622 157 VAL B C 1
ATOM 7056 O O . VAL B 1 157 ? -26.75700 -0.41100 -9.92900 1.000 32.01700 157 VAL B O 1
ATOM 7069 N N . LEU B 1 158 ? -28.29300 -0.60300 -11.55400 1.000 34.12251 158 LEU B N 1
ATOM 7070 C CA . LEU B 1 158 ? -28.16400 0.80200 -11.91900 1.000 35.51742 158 LEU B CA 1
ATOM 7071 C C . LEU B 1 158 ? -28.59400 1.70900 -10.77300 1.000 35.43583 158 LEU B C 1
ATOM 7072 O O . LEU B 1 158 ? -27.92100 2.70400 -10.47500 1.000 34.00934 158 LEU B O 1
ATOM 7088 N N . ILE B 1 159 ? -29.70900 1.37800 -10.11400 1.000 34.35412 159 ILE B N 1
ATOM 7089 C CA . ILE B 1 159 ? -30.13900 2.15400 -8.95300 1.000 35.30686 159 ILE B CA 1
ATOM 7090 C C . ILE B 1 159 ? -29.12500 2.02800 -7.82200 1.000 33.04607 159 ILE B C 1
ATOM 7091 O O . ILE B 1 159 ? -28.79700 3.01100 -7.14600 1.000 32.72498 159 ILE B O 1
ATOM 7107 N N . ALA B 1 160 ? -28.60900 0.81900 -7.60000 1.000 32.99606 160 ALA B N 1
ATOM 7108 C CA . ALA B 1 160 ? -27.64600 0.60600 -6.52200 1.000 32.93290 160 ALA B CA 1
ATOM 7109 C C . ALA B 1 160 ? -26.37500 1.42000 -6.75900 1.000 32.66181 160 ALA B C 1
ATOM 7110 O O . ALA B 1 160 ? -25.85900 2.07500 -5.84600 1.000 33.58297 160 ALA B O 1
ATOM 7117 N N . LYS B 1 161 ? -25.85700 1.39400 -7.98900 1.000 33.23820 161 LYS B N 1
ATOM 7118 C CA . LYS B 1 161 ? -24.65400 2.16300 -8.29500 1.000 34.29622 161 LYS B CA 1
ATOM 7119 C C . LYS B 1 161 ? -24.90600 3.65900 -8.18900 1.000 32.76445 161 LYS B C 1
ATOM 7120 O O . LYS B 1 161 ? -23.98400 4.41800 -7.87300 1.000 35.16474 161 LYS B O 1
ATOM 7139 N N . HIS B 1 162 ? -26.14500 4.09700 -8.42300 1.000 33.33031 162 HIS B N 1
ATOM 7140 C CA . HIS B 1 162 ? -26.45900 5.51600 -8.30400 1.000 36.34120 162 HIS B CA 1
ATOM 7141 C C . HIS B 1 162 ? -26.39600 5.97700 -6.85100 1.000 36.12275 162 HIS B C 1
ATOM 7142 O O . HIS B 1 162 ? -25.83700 7.03800 -6.55200 1.000 34.82260 162 HIS B O 1
ATOM 7156 N N . PHE B 1 163 ? -26.97100 5.20000 -5.93500 1.000 35.97537 163 PHE B N 1
ATOM 7157 C CA . PHE B 1 163 ? -26.92700 5.51300 -4.51400 1.000 35.16737 163 PHE B CA 1
ATOM 7158 C C . PHE B 1 163 ? -25.69100 4.96200 -3.81400 1.000 32.52232 163 PHE B C 1
ATOM 7159 O O . PHE B 1 163 ? -25.51200 5.21500 -2.62100 1.000 35.62532 163 PHE B O 1
ATOM 7176 N N . ASN B 1 164 ? -24.83800 4.23700 -4.52400 1.000 31.57221 164 ASN B N 1
ATOM 7177 C CA . ASN B 1 164 ? -23.61500 3.67400 -3.96700 1.000 35.40161 164 ASN B CA 1
ATOM 7178 C C . ASN B 1 164 ? -23.90600 2.85700 -2.71000 1.000 33.58034 164 ASN B C 1
ATOM 7179 O O . ASN B 1 164 ? -23.32500 3.07500 -1.64700 1.000 36.20697 164 ASN B O 1
ATOM 7190 N N . VAL B 1 165 ? -24.82500 1.90300 -2.84000 1.000 34.90945 165 VAL B N 1
ATOM 7191 C CA . VAL B 1 165 ? -25.20500 1.03000 -1.74200 1.000 27.23484 165 VAL B CA 1
ATOM 7192 C C . VAL B 1 165 ? -25.01000 -0.41000 -2.19600 1.000 31.32481 165 VAL B C 1
ATOM 7193 O O . VAL B 1 165 ? -24.92500 -0.71100 -3.39300 1.000 35.22264 165 VAL B O 1
ATOM 7206 N N . HIS B 1 166 ? -24.95300 -1.31300 -1.22100 1.000 31.05109 166 HIS B N 1
ATOM 7207 C CA . HIS B 1 166 ? -24.91700 -2.73000 -1.54800 1.000 31.24059 166 HIS B CA 1
ATOM 7208 C C . HIS B 1 166 ? -26.13800 -3.09300 -2.38300 1.000 31.42745 166 HIS B C 1
ATOM 7209 O O . HIS B 1 166 ? -27.24500 -2.61600 -2.12300 1.000 30.89844 166 HIS B O 1
ATOM 7223 N N . MET B 1 167 ? -25.93300 -3.92600 -3.40900 1.000 28.09021 167 MET B N 1
ATOM 7224 C CA . MET B 1 167 ? -27.01200 -4.19200 -4.35700 1.000 32.78814 167 MET B CA 1
ATOM 7225 C C . MET B 1 167 ? -28.22000 -4.82300 -3.68400 1.000 30.20099 167 MET B C 1
ATOM 7226 O O . MET B 1 167 ? -29.36000 -4.54100 -4.08100 1.000 29.27456 167 MET B O 1
ATOM 7240 N N . SER B 1 168 ? -27.99300 -5.63400 -2.65000 1.000 27.74280 168 SER B N 1
ATOM 7241 C CA . SER B 1 168 ? -29.09400 -6.25800 -1.93100 1.000 32.23808 168 SER B CA 1
ATOM 7242 C C . SER B 1 168 ? -30.01100 -5.23200 -1.28100 1.000 31.47483 168 SER B C 1
ATOM 7243 O O . SER B 1 168 ? -31.15500 -5.56200 -0.96300 1.000 31.98805 168 SER B O 1
ATOM 7251 N N . GLU B 1 169 ? -29.53800 -4.00000 -1.07900 1.000 28.85083 169 GLU B N 1
ATOM 7252 C CA . GLU B 1 169 ? -30.37100 -2.97200 -0.46500 1.000 31.44324 169 GLU B CA 1
ATOM 7253 C C . GLU B 1 169 ? -31.45900 -2.46800 -1.41300 1.000 30.55893 169 GLU B C 1
ATOM 7254 O O . GLU B 1 169 ? -32.45100 -1.89500 -0.95600 1.000 32.59075 169 GLU B O 1
ATOM 7266 N N . VAL B 1 170 ? -31.30700 -2.68500 -2.71500 1.000 32.44600 170 VAL B N 1
ATOM 7267 C CA . VAL B 1 170 ? -32.25100 -2.19800 -3.71500 1.000 31.14847 170 VAL B CA 1
ATOM 7268 C C . VAL B 1 170 ? -33.22600 -3.31100 -4.05100 1.000 31.98278 170 VAL B C 1
ATOM 7269 O O . VAL B 1 170 ? -32.81600 -4.43700 -4.35700 1.000 30.67210 170 VAL B O 1
ATOM 7282 N N . HIS B 1 171 ? -34.51800 -2.99800 -3.98200 1.000 33.87248 171 HIS B N 1
ATOM 7283 C CA . HIS B 1 171 ? -35.58800 -3.86100 -4.48400 1.000 30.70105 171 HIS B CA 1
ATOM 7284 C C . HIS B 1 171 ? -36.35500 -3.04100 -5.51400 1.000 32.69076 171 HIS B C 1
ATOM 7285 O O . HIS B 1 171 ? -36.97400 -2.03100 -5.17200 1.000 33.51191 171 HIS B O 1
ATOM 7299 N N . THR B 1 172 ? -36.33100 -3.47500 -6.77200 1.000 35.04894 172 THR B N 1
ATOM 7300 C CA . THR B 1 172 ? -37.01500 -2.77400 -7.84800 1.000 32.92763 172 THR B CA 1
ATOM 7301 C C . THR B 1 172 ? -37.57000 -3.81100 -8.82200 1.000 34.73574 172 THR B C 1
ATOM 7302 O O . THR B 1 172 ? -37.44500 -5.02400 -8.61200 1.000 32.66444 172 THR B O 1
ATOM 7313 N N . ARG B 1 173 ? -38.18200 -3.32900 -9.90500 1.000 31.53799 173 ARG B N 1
ATOM 7314 C CA . ARG B 1 173 ? -38.91100 -4.22900 -10.78500 1.000 34.47782 173 ARG B CA 1
ATOM 7315 C C . ARG B 1 173 ? -39.29700 -3.60100 -12.11400 1.000 31.78802 173 ARG B C 1
ATOM 7316 O O . ARG B 1 173 ? -39.82300 -2.48800 -12.15100 1.000 31.92488 173 ARG B O 1
ATOM 7337 N N . ILE B 1 174 ? -39.03800 -4.31500 -13.20600 1.000 32.00121 174 ILE B N 1
ATOM 7338 C CA . ILE B 1 174 ? -39.52000 -3.95600 -14.53200 1.000 34.32517 174 ILE B CA 1
ATOM 7339 C C . ILE B 1 174 ? -40.51500 -5.03900 -14.94100 1.000 31.77749 174 ILE B C 1
ATOM 7340 O O . ILE B 1 174 ? -40.13800 -6.20200 -15.14000 1.000 30.51945 174 ILE B O 1
ATOM 7356 N N . ILE B 1 175 ? -41.78400 -4.66900 -15.07600 1.000 32.41441 175 ILE B N 1
ATOM 7357 C CA . ILE B 1 175 ? -42.84800 -5.61300 -15.38900 1.000 32.15386 175 ILE B CA 1
ATOM 7358 C C . ILE B 1 175 ? -43.27100 -5.41300 -16.84600 1.000 31.79592 175 ILE B C 1
ATOM 7359 O O . ILE B 1 175 ? -42.82600 -4.49100 -17.53300 1.000 32.81446 175 ILE B O 1
ATOM 7375 N N . GLY B 1 176 ? -44.14000 -6.29800 -17.31400 1.000 32.36967 176 GLY B N 1
ATOM 7376 C CA . GLY B 1 176 ? -44.67800 -6.19800 -18.65400 1.000 31.34060 176 GLY B CA 1
ATOM 7377 C C . GLY B 1 176 ? -43.89100 -6.98000 -19.68100 1.000 30.30363 176 GLY B C 1
ATOM 7378 O O . GLY B 1 176 ? -43.27200 -7.99800 -19.35000 1.000 29.51670 176 GLY B O 1
ATOM 7382 N N . GLU B 1 177 ? -43.90300 -6.50500 -20.92200 1.000 30.39575 177 GLU B N 1
ATOM 7383 C CA . GLU B 1 177 ? -43.23600 -7.21700 -22.00000 1.000 34.76469 177 GLU B CA 1
ATOM 7384 C C . GLU B 1 177 ? -41.71900 -7.17100 -21.84100 1.000 33.98565 177 GLU B C 1
ATOM 7385 O O . GLU B 1 177 ? -41.13900 -6.14400 -21.48500 1.000 31.12478 177 GLU B O 1
ATOM 7397 N N . HIS B 1 178 ? -41.07200 -8.30300 -22.11100 1.000 33.02238 178 HIS B N 1
ATOM 7398 C CA . HIS B 1 178 ? -39.62000 -8.33400 -22.30900 1.000 33.87775 178 HIS B CA 1
ATOM 7399 C C . HIS B 1 178 ? -39.28900 -7.72900 -23.67600 1.000 36.44121 178 HIS B C 1
ATOM 7400 O O . HIS B 1 178 ? -38.98500 -8.41500 -24.65200 1.000 37.49660 178 HIS B O 1
ATOM 7414 N N . GLY B 1 179 ? -39.43100 -6.41000 -23.74300 1.000 39.62317 179 GLY B N 1
ATOM 7415 C CA . GLY B 1 179 ? -39.25100 -5.70000 -24.98600 1.000 39.84162 179 GLY B CA 1
ATOM 7416 C C . GLY B 1 179 ? -39.45300 -4.20500 -24.87000 1.000 42.97621 179 GLY B C 1
ATOM 7417 O O . GLY B 1 179 ? -39.18900 -3.61800 -23.82100 1.000 41.59183 179 GLY B O 1
ATOM 7421 N N . ASP B 1 180 ? -39.94800 -3.58000 -25.94200 1.000 45.63968 180 ASP B N 1
ATOM 7422 C CA . ASP B 1 180 ? -40.02500 -2.12200 -25.97800 1.000 49.79281 180 ASP B CA 1
ATOM 7423 C C . ASP B 1 180 ? -41.06000 -1.56900 -25.00700 1.000 46.31608 180 ASP B C 1
ATOM 7424 O O . ASP B 1 180 ? -40.90200 -0.44600 -24.51800 1.000 46.31608 180 ASP B O 1
ATOM 7433 N N . THR B 1 181 ? -42.11900 -2.32400 -24.71800 1.000 42.95252 181 THR B N 1
ATOM 7434 C CA . THR B 1 181 ? -43.20100 -1.83900 -23.87700 1.000 39.96795 181 THR B CA 1
ATOM 7435 C C . THR B 1 181 ? -43.00100 -2.16500 -22.40000 1.000 38.24143 181 THR B C 1
ATOM 7436 O O . THR B 1 181 ? -43.96300 -2.10000 -21.62900 1.000 37.95192 181 THR B O 1
ATOM 7447 N N . MET B 1 182 ? -41.77700 -2.49200 -21.98300 1.000 38.89940 182 MET B N 1
ATOM 7448 C CA . MET B 1 182 ? -41.51800 -2.77300 -20.57800 1.000 35.51742 182 MET B CA 1
ATOM 7449 C C . MET B 1 182 ? -41.78400 -1.53200 -19.72900 1.000 35.32529 182 MET B C 1
ATOM 7450 O O . MET B 1 182 ? -41.62100 -0.39800 -20.17600 1.000 36.20960 182 MET B O 1
ATOM 7464 N N . VAL B 1 183 ? -42.22600 -1.76400 -18.49300 1.000 35.79377 183 VAL B N 1
ATOM 7465 C CA . VAL B 1 183 ? -42.64400 -0.69800 -17.59200 1.000 37.16761 183 VAL B CA 1
ATOM 7466 C C . VAL B 1 183 ? -41.88100 -0.81100 -16.28400 1.000 38.59410 183 VAL B C 1
ATOM 7467 O O . VAL B 1 183 ? -41.98300 -1.82500 -15.58500 1.000 36.54649 183 VAL B O 1
ATOM 7480 N N . PRO B 1 184 ? -41.11200 0.21300 -15.88600 1.000 40.23640 184 PRO B N 1
ATOM 7481 C CA . PRO B 1 184 ? -40.48300 0.17900 -14.56000 1.000 38.48619 184 PRO B CA 1
ATOM 7482 C C . PRO B 1 184 ? -41.48300 0.59500 -13.49100 1.000 40.17061 184 PRO B C 1
ATOM 7483 O O . PRO B 1 184 ? -42.30000 1.49900 -13.69200 1.000 40.27851 184 PRO B O 1
ATOM 7494 N N . VAL B 1 185 ? -41.41600 -0.08300 -12.34600 1.000 35.66217 185 VAL B N 1
ATOM 7495 C CA . VAL B 1 185 ? -42.34600 0.17400 -11.25600 1.000 37.53082 185 VAL B CA 1
ATOM 7496 C C . VAL B 1 185 ? -41.63300 0.93200 -10.14200 1.000 37.41238 185 VAL B C 1
ATOM 7497 O O . VAL B 1 185 ? -41.26000 0.35300 -9.11100 1.000 34.43044 185 VAL B O 1
ATOM 7510 N N . ILE B 1 186 ? -41.44300 2.23800 -10.34200 1.000 35.88588 186 ILE B N 1
ATOM 7511 C CA . ILE B 1 186 ? -40.82800 3.05900 -9.30600 1.000 35.99642 186 ILE B CA 1
ATOM 7512 C C . ILE B 1 186 ? -41.69300 3.07800 -8.05200 1.000 37.36501 186 ILE B C 1
ATOM 7513 O O . ILE B 1 186 ? -41.18500 3.23700 -6.93500 1.000 36.03327 186 ILE B O 1
ATOM 7529 N N . SER B 1 187 ? -43.00500 2.90700 -8.21300 1.000 36.88863 187 SER B N 1
ATOM 7530 C CA . SER B 1 187 ? -43.89600 2.88600 -7.06100 1.000 38.43092 187 SER B CA 1
ATOM 7531 C C . SER B 1 187 ? -43.55200 1.75800 -6.09800 1.000 36.10959 187 SER B C 1
ATOM 7532 O O . SER B 1 187 ? -43.84200 1.86100 -4.89700 1.000 34.11725 187 SER B O 1
ATOM 7540 N N . SER B 1 188 ? -42.95300 0.68000 -6.60000 1.000 33.35926 188 SER B N 1
ATOM 7541 C CA . SER B 1 188 ? -42.54300 -0.46000 -5.79100 1.000 34.94103 188 SER B CA 1
ATOM 7542 C C . SER B 1 188 ? -41.02800 -0.64100 -5.83000 1.000 33.78563 188 SER B C 1
ATOM 7543 O O . SER B 1 188 ? -40.52300 -1.76200 -5.88400 1.000 31.83803 188 SER B O 1
ATOM 7551 N N . THR B 1 189 ? -40.29400 0.46600 -5.82900 1.000 33.92775 189 THR B N 1
ATOM 7552 C CA . THR B 1 189 ? -38.83900 0.46200 -5.77100 1.000 34.44097 189 THR B CA 1
ATOM 7553 C C . THR B 1 189 ? -38.40100 1.06900 -4.44300 1.000 35.02788 189 THR B C 1
ATOM 7554 O O . THR B 1 189 ? -38.84600 2.16200 -4.08000 1.000 34.49361 189 THR B O 1
ATOM 7565 N N . SER B 1 190 ? -37.52500 0.36300 -3.73000 1.000 34.67258 190 SER B N 1
ATOM 7566 C CA . SER B 1 190 ? -37.10500 0.77600 -2.40500 1.000 31.74065 190 SER B CA 1
ATOM 7567 C C . SER B 1 190 ? -35.60800 0.56700 -2.23600 1.000 33.40927 190 SER B C 1
ATOM 7568 O O . SER B 1 190 ? -35.00300 -0.29900 -2.87800 1.000 32.76972 190 SER B O 1
ATOM 7576 N N . VAL B 1 191 ? -35.02100 1.36400 -1.34700 1.000 33.84616 191 VAL B N 1
ATOM 7577 C CA . VAL B 1 191 ? -33.62200 1.24500 -0.96000 1.000 30.62999 191 VAL B CA 1
ATOM 7578 C C . VAL B 1 191 ? -33.60300 1.13600 0.56200 1.000 31.31691 191 VAL B C 1
ATOM 7579 O O . VAL B 1 191 ? -33.95900 2.08800 1.26500 1.000 30.92739 191 VAL B O 1
ATOM 7592 N N . GLY B 1 192 ? -33.19300 -0.01800 1.07100 1.000 29.40353 192 GLY B N 1
ATOM 7593 C CA . GLY B 1 192 ? -33.22500 -0.25000 2.49500 1.000 29.44037 192 GLY B CA 1
ATOM 7594 C C . GLY B 1 192 ? -34.59200 -0.13900 3.11400 1.000 34.17778 192 GLY B C 1
ATOM 7595 O O . GLY B 1 192 ? -34.70100 0.13700 4.31700 1.000 32.54338 192 GLY B O 1
ATOM 7599 N N . GLY B 1 193 ? -35.64700 -0.37200 2.32600 1.000 31.77749 193 GLY B N 1
ATOM 7600 C CA . GLY B 1 193 ? -37.00300 -0.19500 2.78700 1.000 34.64889 193 GLY B CA 1
ATOM 7601 C C . GLY B 1 193 ? -37.55800 1.19600 2.59900 1.000 32.80920 193 GLY B C 1
ATOM 7602 O O . GLY B 1 193 ? -38.77900 1.37800 2.69500 1.000 35.37003 193 GLY B O 1
ATOM 7606 N N . ILE B 1 194 ? -36.71500 2.17600 2.32900 1.000 34.07251 194 ILE B N 1
ATOM 7607 C CA . ILE B 1 194 ? -37.17400 3.55100 2.12100 1.000 33.85932 194 ILE B CA 1
ATOM 7608 C C . ILE B 1 194 ? -37.66600 3.68700 0.68700 1.000 31.07215 194 ILE B C 1
ATOM 7609 O O . ILE B 1 194 ? -36.92300 3.33900 -0.24800 1.000 31.62748 194 ILE B O 1
ATOM 7625 N N . PRO B 1 195 ? -38.89000 4.16300 0.46300 1.000 36.07275 195 PRO B N 1
ATOM 7626 C CA . PRO B 1 195 ? -39.32800 4.43700 -0.91600 1.000 36.47016 195 PRO B CA 1
ATOM 7627 C C . PRO B 1 195 ? -38.28800 5.25500 -1.67100 1.000 38.82308 195 PRO B C 1
ATOM 7628 O O . PRO B 1 195 ? -37.78500 6.26500 -1.18100 1.000 37.97034 195 PRO B O 1
ATOM 7639 N N . VAL B 1 196 ? -37.95700 4.79900 -2.88000 1.000 37.70189 196 VAL B N 1
ATOM 7640 C CA . VAL B 1 196 ? -36.84200 5.39700 -3.61100 1.000 41.04966 196 VAL B CA 1
ATOM 7641 C C . VAL B 1 196 ? -37.09700 6.87600 -3.87600 1.000 42.75513 196 VAL B C 1
ATOM 7642 O O . VAL B 1 196 ? -36.15100 7.66400 -4.00200 1.000 42.09978 196 VAL B O 1
ATOM 7655 N N . THR B 1 197 ? -38.36800 7.27600 -3.96100 1.000 41.93398 197 THR B N 1
ATOM 7656 C CA . THR B 1 197 ? -38.68200 8.67700 -4.20100 1.000 42.41561 197 THR B CA 1
ATOM 7657 C C . THR B 1 197 ? -38.18300 9.56800 -3.07100 1.000 43.25519 197 THR B C 1
ATOM 7658 O O . THR B 1 197 ? -37.84900 10.73600 -3.30500 1.000 45.15015 197 THR B O 1
ATOM 7669 N N . ARG B 1 198 ? -38.11800 9.04400 -1.85300 1.000 42.63143 198 ARG B N 1
ATOM 7670 C CA . ARG B 1 198 ? -37.67600 9.80500 -0.69300 1.000 45.62916 198 ARG B CA 1
ATOM 7671 C C . ARG B 1 198 ? -36.18200 9.66700 -0.42700 1.000 48.89797 198 ARG B C 1
ATOM 7672 O O . ARG B 1 198 ? -35.66300 10.34000 0.46800 1.000 49.37697 198 ARG B O 1
ATOM 7693 N N . MET B 1 199 ? -35.48100 8.82400 -1.17800 1.000 49.30065 199 MET B N 1
ATOM 7694 C CA . MET B 1 199 ? -34.04700 8.67100 -0.98000 1.000 52.75633 199 MET B CA 1
ATOM 7695 C C . MET B 1 199 ? -33.31700 9.89700 -1.52000 1.000 55.39085 199 MET B C 1
ATOM 7696 O O . MET B 1 199 ? -33.63900 10.38300 -2.60700 1.000 53.54589 199 MET B O 1
ATOM 7710 N N . PRO B 1 200 ? -32.34200 10.43100 -0.78200 1.000 58.50965 200 PRO B N 1
ATOM 7711 C CA . PRO B 1 200 ? -31.64100 11.63400 -1.26500 1.000 59.90455 200 PRO B CA 1
ATOM 7712 C C . PRO B 1 200 ? -30.85100 11.33900 -2.53200 1.000 57.25160 200 PRO B C 1
ATOM 7713 O O . PRO B 1 200 ? -30.09800 10.36300 -2.60000 1.000 57.32529 200 PRO B O 1
ATOM 7724 N N . GLY B 1 201 ? -31.03200 12.19600 -3.53700 1.000 54.62760 201 GLY B N 1
ATOM 7725 C CA . GLY B 1 201 ? -30.36200 12.04600 -4.80900 1.000 52.99056 201 GLY B CA 1
ATOM 7726 C C . GLY B 1 201 ? -31.19400 11.43900 -5.91300 1.000 49.55857 201 GLY B C 1
ATOM 7727 O O . GLY B 1 201 ? -30.69900 11.31600 -7.04000 1.000 50.40078 201 GLY B O 1
ATOM 7731 N N . TRP B 1 202 ? -32.44100 11.05500 -5.63000 1.000 49.22169 202 TRP B N 1
ATOM 7732 C CA . TRP B 1 202 ? -33.27700 10.44100 -6.65800 1.000 48.07419 202 TRP B CA 1
ATOM 7733 C C . TRP B 1 202 ? -33.49000 11.37300 -7.84300 1.000 47.11091 202 TRP B C 1
ATOM 7734 O O . TRP B 1 202 ? -33.72200 10.90800 -8.96100 1.000 46.93457 202 TRP B O 1
ATOM 7755 N N . GLU B 1 203 ? -33.41300 12.68400 -7.62200 1.000 51.82200 203 GLU B N 1
ATOM 7756 C CA . GLU B 1 203 ? -33.58400 13.62800 -8.72000 1.000 56.76470 203 GLU B CA 1
ATOM 7757 C C . GLU B 1 203 ? -32.48900 13.48200 -9.76600 1.000 51.95623 203 GLU B C 1
ATOM 7758 O O . GLU B 1 203 ? -32.73300 13.72900 -10.95400 1.000 48.44791 203 GLU B O 1
ATOM 7770 N N . ASP B 1 204 ? -31.28500 13.08900 -9.34600 1.000 52.40102 204 ASP B N 1
ATOM 7771 C CA . ASP B 1 204 ? -30.16000 12.93800 -10.25700 1.000 50.82715 204 ASP B CA 1
ATOM 7772 C C . ASP B 1 204 ? -30.16400 11.61200 -11.00700 1.000 49.12431 204 ASP B C 1
ATOM 7773 O O . ASP B 1 204 ? -29.20400 11.33100 -11.73500 1.000 49.38224 204 ASP B O 1
ATOM 7782 N N . PHE B 1 205 ? -31.20100 10.79400 -10.85300 1.000 47.93206 205 PHE B N 1
ATOM 7783 C CA . PHE B 1 205 ? -31.28900 9.50500 -11.52700 1.000 46.55295 205 PHE B CA 1
ATOM 7784 C C . PHE B 1 205 ? -32.24400 9.62500 -12.71100 1.000 47.26619 205 PHE B C 1
ATOM 7785 O O . PHE B 1 205 ? -33.43900 9.88400 -12.53000 1.000 45.50282 205 PHE B O 1
ATOM 7802 N N . ASP B 1 206 ? -31.71600 9.43500 -13.91700 1.000 49.20590 206 ASP B N 1
ATOM 7803 C CA . ASP B 1 206 ? -32.50600 9.51200 -15.14400 1.000 48.92955 206 ASP B CA 1
ATOM 7804 C C . ASP B 1 206 ? -33.13500 8.14400 -15.37600 1.000 47.33989 206 ASP B C 1
ATOM 7805 O O . ASP B 1 206 ? -32.48500 7.22700 -15.87700 1.000 48.47423 206 ASP B O 1
ATOM 7814 N N . VAL B 1 207 ? -34.41000 8.00600 -15.00600 1.000 47.53728 207 VAL B N 1
ATOM 7815 C CA . VAL B 1 207 ? -35.09300 6.72600 -15.17500 1.000 49.66122 207 VAL B CA 1
ATOM 7816 C C . VAL B 1 207 ? -35.19700 6.36900 -16.65200 1.000 52.61157 207 VAL B C 1
ATOM 7817 O O . VAL B 1 207 ? -34.94200 5.22500 -17.05000 1.000 48.91376 207 VAL B O 1
ATOM 7830 N N . GLU B 1 208 ? -35.56400 7.34100 -17.48900 1.000 54.84868 208 GLU B N 1
ATOM 7831 C CA . GLU B 1 208 ? -35.80400 7.04700 -18.89900 1.000 59.30448 208 GLU B CA 1
ATOM 7832 C C . GLU B 1 208 ? -34.53500 6.57500 -19.59800 1.000 55.42770 208 GLU B C 1
ATOM 7833 O O . GLU B 1 208 ? -34.58000 5.65600 -20.42700 1.000 51.82200 208 GLU B O 1
ATOM 7845 N N . GLU B 1 209 ? -33.39400 7.19400 -19.28500 1.000 55.50402 209 GLU B N 1
ATOM 7846 C CA . GLU B 1 209 ? -32.13900 6.73900 -19.87600 1.000 58.54123 209 GLU B CA 1
ATOM 7847 C C . GLU B 1 209 ? -31.78200 5.33900 -19.38600 1.000 56.34360 209 GLU B C 1
ATOM 7848 O O . GLU B 1 209 ? -31.24800 4.52200 -20.14700 1.000 54.27230 209 GLU B O 1
ATOM 7860 N N . ALA B 1 210 ? -32.06700 5.04500 -18.11500 1.000 52.56157 210 ALA B N 1
ATOM 7861 C CA . ALA B 1 210 ? -31.82000 3.70600 -17.59400 1.000 45.28964 210 ALA B CA 1
ATOM 7862 C C . ALA B 1 210 ? -32.65900 2.67400 -18.33500 1.000 44.90012 210 ALA B C 1
ATOM 7863 O O . ALA B 1 210 ? -32.15800 1.61700 -18.73400 1.000 42.09978 210 ALA B O 1
ATOM 7870 N N . VAL B 1 211 ? -33.94700 2.96000 -18.52100 1.000 42.06294 211 VAL B N 1
ATOM 7871 C CA . VAL B 1 211 ? -34.82100 2.02500 -19.22600 1.000 42.58669 211 VAL B CA 1
ATOM 7872 C C . VAL B 1 211 ? -34.32600 1.79900 -20.64800 1.000 42.06031 211 VAL B C 1
ATOM 7873 O O . VAL B 1 211 ? -34.34100 0.66900 -21.15400 1.000 42.10242 211 VAL B O 1
ATOM 7886 N N . ARG B 1 212 ? -33.88400 2.86400 -21.31800 1.000 44.34742 212 ARG B N 1
ATOM 7887 C CA . ARG B 1 212 ? -33.35200 2.70100 -22.66700 1.000 46.92668 212 ARG B CA 1
ATOM 7888 C C . ARG B 1 212 ? -32.14600 1.76900 -22.68100 1.000 45.66074 212 ARG B C 1
ATOM 7889 O O . ARG B 1 212 ? -32.04600 0.88700 -23.54500 1.000 46.54242 212 ARG B O 1
ATOM 7910 N N . GLU B 1 213 ? -31.22700 1.94200 -21.73200 1.000 44.72642 213 GLU B N 1
ATOM 7911 C CA . GLU B 1 213 ? -30.07900 1.04900 -21.65200 1.000 47.61887 213 GLU B CA 1
ATOM 7912 C C . GLU B 1 213 ? -30.50700 -0.38800 -21.40200 1.000 44.76589 213 GLU B C 1
ATOM 7913 O O . GLU B 1 213 ? -29.85000 -1.31800 -21.87800 1.000 45.91603 213 GLU B O 1
ATOM 7925 N N . VAL B 1 214 ? -31.60000 -0.59200 -20.66400 1.000 42.14189 214 VAL B N 1
ATOM 7926 C CA . VAL B 1 214 ? -32.03600 -1.95000 -20.36700 1.000 40.14692 214 VAL B CA 1
ATOM 7927 C C . VAL B 1 214 ? -32.69200 -2.57700 -21.58800 1.000 43.06569 214 VAL B C 1
ATOM 7928 O O . VAL B 1 214 ? -32.42200 -3.73700 -21.92000 1.000 40.97070 214 VAL B O 1
ATOM 7941 N N . LYS B 1 215 ? -33.55600 -1.82400 -22.28300 1.000 41.12072 215 LYS B N 1
ATOM 7942 C CA . LYS B 1 215 ? -34.30300 -2.38900 -23.39700 1.000 42.82619 215 LYS B CA 1
ATOM 7943 C C . LYS B 1 215 ? -33.48500 -2.47000 -24.68000 1.000 43.69471 215 LYS B C 1
ATOM 7944 O O . LYS B 1 215 ? -33.79900 -3.29200 -25.55100 1.000 40.51802 215 LYS B O 1
ATOM 7963 N N . GLU B 1 216 ? -32.45000 -1.64600 -24.81700 1.000 43.57101 216 GLU B N 1
ATOM 7964 C CA . GLU B 1 216 ? -31.67500 -1.60900 -26.04900 1.000 48.09524 216 GLU B CA 1
ATOM 7965 C C . GLU B 1 216 ? -30.45700 -2.52100 -26.02700 1.000 49.30328 216 GLU B C 1
ATOM 7966 O O . GLU B 1 216 ? -29.97100 -2.89900 -27.09900 1.000 51.57460 216 GLU B O 1
ATOM 7978 N N . ALA B 1 217 ? -29.97800 -2.90800 -24.84300 1.000 47.24251 217 ALA B N 1
ATOM 7979 C CA . ALA B 1 217 ? -28.73800 -3.67500 -24.75900 1.000 47.83995 217 ALA B CA 1
ATOM 7980 C C . ALA B 1 217 ? -28.80900 -4.95400 -25.58400 1.000 47.72677 217 ALA B C 1
ATOM 7981 O O . ALA B 1 217 ? -27.84200 -5.31500 -26.26700 1.000 49.67701 217 ALA B O 1
ATOM 7988 N N . GLY B 1 218 ? -29.94000 -5.65900 -25.52700 1.000 45.96604 218 GLY B N 1
ATOM 7989 C CA . GLY B 1 218 ? -30.05900 -6.90400 -26.27000 1.000 43.50258 218 GLY B CA 1
ATOM 7990 C C . GLY B 1 218 ? -29.72000 -6.74800 -27.73700 1.000 49.62963 218 GLY B C 1
ATOM 7991 O O . GLY B 1 218 ? -28.95000 -7.52900 -28.29900 1.000 49.60332 218 GLY B O 1
ATOM 7995 N N . GLN B 1 219 ? -30.29400 -5.73200 -28.38300 1.000 52.53261 219 GLN B N 1
ATOM 7996 C CA . GLN B 1 219 ? -29.97600 -5.47400 -29.78400 1.000 55.51718 219 GLN B CA 1
ATOM 7997 C C . GLN B 1 219 ? -28.49500 -5.16000 -29.95300 1.000 60.56252 219 GLN B C 1
ATOM 7998 O O . GLN B 1 219 ? -27.87000 -5.57900 -30.93800 1.000 61.54159 219 GLN B O 1
ATOM 8012 N N . ARG B 1 220 ? -27.91200 -4.42400 -29.00100 1.000 59.71242 220 ARG B N 1
ATOM 8013 C CA . ARG B 1 220 ? -26.49700 -4.07900 -29.11100 1.000 61.55212 220 ARG B CA 1
ATOM 8014 C C . ARG B 1 220 ? -25.61600 -5.31900 -29.01200 1.000 61.21260 220 ARG B C 1
ATOM 8015 O O . ARG B 1 220 ? -24.63100 -5.44500 -29.75100 1.000 59.10182 220 ARG B O 1
ATOM 8036 N N . ILE B 1 221 ? -25.95500 -6.24400 -28.11200 1.000 50.48500 221 ILE B N 1
ATOM 8037 C CA . ILE B 1 221 ? -25.17300 -7.46800 -27.98800 1.000 47.14513 221 ILE B CA 1
ATOM 8038 C C . ILE B 1 221 ? -25.28800 -8.30800 -29.25600 1.000 50.46395 221 ILE B C 1
ATOM 8039 O O . ILE B 1 221 ? -24.30000 -8.88300 -29.72800 1.000 48.23736 221 ILE B O 1
ATOM 8055 N N . ILE B 1 222 ? -26.49100 -8.39900 -29.82300 1.000 50.73766 222 ILE B N 1
ATOM 8056 C CA . ILE B 1 222 ? -26.68000 -9.19000 -31.03600 1.000 54.14860 222 ILE B CA 1
ATOM 8057 C C . ILE B 1 222 ? -25.86000 -8.60900 -32.18100 1.000 54.63287 222 ILE B C 1
ATOM 8058 O O . ILE B 1 222 ? -25.21700 -9.34300 -32.94400 1.000 55.03555 222 ILE B O 1
ATOM 8074 N N . GLU B 1 223 ? -25.86600 -7.28200 -32.32000 1.000 55.85407 223 GLU B N 1
ATOM 8075 C CA . GLU B 1 223 ? -25.12900 -6.63300 -33.39500 1.000 57.23318 223 GLU B CA 1
ATOM 8076 C C . GLU B 1 223 ? -23.62000 -6.73300 -33.22400 1.000 54.17492 223 GLU B C 1
ATOM 8077 O O . GLU B 1 223 ? -22.88500 -6.36800 -34.14800 1.000 56.37518 223 GLU B O 1
ATOM 8089 N N . THR B 1 224 ? -23.14200 -7.20700 -32.07200 1.000 50.40868 224 THR B N 1
ATOM 8090 C CA . THR B 1 224 ? -21.71200 -7.22100 -31.77900 1.000 47.88206 224 THR B CA 1
ATOM 8091 C C . THR B 1 224 ? -21.23700 -8.62400 -31.42400 1.000 44.86854 224 THR B C 1
ATOM 8092 O O . THR B 1 224 ? -20.47500 -9.21100 -32.19000 1.000 46.13974 224 THR B O 1
ATOM 8103 N N . TRP B 1 225 ? -21.64900 -9.17300 -30.28300 1.000 43.26835 225 TRP B N 1
ATOM 8104 C CA . TRP B 1 225 ? -21.21800 -10.50700 -29.87400 1.000 43.83420 225 TRP B CA 1
ATOM 8105 C C . TRP B 1 225 ? -22.03300 -11.61600 -30.52200 1.000 46.43188 225 TRP B C 1
ATOM 8106 O O . TRP B 1 225 ? -21.60700 -12.77400 -30.48300 1.000 44.81590 225 TRP B O 1
ATOM 8127 N N . GLY B 1 226 ? -23.17400 -11.29100 -31.12800 1.000 47.62676 226 GLY B N 1
ATOM 8128 C CA . GLY B 1 226 ? -24.02800 -12.26300 -31.77300 1.000 49.94020 226 GLY B CA 1
ATOM 8129 C C . GLY B 1 226 ? -25.28500 -12.59800 -31.00400 1.000 51.02454 226 GLY B C 1
ATOM 8130 O O . GLY B 1 226 ? -26.21200 -13.18100 -31.58000 1.000 52.36944 226 GLY B O 1
ATOM 8134 N N . GLY B 1 227 ? -25.34700 -12.24800 -29.73900 1.000 47.96891 227 GLY B N 1
ATOM 8135 C CA . GLY B 1 227 ? -26.50300 -12.52100 -28.91100 1.000 47.87679 227 GLY B CA 1
ATOM 8136 C C . GLY B 1 227 ? -26.08500 -12.70800 -27.47000 1.000 43.54469 227 GLY B C 1
ATOM 8137 O O . GLY B 1 227 ? -24.94000 -13.01900 -27.15200 1.000 41.13388 227 GLY B O 1
ATOM 8141 N N . THR B 1 228 ? -27.03400 -12.48600 -26.56700 1.000 38.14405 228 THR B N 1
ATOM 8142 C CA . THR B 1 228 ? -26.76000 -12.68700 -25.15600 1.000 35.65164 228 THR B CA 1
ATOM 8143 C C . THR B 1 228 ? -26.52900 -14.16900 -24.87800 1.000 34.99104 228 THR B C 1
ATOM 8144 O O . THR B 1 228 ? -26.95800 -15.04400 -25.63300 1.000 36.54386 228 THR B O 1
ATOM 8155 N N . GLN B 1 229 ? -25.84200 -14.44300 -23.76900 1.000 33.92512 229 GLN B N 1
ATOM 8156 C CA . GLN B 1 229 ? -25.34000 -15.78500 -23.48800 1.000 31.25112 229 GLN B CA 1
ATOM 8157 C C . GLN B 1 229 ? -25.11300 -15.97600 -21.99500 1.000 27.80070 229 GLN B C 1
ATOM 8158 O O . GLN B 1 229 ? -25.83800 -16.73200 -21.33300 1.000 26.92428 229 GLN B O 1
ATOM 8172 N N . PHE B 1 230 ? -24.11400 -15.28100 -21.45400 1.000 26.90059 230 PHE B N 1
ATOM 8173 C CA . PHE B 1 230 ? -23.78700 -15.44500 -20.04400 1.000 27.77965 230 PHE B CA 1
ATOM 8174 C C . PHE B 1 230 ? -24.84400 -14.82700 -19.14100 1.000 26.89796 230 PHE B C 1
ATOM 8175 O O . PHE B 1 230 ? -25.17400 -15.39400 -18.09200 1.000 25.40568 230 PHE B O 1
ATOM 8192 N N . GLY B 1 231 ? -25.36700 -13.66000 -19.51500 1.000 24.58979 231 GLY B N 1
ATOM 8193 C CA . GLY B 1 231 ? -26.37400 -13.02400 -18.69000 1.000 25.75572 231 GLY B CA 1
ATOM 8194 C C . GLY B 1 231 ? -27.62400 -13.87100 -18.55100 1.000 27.27959 231 GLY B C 1
ATOM 8195 O O . GLY B 1 231 ? -28.08100 -14.14500 -17.43800 1.000 28.83767 231 GLY B O 1
ATOM 8199 N N . ILE B 1 232 ? -28.18000 -14.32100 -19.68000 1.000 26.34790 232 ILE B N 1
ATOM 8200 C CA . ILE B 1 232 ? -29.40400 -15.11800 -19.62900 1.000 28.16390 232 ILE B CA 1
ATOM 8201 C C . ILE B 1 232 ? -29.14800 -16.47400 -18.99000 1.000 25.85310 232 ILE B C 1
ATOM 8202 O O . ILE B 1 232 ? -30.02800 -17.02900 -18.32600 1.000 27.22168 232 ILE B O 1
ATOM 8218 N N . ALA B 1 233 ? -27.95400 -17.03300 -19.17100 1.000 24.56084 233 ALA B N 1
ATOM 8219 C CA . ALA B 1 233 ? -27.65000 -18.33000 -18.57000 1.000 24.75297 233 ALA B CA 1
ATOM 8220 C C . ALA B 1 233 ? -27.63500 -18.24400 -17.04900 1.000 26.25841 233 ALA B C 1
ATOM 8221 O O . ALA B 1 233 ? -28.12800 -19.14800 -16.36400 1.000 27.37170 233 ALA B O 1
ATOM 8228 N N . GLN B 1 234 ? -27.07600 -17.16400 -16.50000 1.000 27.08483 234 GLN B N 1
ATOM 8229 C CA . GLN B 1 234 ? -27.05200 -17.00100 -15.05000 1.000 26.76637 234 GLN B CA 1
ATOM 8230 C C . GLN B 1 234 ? -28.45400 -16.73200 -14.52300 1.000 25.15828 234 GLN B C 1
ATOM 8231 O O . GLN B 1 234 ? -28.80600 -17.16200 -13.42200 1.000 28.02441 234 GLN B O 1
ATOM 8245 N N . ALA B 1 235 ? -29.26600 -16.00300 -15.29300 1.000 28.54290 235 ALA B N 1
ATOM 8246 C CA . ALA B 1 235 ? -30.65500 -15.76900 -14.89600 1.000 29.78515 235 ALA B CA 1
ATOM 8247 C C . ALA B 1 235 ? -31.43500 -17.08300 -14.83700 1.000 26.40317 235 ALA B C 1
ATOM 8248 O O . ALA B 1 235 ? -32.18200 -17.33500 -13.88700 1.000 25.18460 235 ALA B O 1
ATOM 8255 N N . ILE B 1 236 ? -31.26500 -17.93700 -15.84900 1.000 24.75823 236 ILE B N 1
ATOM 8256 C CA . ILE B 1 236 ? -31.85500 -19.27800 -15.80300 1.000 25.74519 236 ILE B CA 1
ATOM 8257 C C . ILE B 1 236 ? -31.38500 -20.01800 -14.56200 1.000 24.45820 236 ILE B C 1
ATOM 8258 O O . ILE B 1 236 ? -32.18200 -20.63100 -13.84700 1.000 26.91375 236 ILE B O 1
ATOM 8274 N N . THR B 1 237 ? -30.08500 -19.94200 -14.27000 1.000 25.21092 237 THR B N 1
ATOM 8275 C CA . THR B 1 237 ? -29.55000 -20.61200 -13.09000 1.000 25.76625 237 THR B CA 1
ATOM 8276 C C . THR B 1 237 ? -30.17400 -20.05500 -11.82200 1.000 30.60630 237 THR B C 1
ATOM 8277 O O . THR B 1 237 ? -30.48500 -20.80600 -10.88500 1.000 23.71863 237 THR B O 1
ATOM 8288 N N . ASN B 1 238 ? -30.35800 -18.73300 -11.77000 1.000 29.35878 238 ASN B N 1
ATOM 8289 C CA . ASN B 1 238 ? -30.98000 -18.11900 -10.59900 1.000 26.95850 238 ASN B CA 1
ATOM 8290 C C . ASN B 1 238 ? -32.42200 -18.58100 -10.43100 1.000 29.43511 238 ASN B C 1
ATOM 8291 O O . ASN B 1 238 ? -32.85000 -18.90300 -9.31200 1.000 27.65068 238 ASN B O 1
ATOM 8302 N N . LEU B 1 239 ? -33.18400 -18.62300 -11.52800 1.000 28.82977 239 LEU B N 1
ATOM 8303 C CA . LEU B 1 239 ? -34.58200 -19.03000 -11.43200 1.000 27.38749 239 LEU B CA 1
ATOM 8304 C C . LEU B 1 239 ? -34.70900 -20.48200 -11.00000 1.000 27.76122 239 LEU B C 1
ATOM 8305 O O . LEU B 1 239 ? -35.51700 -20.79600 -10.12500 1.000 24.55294 239 LEU B O 1
ATOM 8321 N N . VAL B 1 240 ? -33.90500 -21.37600 -11.58100 1.000 25.47411 240 VAL B N 1
ATOM 8322 C CA . VAL B 1 240 ? -34.02500 -22.79400 -11.26800 1.000 25.31619 240 VAL B CA 1
ATOM 8323 C C . VAL B 1 240 ? -33.64200 -23.06100 -9.82000 1.000 25.56886 240 VAL B C 1
ATOM 8324 O O . VAL B 1 240 ? -34.23800 -23.92200 -9.15500 1.000 27.61384 240 VAL B O 1
ATOM 8337 N N . ARG B 1 241 ? -32.64200 -22.34100 -9.30600 1.000 22.32373 241 ARG B N 1
ATOM 8338 C CA . ARG B 1 241 ? -32.25200 -22.54500 -7.91600 1.000 28.52184 241 ARG B CA 1
ATOM 8339 C C . ARG B 1 241 ? -33.35400 -22.08500 -6.97600 1.000 25.74519 241 ARG B C 1
ATOM 8340 O O . ARG B 1 241 ? -33.62400 -22.74300 -5.97100 1.000 28.09284 241 ARG B O 1
ATOM 8361 N N . THR B 1 242 ? -33.98500 -20.94400 -7.27900 1.000 26.95060 242 THR B N 1
ATOM 8362 C CA . THR B 1 242 ? -35.09800 -20.46000 -6.46400 1.000 22.25530 242 THR B CA 1
ATOM 8363 C C . THR B 1 242 ? -36.19900 -21.50500 -6.37100 1.000 27.31117 242 THR B C 1
ATOM 8364 O O . THR B 1 242 ? -36.82400 -21.66400 -5.31700 1.000 25.66097 242 THR B O 1
ATOM 8375 N N . ILE B 1 243 ? -36.47100 -22.20300 -7.47700 1.000 27.47961 243 ILE B N 1
ATOM 8376 C CA . ILE B 1 243 ? -37.52700 -23.21400 -7.48800 1.000 27.21379 243 ILE B CA 1
ATOM 8377 C C . ILE B 1 243 ? -37.09800 -24.44100 -6.69700 1.000 26.90059 243 ILE B C 1
ATOM 8378 O O . ILE B 1 243 ? -37.77100 -24.85900 -5.74200 1.000 24.78718 243 ILE B O 1
ATOM 8394 N N . LEU B 1 244 ? -35.96000 -25.03100 -7.08200 1.000 26.96639 244 LEU B N 1
ATOM 8395 C CA . LEU B 1 244 ? -35.57200 -26.32300 -6.52000 1.000 26.98218 244 LEU B CA 1
ATOM 8396 C C . LEU B 1 244 ? -35.24100 -26.21500 -5.03500 1.000 26.30842 244 LEU B C 1
ATOM 8397 O O . LEU B 1 244 ? -35.34800 -27.20200 -4.30000 1.000 26.23736 244 LEU B O 1
ATOM 8413 N N . GLN B 1 245 ? -34.81900 -25.04000 -4.56900 1.000 23.65284 245 GLN B N 1
ATOM 8414 C CA . GLN B 1 245 ? -34.52400 -24.83800 -3.15200 1.000 27.47698 245 GLN B CA 1
ATOM 8415 C C . GLN B 1 245 ? -35.67800 -24.16600 -2.40400 1.000 27.17168 245 GLN B C 1
ATOM 8416 O O . GLN B 1 245 ? -35.52600 -23.82000 -1.22400 1.000 25.90047 245 GLN B O 1
ATOM 8430 N N . ASP B 1 246 ? -36.82400 -23.98600 -3.06600 1.000 26.24525 246 ASP B N 1
ATOM 8431 C CA . ASP B 1 246 ? -38.04300 -23.48400 -2.43300 1.000 27.79017 246 ASP B CA 1
ATOM 8432 C C . ASP B 1 246 ? -37.76700 -22.21700 -1.62700 1.000 27.68753 246 ASP B C 1
ATOM 8433 O O . ASP B 1 246 ? -38.19400 -22.06700 -0.48500 1.000 28.90347 246 ASP B O 1
ATOM 8442 N N . GLU B 1 247 ? -37.06000 -21.28200 -2.24700 1.000 23.44755 247 GLU B N 1
ATOM 8443 C CA . GLU B 1 247 ? -36.61900 -20.08800 -1.53800 1.000 25.98469 247 GLU B CA 1
ATOM 8444 C C . GLU B 1 247 ? -37.73400 -19.07100 -1.34900 1.000 27.59541 247 GLU B C 1
ATOM 8445 O O . GLU B 1 247 ? -37.66300 -18.27400 -0.41300 1.000 28.24023 247 GLU B O 1
ATOM 8457 N N . ARG B 1 248 ? -38.75500 -19.08100 -2.20600 1.000 23.16067 248 ARG B N 1
ATOM 8458 C CA . ARG B 1 248 ? -39.90400 -18.18700 -2.06000 1.000 30.75369 248 ARG B CA 1
ATOM 8459 C C . ARG B 1 248 ? -39.48500 -16.72100 -2.17400 1.000 26.86638 248 ARG B C 1
ATOM 8460 O O . ARG B 1 248 ? -39.87900 -15.86900 -1.38000 1.000 29.62460 248 ARG B O 1
ATOM 8481 N N . ARG B 1 249 ? -38.66500 -16.43800 -3.18000 1.000 26.41369 249 ARG B N 1
ATOM 8482 C CA . ARG B 1 249 ? -38.35500 -15.06900 -3.54700 1.000 29.42195 249 ARG B CA 1
ATOM 8483 C C . ARG B 1 249 ? -39.45000 -14.51700 -4.45700 1.000 25.46358 249 ARG B C 1
ATOM 8484 O O . ARG B 1 249 ? -40.17900 -15.25900 -5.10900 1.000 28.91926 249 ARG B O 1
ATOM 8505 N N . VAL B 1 250 ? -39.55300 -13.19600 -4.50100 1.000 28.33761 250 VAL B N 1
ATOM 8506 C CA . VAL B 1 250 ? -40.53600 -12.50800 -5.33700 1.000 26.79269 250 VAL B CA 1
ATOM 8507 C C . VAL B 1 250 ? -39.77200 -12.02200 -6.56600 1.000 26.16893 250 VAL B C 1
ATOM 8508 O O . VAL B 1 250 ? -39.20200 -10.93000 -6.59500 1.000 29.16929 250 VAL B O 1
ATOM 8521 N N . LEU B 1 251 ? -39.76700 -12.84000 -7.60600 1.000 26.89796 251 LEU B N 1
ATOM 8522 C CA . LEU B 1 251 ? -39.03700 -12.54500 -8.82700 1.000 27.65595 251 LEU B CA 1
ATOM 8523 C C . LEU B 1 251 ? -40.00700 -12.22200 -9.95600 1.000 25.79257 251 LEU B C 1
ATOM 8524 O O . LEU B 1 251 ? -41.16100 -12.66600 -9.95500 1.000 27.39539 251 LEU B O 1
ATOM 8540 N N . THR B 1 252 ? -39.52700 -11.44100 -10.91800 1.000 24.97668 252 THR B N 1
ATOM 8541 C CA . THR B 1 252 ? -40.33600 -11.02700 -12.05800 1.000 27.39013 252 THR B CA 1
ATOM 8542 C C . THR B 1 252 ? -40.11500 -12.01600 -13.19500 1.000 27.64542 252 THR B C 1
ATOM 8543 O O . THR B 1 252 ? -39.02400 -12.05700 -13.78800 1.000 25.15302 252 THR B O 1
ATOM 8554 N N . VAL B 1 253 ? -41.15000 -12.80500 -13.50400 1.000 27.08746 253 VAL B N 1
ATOM 8555 C CA . VAL B 1 253 ? -41.09800 -13.79400 -14.57200 1.000 25.56886 253 VAL B CA 1
ATOM 8556 C C . VAL B 1 253 ? -42.37700 -13.70100 -15.39100 1.000 28.42709 253 VAL B C 1
ATOM 8557 O O . VAL B 1 253 ? -43.39400 -13.16700 -14.94400 1.000 26.11892 253 VAL B O 1
ATOM 8570 N N . SER B 1 254 ? -42.30300 -14.21400 -16.61600 1.000 23.18436 254 SER B N 1
ATOM 8571 C CA . SER B 1 254 ? -43.48900 -14.32100 -17.45100 1.000 27.78754 254 SER B CA 1
ATOM 8572 C C . SER B 1 254 ? -44.38600 -15.40300 -16.86300 1.000 29.38773 254 SER B C 1
ATOM 8573 O O . SER B 1 254 ? -43.96400 -16.55800 -16.74600 1.000 26.55055 254 SER B O 1
ATOM 8581 N N . ALA B 1 255 ? -45.60200 -15.02800 -16.47300 1.000 28.76924 255 ALA B N 1
ATOM 8582 C CA . ALA B 1 255 ? -46.53500 -15.97800 -15.89000 1.000 32.60391 255 ALA B CA 1
ATOM 8583 C C . ALA B 1 255 ? -47.95500 -15.59700 -16.28100 1.000 31.22480 255 ALA B C 1
ATOM 8584 O O . ALA B 1 255 ? -48.23400 -14.45700 -16.65700 1.000 28.81398 255 ALA B O 1
ATOM 8591 N N . TYR B 1 256 ? -48.85300 -16.57200 -16.16900 1.000 34.56730 256 TYR B N 1
ATOM 8592 C CA . TYR B 1 256 ? -50.24200 -16.38900 -16.57300 1.000 33.86985 256 TYR B CA 1
ATOM 8593 C C . TYR B 1 256 ? -50.97900 -15.51000 -15.56600 1.000 35.45688 256 TYR B C 1
ATOM 8594 O O . TYR B 1 256 ? -51.09000 -15.85600 -14.38600 1.000 36.43595 256 TYR B O 1
ATOM 8612 N N . LEU B 1 257 ? -51.47600 -14.36900 -16.03200 1.000 36.80704 257 LEU B N 1
ATOM 8613 C CA . LEU B 1 257 ? -52.23600 -13.47000 -15.18200 1.000 35.05157 257 LEU B CA 1
ATOM 8614 C C . LEU B 1 257 ? -53.69000 -13.91500 -15.12000 1.000 40.52328 257 LEU B C 1
ATOM 8615 O O . LEU B 1 257 ? -54.28000 -14.30200 -16.13400 1.000 37.11234 257 LEU B O 1
ATOM 8631 N N . ASP B 1 258 ? -54.25800 -13.87200 -13.91700 1.000 37.45449 258 ASP B N 1
ATOM 8632 C CA . ASP B 1 258 ? -55.64700 -14.24200 -13.70100 1.000 39.26260 258 ASP B CA 1
ATOM 8633 C C . ASP B 1 258 ? -56.31500 -13.21600 -12.78800 1.000 37.66504 258 ASP B C 1
ATOM 8634 O O . ASP B 1 258 ? -56.94500 -13.55700 -11.78800 1.000 36.29383 258 ASP B O 1
ATOM 8643 N N . GLY B 1 259 ? -56.16300 -11.93900 -13.12400 1.000 39.80214 259 GLY B N 1
ATOM 8644 C CA . GLY B 1 259 ? -56.83900 -10.86700 -12.43000 1.000 40.03375 259 GLY B CA 1
ATOM 8645 C C . GLY B 1 259 ? -56.14600 -10.33100 -11.20400 1.000 40.34694 259 GLY B C 1
ATOM 8646 O O . GLY B 1 259 ? -56.78300 -9.60600 -10.42700 1.000 39.34945 259 GLY B O 1
ATOM 8650 N N . GLU B 1 260 ? -54.86400 -10.65400 -11.00300 1.000 36.70703 260 GLU B N 1
ATOM 8651 C CA . GLU B 1 260 ? -54.17300 -10.16700 -9.81800 1.000 36.75177 260 GLU B CA 1
ATOM 8652 C C . GLU B 1 260 ? -53.82100 -8.68900 -9.93500 1.000 39.06258 260 GLU B C 1
ATOM 8653 O O . GLU B 1 260 ? -53.80300 -7.97700 -8.92500 1.000 38.40724 260 GLU B O 1
ATOM 8665 N N . ILE B 1 261 ? -53.52200 -8.21400 -11.14000 1.000 43.67892 261 ILE B N 1
ATOM 8666 C CA . ILE B 1 261 ? -53.17000 -6.81700 -11.37600 1.000 45.32122 261 ILE B CA 1
ATOM 8667 C C . ILE B 1 261 ? -54.24200 -6.21900 -12.27700 1.000 49.82439 261 ILE B C 1
ATOM 8668 O O . ILE B 1 261 ? -54.32800 -6.55400 -13.46800 1.000 50.31130 261 ILE B O 1
ATOM 8684 N N . ASP B 1 262 ? -55.06300 -5.33600 -11.70900 1.000 54.38284 262 ASP B N 1
ATOM 8685 C CA . ASP B 1 262 ? -56.07600 -4.59500 -12.46100 1.000 56.75944 262 ASP B CA 1
ATOM 8686 C C . ASP B 1 262 ? -57.05600 -5.52100 -13.17300 1.000 54.02753 262 ASP B C 1
ATOM 8687 O O . ASP B 1 262 ? -57.61500 -5.16400 -14.21400 1.000 57.46215 262 ASP B O 1
ATOM 8696 N N . GLY B 1 263 ? -57.28500 -6.70700 -12.61800 1.000 49.82966 263 GLY B N 1
ATOM 8697 C CA . GLY B 1 263 ? -58.22000 -7.63000 -13.22600 1.000 46.96616 263 GLY B CA 1
ATOM 8698 C C . GLY B 1 263 ? -57.86200 -8.06500 -14.62300 1.000 44.27899 263 GLY B C 1
ATOM 8699 O O . GLY B 1 263 ? -58.73100 -8.53700 -15.35100 1.000 43.33151 263 GLY B O 1
ATOM 8703 N N . ILE B 1 264 ? -56.60100 -7.91000 -15.02200 1.000 46.39767 264 ILE B N 1
ATOM 8704 C CA . ILE B 1 264 ? -56.16300 -8.35900 -16.33500 1.000 45.12646 264 ILE B CA 1
ATOM 8705 C C . ILE B 1 264 ? -56.06200 -9.87800 -16.33700 1.000 42.96041 264 ILE B C 1
ATOM 8706 O O . ILE B 1 264 ? -55.61400 -10.49300 -15.35700 1.000 40.94965 264 ILE B O 1
ATOM 8722 N N . ARG B 1 265 ? -56.46500 -10.49300 -17.44900 1.000 41.89450 265 ARG B N 1
ATOM 8723 C CA . ARG B 1 265 ? -56.58100 -11.94200 -17.50600 1.000 42.97884 265 ARG B CA 1
ATOM 8724 C C . ARG B 1 265 ? -56.16800 -12.46500 -18.87100 1.000 40.34957 265 ARG B C 1
ATOM 8725 O O . ARG B 1 265 ? -56.12100 -11.72700 -19.85700 1.000 39.82320 265 ARG B O 1
ATOM 8746 N N . ASP B 1 266 ? -55.87800 -13.76800 -18.90700 1.000 40.10481 266 ASP B N 1
ATOM 8747 C CA . ASP B 1 266 ? -55.65200 -14.50700 -20.14900 1.000 39.98374 266 ASP B CA 1
ATOM 8748 C C . ASP B 1 266 ? -54.47300 -13.92100 -20.92300 1.000 36.70177 266 ASP B C 1
ATOM 8749 O O . ASP B 1 266 ? -54.58100 -13.54200 -22.08700 1.000 33.85669 266 ASP B O 1
ATOM 8758 N N . VAL B 1 267 ? -53.33100 -13.86600 -20.24300 1.000 37.93876 267 VAL B N 1
ATOM 8759 C CA . VAL B 1 267 ? -52.09600 -13.39600 -20.85800 1.000 35.06999 267 VAL B CA 1
ATOM 8760 C C . VAL B 1 267 ? -50.92300 -13.79200 -19.96700 1.000 33.30136 267 VAL B C 1
ATOM 8761 O O . VAL B 1 267 ? -51.03100 -13.78300 -18.72900 1.000 35.18843 267 VAL B O 1
ATOM 8774 N N . CYS B 1 268 ? -49.80900 -14.18400 -20.57700 1.000 30.98266 268 CYS B N 1
ATOM 8775 C CA . CYS B 1 268 ? -48.55100 -14.39900 -19.87500 1.000 31.31954 268 CYS B CA 1
ATOM 8776 C C . CYS B 1 268 ? -47.64900 -13.19300 -20.12900 1.000 30.85633 268 CYS B C 1
ATOM 8777 O O . CYS B 1 268 ? -47.36900 -12.85000 -21.28700 1.000 29.37984 268 CYS B O 1
ATOM 8785 N N . ILE B 1 269 ? -47.22300 -12.53700 -19.05100 1.000 27.07430 269 ILE B N 1
ATOM 8786 C CA . ILE B 1 269 ? -46.44100 -11.31200 -19.15000 1.000 30.91423 269 ILE B CA 1
ATOM 8787 C C . ILE B 1 269 ? -45.65500 -11.15900 -17.85800 1.000 28.88767 269 ILE B C 1
ATOM 8788 O O . ILE B 1 269 ? -45.97200 -11.77900 -16.84200 1.000 31.82224 269 ILE B O 1
ATOM 8804 N N . GLY B 1 270 ? -44.61500 -10.33600 -17.90000 1.000 30.10098 270 GLY B N 1
ATOM 8805 C CA . GLY B 1 270 ? -43.75600 -10.14500 -16.74900 1.000 30.36680 270 GLY B CA 1
ATOM 8806 C C . GLY B 1 270 ? -44.46400 -9.54600 -15.55700 1.000 27.78754 270 GLY B C 1
ATOM 8807 O O . GLY B 1 270 ? -44.97900 -8.42400 -15.64200 1.000 29.93780 270 GLY B O 1
ATOM 8811 N N . VAL B 1 271 ? -44.48000 -10.27300 -14.44100 1.000 29.35352 271 VAL B N 1
ATOM 8812 C CA . VAL B 1 271 ? -45.15000 -9.82100 -13.22900 1.000 27.22695 271 VAL B CA 1
ATOM 8813 C C . VAL B 1 271 ? -44.40900 -10.33800 -11.99800 1.000 31.48799 271 VAL B C 1
ATOM 8814 O O . VAL B 1 271 ? -43.66200 -11.32900 -12.08600 1.000 27.67700 271 VAL B O 1
ATOM 8827 N N . PRO B 1 272 ? -44.59500 -9.72100 -10.83100 1.000 29.89569 272 PRO B N 1
ATOM 8828 C CA . PRO B 1 272 ? -43.96000 -10.25300 -9.61400 1.000 29.50091 272 PRO B CA 1
ATOM 8829 C C . PRO B 1 272 ? -44.64800 -11.53300 -9.16300 1.000 30.31942 272 PRO B C 1
ATOM 8830 O O . PRO B 1 272 ? -45.87700 -11.59200 -9.06000 1.000 30.71947 272 PRO B O 1
ATOM 8841 N N . ALA B 1 273 ? -43.84200 -12.55500 -8.88300 1.000 29.88253 273 ALA B N 1
ATOM 8842 C CA . ALA B 1 273 ? -44.36000 -13.85700 -8.49300 1.000 31.25638 273 ALA B CA 1
ATOM 8843 C C . ALA B 1 273 ? -43.47300 -14.44800 -7.41100 1.000 25.25566 273 ALA B C 1
ATOM 8844 O O . ALA B 1 273 ? -42.25200 -14.46700 -7.55400 1.000 26.19261 273 ALA B O 1
ATOM 8851 N N . ARG B 1 274 ? -44.08800 -14.90800 -6.32800 1.000 29.17192 274 ARG B N 1
ATOM 8852 C CA . ARG B 1 274 ? -43.38500 -15.62000 -5.26200 1.000 26.92691 274 ARG B CA 1
ATOM 8853 C C . ARG B 1 274 ? -43.13800 -17.04800 -5.73300 1.000 28.32182 274 ARG B C 1
ATOM 8854 O O . ARG B 1 274 ? -44.08700 -17.82500 -5.92100 1.000 31.04583 274 ARG B O 1
ATOM 8875 N N . LEU B 1 275 ? -41.86800 -17.40100 -5.91800 1.000 23.90023 275 LEU B N 1
ATOM 8876 C CA . LEU B 1 275 ? -41.50100 -18.64200 -6.58300 1.000 29.77725 275 LEU B CA 1
ATOM 8877 C C . LEU B 1 275 ? -40.98500 -19.65100 -5.56900 1.000 27.78228 275 LEU B C 1
ATOM 8878 O O . LEU B 1 275 ? -40.14400 -19.32100 -4.73600 1.000 27.12694 275 LEU B O 1
ATOM 8894 N N . GLY B 1 276 ? -41.45600 -20.88500 -5.68000 1.000 27.21642 276 GLY B N 1
ATOM 8895 C CA . GLY B 1 276 ? -40.99000 -21.96600 -4.83300 1.000 30.55366 276 GLY B CA 1
ATOM 8896 C C . GLY B 1 276 ? -40.89500 -23.26800 -5.59100 1.000 27.81912 276 GLY B C 1
ATOM 8897 O O . GLY B 1 276 ? -40.86900 -23.26700 -6.82500 1.000 29.74041 276 GLY B O 1
ATOM 8901 N N . ARG B 1 277 ? -40.82200 -24.38800 -4.87100 1.000 27.67700 277 ARG B N 1
ATOM 8902 C CA . ARG B 1 277 ? -40.69700 -25.68500 -5.52500 1.000 30.42207 277 ARG B CA 1
ATOM 8903 C C . ARG B 1 277 ? -41.95900 -26.06000 -6.29500 1.000 34.66205 277 ARG B C 1
ATOM 8904 O O . ARG B 1 277 ? -41.89000 -26.88200 -7.21600 1.000 32.91447 277 ARG B O 1
ATOM 8925 N N . GLU B 1 278 ? -43.10900 -25.49000 -5.93300 1.000 34.00145 278 GLU B N 1
ATOM 8926 C CA . GLU B 1 278 ? -44.35000 -25.72600 -6.65700 1.000 33.83300 278 GLU B CA 1
ATOM 8927 C C . GLU B 1 278 ? -44.57800 -24.70500 -7.76900 1.000 34.18041 278 GLU B C 1
ATOM 8928 O O . GLU B 1 278 ? -45.67600 -24.65700 -8.33900 1.000 33.05923 278 GLU B O 1
ATOM 8940 N N . GLY B 1 279 ? -43.57200 -23.89200 -8.08500 1.000 30.79843 279 GLY B N 1
ATOM 8941 C CA . GLY B 1 279 ? -43.69700 -22.89700 -9.12800 1.000 29.31667 279 GLY B CA 1
ATOM 8942 C C . GLY B 1 279 ? -44.18200 -21.55400 -8.62900 1.000 32.47231 279 GLY B C 1
ATOM 8943 O O . GLY B 1 279 ? -43.74300 -21.07800 -7.56800 1.000 30.39049 279 GLY B O 1
ATOM 8947 N N . VAL B 1 280 ? -45.07600 -20.92200 -9.39400 1.000 28.78240 280 VAL B N 1
ATOM 8948 C CA . VAL B 1 280 ? -45.65700 -19.64400 -9.00100 1.000 29.73778 280 VAL B CA 1
ATOM 8949 C C . VAL B 1 280 ? -46.60500 -19.88000 -7.83200 1.000 33.52244 280 VAL B C 1
ATOM 8950 O O . VAL B 1 280 ? -47.73100 -20.36800 -8.01400 1.000 28.99821 280 VAL B O 1
ATOM 8963 N N . LEU B 1 281 ? -46.15700 -19.54200 -6.62300 1.000 33.14082 281 LEU B N 1
ATOM 8964 C CA . LEU B 1 281 ? -47.02600 -19.67300 -5.45900 1.000 31.64853 281 LEU B CA 1
ATOM 8965 C C . LEU B 1 281 ? -48.14400 -18.63400 -5.50000 1.000 34.94893 281 LEU B C 1
ATOM 8966 O O . LEU B 1 281 ? -49.26500 -18.90300 -5.06600 1.000 30.22468 281 LEU B O 1
ATOM 8982 N N . GLU B 1 282 ? -47.85300 -17.43200 -6.00000 1.000 33.74352 282 GLU B N 1
ATOM 8983 C CA . GLU B 1 282 ? -48.88800 -16.46300 -6.34600 1.000 36.42805 282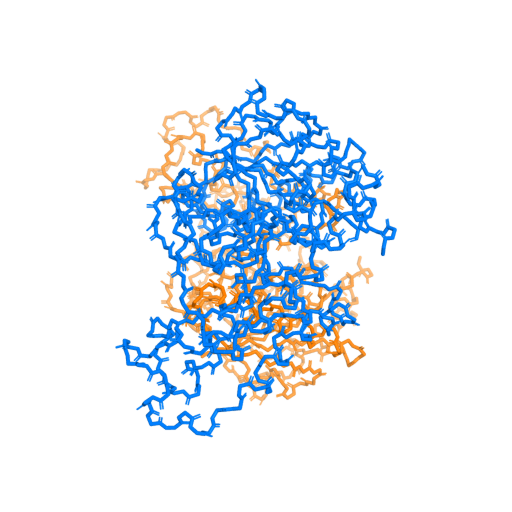 GLU B CA 1
ATOM 8984 C C . GLU B 1 282 ? -48.22500 -15.29400 -7.06600 1.000 35.32792 282 GLU B C 1
ATOM 8985 O O . GLU B 1 282 ? -47.03800 -15.01100 -6.85200 1.000 29.01401 282 GLU B O 1
ATOM 8997 N N . ILE B 1 283 ? -49.01400 -14.59200 -7.87500 1.000 33.62508 283 ILE B N 1
ATOM 8998 C CA . ILE B 1 283 ? -48.61100 -13.30800 -8.44200 1.000 32.63286 283 ILE B CA 1
ATOM 8999 C C . ILE B 1 283 ? -48.97600 -12.23500 -7.42700 1.000 36.05432 283 ILE B C 1
ATOM 9000 O O . ILE B 1 283 ? -50.14200 -12.12200 -7.03200 1.000 37.73874 283 ILE B O 1
ATOM 9016 N N . VAL B 1 284 ? -47.98400 -11.47300 -6.97800 1.000 36.63071 284 VAL B N 1
ATOM 9017 C CA . VAL B 1 284 ? -48.22900 -10.45800 -5.95000 1.000 35.29897 284 VAL B CA 1
ATOM 9018 C C . VAL B 1 284 ? -49.18300 -9.41300 -6.50500 1.000 38.63095 284 VAL B C 1
ATOM 9019 O O . VAL B 1 284 ? -48.91800 -8.85200 -7.59000 1.000 33.61192 284 VAL B O 1
ATOM 9032 N N . PRO B 1 285 ? -50.29900 -9.10200 -5.80700 1.000 39.82846 285 PRO B N 1
ATOM 9033 C CA . PRO B 1 285 ? -51.22100 -8.07700 -6.32400 1.000 42.05504 285 PRO B CA 1
ATOM 9034 C C . PRO B 1 285 ? -50.62300 -6.68300 -6.21600 1.000 41.88397 285 PRO B C 1
ATOM 9035 O O . PRO B 1 285 ? -51.01000 -5.90200 -5.33800 1.000 43.93158 285 PRO B O 1
ATOM 9046 N N . ILE B 1 286 ? -49.68500 -6.35700 -7.10400 1.000 39.59685 286 ILE B N 1
ATOM 9047 C CA . ILE B 1 286 ? -48.99700 -5.07800 -7.02800 1.000 41.88134 286 ILE B CA 1
ATOM 9048 C C . ILE B 1 286 ? -49.95100 -3.96200 -7.43400 1.000 44.38427 286 ILE B C 1
ATOM 9049 O O . ILE B 1 286 ? -50.66400 -4.06100 -8.44100 1.000 45.54757 286 ILE B O 1
ATOM 9065 N N . GLU B 1 287 ? -49.97500 -2.89500 -6.64300 1.000 45.45545 287 GLU B N 1
ATOM 9066 C CA . GLU B 1 287 ? -50.79500 -1.72300 -6.93400 1.000 49.35592 287 GLU B CA 1
ATOM 9067 C C . GLU B 1 287 ? -49.95400 -0.72400 -7.71900 1.000 44.52113 287 GLU B C 1
ATOM 9068 O O . GLU B 1 287 ? -48.87800 -0.31800 -7.26400 1.000 46.34503 287 GLU B O 1
ATOM 9080 N N . LEU B 1 288 ? -50.43600 -0.33800 -8.89200 1.000 38.51514 288 LEU B N 1
ATOM 9081 C CA . LEU B 1 288 ? -49.70300 0.54700 -9.78200 1.000 39.77845 288 LEU B CA 1
ATOM 9082 C C . LEU B 1 288 ? -50.33200 1.93500 -9.78000 1.000 44.74221 288 LEU B C 1
ATOM 9083 O O . LEU B 1 288 ? -51.54400 2.08800 -9.59100 1.000 38.85466 288 LEU B O 1
ATOM 9099 N N . GLU B 1 289 ? -49.48800 2.94900 -9.97100 1.000 45.49493 289 GLU B N 1
ATOM 9100 C CA . GLU B 1 289 ? -49.96700 4.31500 -10.08700 1.000 49.68754 289 GLU B CA 1
ATOM 9101 C C . GLU B 1 289 ? -50.38800 4.59500 -11.53100 1.000 49.29538 289 GLU B C 1
ATOM 9102 O O . GLU B 1 289 ? -50.08900 3.83200 -12.45700 1.000 47.50833 289 GLU B O 1
ATOM 9114 N N . GLU B 1 290 ? -51.09100 5.71100 -11.71600 1.000 53.08268 290 GLU B N 1
ATOM 9115 C CA . GLU B 1 290 ? -51.71400 6.02900 -12.99400 1.000 55.55140 290 GLU B CA 1
ATOM 9116 C C . GLU B 1 290 ? -50.81400 5.70300 -14.17900 1.000 54.60392 290 GLU B C 1
ATOM 9117 O O . GLU B 1 290 ? -51.11400 4.78900 -14.95200 1.000 53.89330 290 GLU B O 1
ATOM 9129 N N . ASP B 1 291 ? -49.70400 6.42700 -14.32400 1.000 54.81447 291 ASP B N 1
ATOM 9130 C CA . ASP B 1 291 ? -48.87100 6.27200 -15.51100 1.000 55.69352 291 ASP B CA 1
ATOM 9131 C C . ASP B 1 291 ? -48.38300 4.83800 -15.67100 1.000 52.15099 291 ASP B C 1
ATOM 9132 O O . ASP B 1 291 ? -48.41400 4.28600 -16.77700 1.000 51.81937 291 ASP B O 1
ATOM 9141 N N . GLU B 1 292 ? -47.93900 4.21000 -14.58000 1.000 50.01389 292 GLU B N 1
ATOM 9142 C CA . GLU B 1 292 ? -47.47700 2.82800 -14.67500 1.000 47.85047 292 GLU B CA 1
ATOM 9143 C C . GLU B 1 292 ? -48.59800 1.90600 -15.13700 1.000 46.39767 292 GLU B C 1
ATOM 9144 O O . GLU B 1 292 ? -48.38200 1.01700 -15.97200 1.000 44.77642 292 GLU B O 1
ATOM 9156 N N . MET B 1 293 ? -49.80900 2.11100 -14.61100 1.000 47.77152 293 MET B N 1
ATOM 9157 C CA . MET B 1 293 ? -50.94400 1.30300 -15.04500 1.000 46.18712 293 MET B CA 1
ATOM 9158 C C . MET B 1 293 ? -51.20100 1.47600 -16.53700 1.000 47.83205 293 MET B C 1
ATOM 9159 O O . MET B 1 293 ? -51.46500 0.49900 -17.24800 1.000 44.04739 293 MET B O 1
ATOM 9173 N N . ARG B 1 294 ? -51.15300 2.71900 -17.02500 1.000 50.28234 294 ARG B N 1
ATOM 9174 C CA . ARG B 1 294 ? -51.38700 2.96400 -18.44400 1.000 52.66684 294 ARG B CA 1
ATOM 9175 C C . ARG B 1 294 ? -50.34400 2.26000 -19.30500 1.000 49.35592 294 ARG B C 1
ATOM 9176 O O . ARG B 1 294 ? -50.68100 1.64200 -20.32300 1.000 46.17659 294 ARG B O 1
ATOM 9197 N N . ALA B 1 295 ? -49.07300 2.33800 -18.91100 1.000 47.35831 295 ALA B N 1
ATOM 9198 C CA . ALA B 1 295 ? -48.02400 1.67500 -19.67900 1.000 47.50043 295 ALA B CA 1
ATOM 9199 C C . ALA B 1 295 ? -48.18200 0.16100 -19.64300 1.000 43.55259 295 ALA B C 1
ATOM 9200 O O . ALA B 1 295 ? -48.00600 -0.51000 -20.66700 1.000 43.25255 295 ALA B O 1
ATOM 9207 N N . PHE B 1 296 ? -48.52100 -0.39700 -18.47800 1.000 40.25746 296 PHE B N 1
ATOM 9208 C CA . PHE B 1 296 ? -48.69200 -1.84400 -18.37800 1.000 38.62042 296 PHE B CA 1
ATOM 9209 C C . PHE B 1 296 ? -49.84300 -2.32300 -19.25200 1.000 40.91280 296 PHE B C 1
ATOM 9210 O O . PHE B 1 296 ? -49.73200 -3.35700 -19.92600 1.000 38.88361 296 PHE B O 1
ATOM 9227 N N . ARG B 1 297 ? -50.96200 -1.59200 -19.24700 1.000 39.12048 297 ARG B N 1
ATOM 9228 C CA . ARG B 1 297 ? -52.08400 -1.96700 -20.09700 1.000 38.28880 297 ARG B CA 1
ATOM 9229 C C . ARG B 1 297 ? -51.70600 -1.87700 -21.57000 1.000 42.15505 297 ARG B C 1
ATOM 9230 O O . ARG B 1 297 ? -52.10300 -2.73000 -22.37000 1.000 40.14692 297 ARG B O 1
ATOM 9251 N N . ARG B 1 298 ? -50.93400 -0.85300 -21.94700 1.000 40.68383 298 ARG B N 1
ATOM 9252 C CA . ARG B 1 298 ? -50.44000 -0.77300 -23.31600 1.000 42.14979 298 ARG B CA 1
ATOM 9253 C C . ARG B 1 298 ? -49.56500 -1.97000 -23.67200 1.000 40.81542 298 ARG B C 1
ATOM 9254 O O . ARG B 1 298 ? -49.56200 -2.41400 -24.82600 1.000 41.01808 298 ARG B O 1
ATOM 9275 N N . SER B 1 299 ? -48.81400 -2.49700 -22.70400 1.000 40.75225 299 SER B N 1
ATOM 9276 C CA . SER B 1 299 ? -47.95000 -3.64000 -22.96600 1.000 39.15206 299 SER B CA 1
ATOM 9277 C C . SER B 1 299 ? -48.75200 -4.93100 -23.03700 1.000 38.50462 299 SER B C 1
ATOM 9278 O O . SER B 1 299 ? -48.45000 -5.80900 -23.85400 1.000 37.40185 299 SER B O 1
ATOM 9286 N N . VAL B 1 300 ? -49.76800 -5.06500 -22.18200 1.000 38.10983 300 VAL B N 1
ATOM 9287 C CA . VAL B 1 300 ? -50.63900 -6.23400 -22.23900 1.000 36.73598 300 VAL B CA 1
ATOM 9288 C C . VAL B 1 300 ? -51.33700 -6.31700 -23.59100 1.000 38.65990 300 VAL B C 1
ATOM 9289 O O . VAL B 1 300 ? -51.61400 -7.41600 -24.09300 1.000 34.86734 300 VAL B O 1
ATOM 9302 N N . LYS B 1 301 ? -51.65000 -5.16700 -24.19200 1.000 38.76254 301 LYS B N 1
ATOM 9303 C CA . LYS B 1 301 ? -52.28100 -5.17400 -25.50600 1.000 39.83109 301 LYS B CA 1
ATOM 9304 C C . LYS B 1 301 ? -51.35700 -5.78800 -26.54900 1.000 39.21786 301 LYS B C 1
ATOM 9305 O O . LYS B 1 301 ? -51.75400 -6.69000 -27.29400 1.000 38.91782 301 LYS B O 1
ATOM 9324 N N . VAL B 1 302 ? -50.11300 -5.31300 -26.60800 1.000 39.75740 302 VAL B N 1
ATOM 9325 C CA . VAL B 1 302 ? -49.15300 -5.83900 -27.57400 1.000 39.38893 302 VAL B CA 1
ATOM 9326 C C . VAL B 1 302 ? -48.98400 -7.34300 -27.39500 1.000 37.58609 302 VAL B C 1
ATOM 9327 O O . VAL B 1 302 ? -49.01800 -8.11100 -28.36500 1.000 38.74412 302 VAL B O 1
ATOM 9340 N N . VAL B 1 303 ? -48.79100 -7.78800 -26.15000 1.000 36.63597 303 VAL B N 1
ATOM 9341 C CA . VAL B 1 303 ? -48.52200 -9.20200 -25.90900 1.000 35.64112 303 VAL B CA 1
ATOM 9342 C C . VAL B 1 303 ? -49.72900 -10.05300 -26.26900 1.000 36.11486 303 VAL B C 1
ATOM 9343 O O . VAL B 1 303 ? -49.59100 -11.10400 -26.90700 1.000 37.60714 303 VAL B O 1
ATOM 9356 N N . LYS B 1 304 ? -50.92800 -9.62500 -25.86800 1.000 36.93338 304 LYS B N 1
ATOM 9357 C CA . LYS B 1 304 ? -52.12000 -10.39800 -26.19000 1.000 36.53596 304 LYS B CA 1
ATOM 9358 C C . LYS B 1 304 ? -52.30000 -10.53200 -27.70100 1.000 41.83660 304 LYS B C 1
ATOM 9359 O O . LYS B 1 304 ? -52.64400 -11.61100 -28.20500 1.000 38.39145 304 LYS B O 1
ATOM 9378 N N . GLU B 1 305 ? -52.07400 -9.44700 -28.44200 1.000 38.82834 305 GLU B N 1
ATOM 9379 C CA . GLU B 1 305 ? -52.20700 -9.51600 -29.89500 1.000 42.98936 305 GLU B CA 1
ATOM 9380 C C . GLU B 1 305 ? -51.19400 -10.49200 -30.49300 1.000 40.54170 305 GLU B C 1
ATOM 9381 O O . GLU B 1 305 ? -51.55100 -11.37200 -31.28500 1.000 44.00264 305 GLU B O 1
ATOM 9393 N N . ALA B 1 306 ? -49.91600 -10.34800 -30.12400 1.000 40.96544 306 ALA B N 1
ATOM 9394 C CA . ALA B 1 306 ? -48.89600 -11.24700 -30.65100 1.000 36.50438 306 ALA B CA 1
ATOM 9395 C C . ALA B 1 306 ? -49.18100 -12.68700 -30.25600 1.000 38.70201 306 ALA B C 1
ATOM 9396 O O . ALA B 1 306 ? -48.82900 -13.61700 -30.98800 1.000 36.47016 306 ALA B O 1
ATOM 9403 N N . THR B 1 307 ? -49.82300 -12.89600 -29.10700 1.000 37.20446 307 THR B N 1
ATOM 9404 C CA . THR B 1 307 ? -50.10100 -14.25600 -28.66400 1.000 34.77259 307 THR B CA 1
ATOM 9405 C C . THR B 1 307 ? -51.19300 -14.89500 -29.51500 1.000 41.88923 307 THR B C 1
ATOM 9406 O O . THR B 1 307 ? -51.13500 -16.09300 -29.81700 1.000 43.11306 307 THR B O 1
ATOM 9417 N N . ARG B 1 308 ? -52.20100 -14.11700 -29.91200 1.000 43.90790 308 ARG B N 1
ATOM 9418 C CA . ARG B 1 308 ? -53.28200 -14.68300 -30.71400 1.000 45.06593 308 ARG B CA 1
ATOM 9419 C C . ARG B 1 308 ? -52.77300 -15.13400 -32.07900 1.000 50.81136 308 ARG B C 1
ATOM 9420 O O . ARG B 1 308 ? -53.18000 -16.18800 -32.58100 1.000 53.42483 308 ARG B O 1
ATOM 9441 N N . GLU B 1 309 ? -51.87800 -14.35100 -32.69300 1.000 50.99559 309 GLU B N 1
ATOM 9442 C CA . GLU B 1 309 ? -51.32700 -14.74900 -33.98400 1.000 51.61672 309 GLU B CA 1
ATOM 9443 C C . GLU B 1 309 ? -50.50000 -16.02300 -33.86200 1.000 47.47411 309 GLU B C 1
ATOM 9444 O O . GLU B 1 309 ? -50.58300 -16.90900 -34.72100 1.000 50.51132 309 GLU B O 1
ATOM 9456 N N . ALA B 1 310 ? -49.70000 -16.13400 -32.80100 1.000 44.70536 310 ALA B N 1
ATOM 9457 C CA . ALA B 1 310 ? -48.94000 -17.35900 -32.58400 1.000 43.96580 310 ALA B CA 1
ATOM 9458 C C . ALA B 1 310 ? -49.87400 -18.55200 -32.42600 1.000 49.12168 310 ALA B C 1
ATOM 9459 O O . ALA B 1 310 ? -49.63700 -19.62000 -33.00300 1.000 50.27445 310 ALA B O 1
ATOM 9466 N N . MET B 1 311 ? -50.95000 -18.38500 -31.65400 1.000 48.33474 311 MET B N 1
ATOM 9467 C CA . MET B 1 311 ? -51.88200 -19.48600 -31.44600 1.000 50.08495 311 MET B CA 1
ATOM 9468 C C . MET B 1 311 ? -52.58000 -19.86700 -32.74600 1.000 55.52508 311 MET B C 1
ATOM 9469 O O . MET B 1 311 ? -52.83700 -21.04900 -33.00100 1.000 57.23581 311 MET B O 1
ATOM 9483 N N . GLU B 1 312 ? -52.90200 -18.87600 -33.58200 1.000 56.69101 312 GLU B N 1
ATOM 9484 C CA . GLU B 1 312 ? -53.62600 -19.16400 -34.81700 1.000 63.90503 312 GLU B CA 1
ATOM 9485 C C . GLU B 1 312 ? -52.81200 -20.04600 -35.75600 1.000 65.43153 312 GLU B C 1
ATOM 9486 O O . GLU B 1 312 ? -53.38600 -20.81800 -36.53100 1.000 68.40557 312 GLU B O 1
ATOM 9498 N N . ALA B 1 313 ? -51.48700 -19.95900 -35.69500 1.000 66.78959 313 ALA B N 1
ATOM 9499 C CA . ALA B 1 313 ? -50.62400 -20.82300 -36.49500 1.000 71.53752 313 ALA B CA 1
ATOM 9500 C C . ALA B 1 313 ? -50.08400 -21.96000 -35.63100 1.000 68.88457 313 ALA B C 1
ATOM 9501 O O . ALA B 1 313 ? -49.98500 -23.10000 -36.07900 1.000 71.56121 313 ALA B O 1
#

B-factor: mean 43.12, std 13.71, range [20.74, 129.54]

Radius of gyration: 25.77 Å; Cα contacts (8 Å, |Δi|>4): 1424; chains: 2; bounding box: 76×67×42 Å

Nearest PDB structures (foldseek):
  8rs5-assembly1_A  TM=1.003E+00  e=3.302E-66  Methanopyrus kandleri
  9end-assembly1_A  TM=9.820E-01  e=2.463E-60  Methanopyrus kandleri
  8rwl-assembly1_A-2  TM=9.784E-01  e=1.926E-60  Methanopyrus kandleri
  1hyg-assembly1_A  TM=9.642E-01  e=1.961E-39  Methanocaldococcus jannaschii
  7bya-assembly1_C  TM=9.222E-01  e=3.929E-31  Geobacillus stearothermophilus

Foldseek 3Di:
DEEEQEQCLDQANLLLQLVLQQDPLAAEYEYEYAPVCQVVVVVSQVVSVVVCVVVVHHHHYHYDHDQVRPLQGQEYEYPDADLVRLQVVLVVLLVRQAQSCVVPLNHAYEYEDPVFFLSLLSNCVRNVHPLQRTWYLACQLVFLQLLVLVCVQVVHDSVQWDWTWKFGLADLIFTFLVPIGGNNHRLVPDPRSVVDDVVVSNVCSHCVQVVCCVPVNGDHNSVSVSSSVQVCCASVFVQDFTWIFGADCCLEVNDGDTTITATFRHYVSGGPDGHSDYGDPVRVVSRVVRRVVRVVSNVSNVVSD/DEEEQEPCLDQANLLLQLLLQQDPLAAEYEYEYAPVCQVVVVVSQVVSVVVCVVVVHHHHYHYDHDQVRPLQGQEYEYDDADLVRLQVVLVVLLVRQAQSCVPHQQHAYEYEYPVFFLSLLSNCVRNVHDLQRGWYLACQLLQLQLLVLLCVQVVHDSVQWDWDWKFGLADLIFTALVPIGGNNHRLVPDPPSVVDDVVVSNCCSRCVQVVCCVPVNGDHNSVSVSSSVQVCCASVFVQDFTWIFGADCLLEVRDGDTTITATFRHYVSGGPDGHSDYGDDVRVVSNVVRRVVRVVSNVSSVVD

Sequence (609 aa):
SSKVAVIGATGRRVGSTAAARLALLDCVNEVTLIARPKSVDKLRGLRRDILHSLAAAQKDAEITIGCERRDDYVDADVIVMTAGILDLTKDNAAIIKKYLEGVAEENPEAIVLVVTNPVDVLTYVALKVSGLPKNRVIGSGTHLDSMMRFKVLIAKHFNVHMSEVHTRIIGEHGDTMVPVISSTSVGGIPVTRMPGWEDFDVEEAVREVKEAGQRIIETWGGTQFGIAQAITNLVRTILQDERRVLTVSAYLDGEIDGIRDVCCIGVPARLGREGVLEIVPIELEEDEMRAFRRSVKVVKEATREAMEAISKVAVIGATGRRVGSTAAARLALLDCVNEVTLIARPKSVDKLRGLRRDILHSLAAAQKDAEITIGCERDDYVDADVIVMTAGILDLTKDNAAIIKKYLEGVAEENPEAIVLVVTNPVDVLTYVALKVSGLPKNRVIGSGTHLDSMMRRFKVLIAKHFNVHMSEVHTRIIGEHGDTMVPVISSTSVGGIPVTRMPGWEDFDVEEAVREVKEAGQRIIETWGGTQFGIAQAITNLVRTILQDERRVLTVSAYLDGEIDGIRDVCIGVPARLGREGVLEIVPIELEEDEMRAFRRSVKVVKEATREAMEA

InterPro domains:
  IPR001236 Lactate/malate dehydrogenase, N-terminal [PF00056] (3-145)
  IPR001557 L-lactate/malate dehydrogenase [PIRSF000102] (1-313)
  IPR001557 L-lactate/malate dehydrogenase [PR00086] (4-28)
  IPR001557 L-lactate/malate dehydrogenase [PR00086] (119-139)
  IPR001557 L-lactate/malate dehydrogenase [PR00086] (143-161)
  IPR001557 L-lactate/malate dehydrogenase [PR00086] (173-186)
  IPR015955 Lactate dehydrogenase/glycoside hydrolase, family 4, C-terminal [G3DSA:3.90.110.10] (147-308)
  IPR015955 Lactate dehydrogenase/glycoside hydrolase, family 4, C-terminal [SSF56327] (147-309)
  IPR018177 L-lactate dehydrogenase, active site [PS00064] (175-181)
  IPR022383 Lactate/malate dehydrogenase, C-terminal [PF02866] (148-312)
  IPR036291 NAD(P)-binding domain superfamily [SSF51735] (3-145)

Solvent-accessible surface area: 24827 Å² total; per-residue (Å²): 50,32,0,0,0,0,10,0,37,32,99,32,1,2,1,0,0,0,12,0,1,45,30,118,21,2,89,42,0,2,0,0,5,166,94,208,25,44,85,78,0,100,0,0,66,42,0,0,54,11,0,4,5,2,23,90,79,87,8,99,8,40,49,11,40,119,118,118,43,4,15,89,0,39,0,0,0,0,20,15,44,117,160,106,54,24,73,78,3,0,36,42,0,55,112,19,0,88,20,3,20,156,110,20,71,114,0,0,0,0,0,16,12,87,45,3,6,3,0,0,24,2,0,24,141,21,1,56,9,60,101,38,26,1,2,0,8,5,0,3,13,0,6,22,26,0,2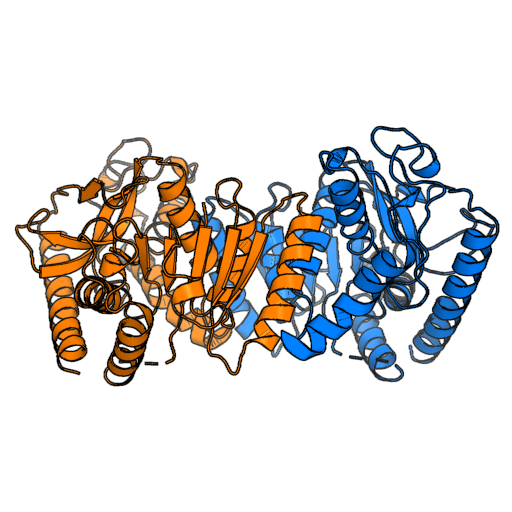4,24,56,0,5,116,66,25,138,49,135,27,67,78,0,112,12,30,0,0,0,38,69,23,122,37,13,5,28,1,31,56,47,4,24,6,49,62,85,70,1,56,175,31,111,21,34,137,116,28,83,30,124,54,4,12,116,73,7,73,81,1,28,80,97,0,96,113,27,29,43,8,37,11,0,0,19,0,27,0,0,6,6,0,0,48,0,0,23,89,51,50,123,118,66,19,3,0,0,1,47,0,62,24,53,2,63,46,20,115,65,1,0,0,0,0,0,0,76,0,0,71,89,1,16,45,76,8,49,93,25,158,22,110,134,96,20,31,107,29,0,124,123,0,10,156,67,2,73,124,38,4,130,84,4,33,134,32,108,53,33,0,0,0,0,13,0,37,32,107,33,1,2,1,0,0,0,9,0,0,38,31,119,21,1,90,43,0,2,0,0,6,177,90,200,21,35,79,83,0,128,2,0,85,83,0,0,53,15,0,4,5,1,20,93,76,92,9,117,4,50,50,8,34,105,82,118,48,4,11,89,0,41,0,0,0,0,20,16,44,115,107,116,79,20,104,56,2,8,55,38,0,101,153,27,0,83,12,0,19,153,107,22,72,101,0,1,0,0,0,14,12,80,42,2,5,4,0,0,35,5,0,22,136,29,1,58,10,60,92,42,12,0,1,0,8,4,0,3,21,8,8,15,28,0,27,19,55,0,1,123,60,28,137,44,133,23,75,79,1,117,6,36,0,1,0,39,70,20,120,39,15,4,22,0,35,49,48,4,26,5,50,63,79,51,0,85,175,42,109,24,41,156,114,25,81,22,115,76,6,17,106,77,7,68,57,2,33,92,112,1,100,100,31,25,40,10,47,10,0,0,18,0,24,0,0,4,7,0,0,48,0,0,22,87,50,51,132,108,61,23,2,0,0,2,50,0,67,21,50,2,60,42,9,123,76,1,1,0,0,0,3,0,78,0,0,70,93,0,18,54,72,7,48,91,20,155,24,108,139,83,17,50,119,22,0,116,132,0,9,155,66,3,53,82,40,9,122,80,6,72,137,82